Protein AF-0000000065816074 (afdb_homodimer)

Foldseek 3Di:
DDQFFDQPVLADDDPPQDDDHRVRLRVQVVLQVAAALFEEEEEACRQVSNVQNSLVHNDPNYAYEYEHADPVSLVNNVVRCVVSPGDRYHYFHDHPPVSVVVPPAAGQEYEYEDDDPLLRRVVSNLVRYDQQGKYKYKDQDPVNVVVLQVSCVVQPWPKDKDKDKDWDWDQDPVGTDTHIDRIMMMIMTGHD/DDQFFDQPVLADDDPPQDDDHRVRLRVQVVLQVAAALFEEEEEACRQVSNVQNSLVRNDPNYAYEYEHADPVSLVNNVVRCVVSPGDRYHYFHDHPPVSVVVDPAAGQEYEYEDDDPLLRRVVSNLVRYDQQGKYKYKDQDPVSVVVLQVSCVVQPWPKDKDKDKAWDWDQDPVGTDTHIDRIMMMIMTGHD

Solvent-accessible surface area (backbone atoms only — not comparable to full-atom values): 19735 Å² total; per-residue (Å²): 98,58,55,50,55,66,60,66,84,77,51,72,80,55,91,93,53,56,67,76,50,36,70,57,40,37,51,48,47,27,70,31,58,45,26,53,43,34,29,37,36,28,39,47,32,36,32,18,56,62,48,42,45,48,36,58,47,13,33,88,72,14,38,26,38,30,30,21,62,50,67,68,33,43,52,41,22,51,51,40,31,54,72,70,68,58,84,38,63,45,78,43,82,30,50,73,48,70,44,57,71,75,54,90,58,71,21,44,24,38,38,41,37,84,66,73,65,54,66,59,31,51,58,50,46,54,75,35,41,36,75,66,12,22,41,27,33,48,35,76,48,66,69,56,48,53,50,51,53,52,49,40,46,73,72,52,26,61,66,50,40,36,40,40,35,46,24,39,47,41,82,54,98,89,41,68,47,72,49,70,49,80,59,34,34,43,37,36,30,32,38,100,100,58,55,50,54,67,61,65,84,78,52,72,81,55,91,93,53,56,68,75,49,36,72,59,42,35,50,50,47,26,72,31,57,44,26,53,44,35,31,36,37,28,38,48,31,36,32,19,56,63,46,43,46,48,37,58,48,13,33,88,73,14,40,28,38,30,30,21,62,51,66,68,32,44,52,40,22,51,52,40,32,54,72,70,67,58,84,38,64,45,78,42,84,31,50,73,46,68,45,57,71,74,55,89,59,72,22,44,22,37,38,40,37,84,66,73,64,55,67,59,31,52,56,51,47,54,76,35,40,36,75,65,12,23,43,29,34,48,35,75,49,67,69,55,47,52,50,51,53,53,50,40,47,74,73,52,25,60,66,51,38,36,39,41,34,46,22,39,47,40,84,53,98,90,44,69,47,72,49,72,49,79,59,35,33,42,38,36,29,31,38,100

Nearest PDB structures (foldseek):
  3e05-assembly2_C  TM=9.454E-01  e=2.409E-21  Geobacter metallireducens GS-15
  3e05-assembly1_G  TM=9.386E-01  e=2.911E-21  Geobacter metallireducens GS-15
  3e05-assembly2_F  TM=9.463E-01  e=6.201E-21  Geobacter metallireducens GS-15
  3e05-assembly2_H  TM=9.392E-01  e=2.054E-20  Geobacter metallireducens GS-15
  3hm2-assembly2_E  TM=8.657E-01  e=1.575E-14  Corynebacterium diphtheriae

Radius of gyration: 20.69 Å; Cα contacts (8 Å, |Δi|>4): 913; chains: 2; bounding box: 44×57×50 Å

Sequence (384 aa):
MRLPGIPDEEFIRVEKIPMTKEEIRVLALSKARLFDGAKFIDIGSGTGSVTVEAGLVVGEKGKVWAIEKDKDAVELTKKNVEKFKLNNVVIIEGEAPEALDHVDSEVDAIFIGGTERLEEILLSSDKKLKNGGRIVIDAILLETVNKALSTLNQMGYKTDVIEVIIAKGMKTSKGYAMISRNPIFIVYGEKPMRLPGIPDEEFIRVEKIPMTKEEIRVLALSKARLFDGAKFIDIGSGTGSVTVEAGLVVGEKGKVWAIEKDKDAVELTKKNVEKFKLNNVVIIEGEAPEALDHVDSEVDAIFIGGTERLEEILLSSDKKLKNGGRIVIDAILLETVNKALSTLNQMGYKTDVIEVIIAKGMKTSKGYAMISRNPIFIVYGEKP

Organism: Sulfurisphaera tokodaii (strain DSM 16993 / JCM 10545 / NBRC 100140 / 7) (NCBI:txid273063)

pLDDT: mean 97.11, std 3.45, range [72.44, 98.94]

Secondary structure (DSSP, 8-state):
-BPS---GGGS---TT-----HHHHHHHHHHTT-BTT-EEEEES-TTSHHHHHHHHHH-TT-EEEEEE--HHHHHHHHHHHHHTT-SSEEEEES-TTGGGGG--S-EEEEEEES-S-HHHHHHHHHHHEEEEEEEEEEESSHHHHHHHHHHHHHTT-EEEEEEEEEEEEEE-SSSEEEEEPPPEEEEEEE--/-BPS---GGGS---TT-----HHHHHHHHHHTT-BTT-EEEEES-TTSHHHHHHHHHH-TT-EEEEEE--HHHHHHHHHHHHHTT-SSEEEEES-TTGGGGG--S-EEEEEEES-SSHHHHHHHHHHHEEEEEEEEEEESSHHHHHHHHHHHHHTT-EEEEEEEEEEEEEE-SSSEEEEEPPPEEEEEEE--

InterPro domains:
  IPR014008 Cobalamin biosynthesis, precorrin-6Y methyltransferase, CbiT subunit [TIGR02469] (18-140)
  IPR023475 Probable cobalt-precorrin-6B C(15)-methyltransferase (decarboxylating) CbiT [MF_00786] (8-191)
  IPR025714 Methyltransferase domain [PF13847] (36-151)
  IPR029063 S-adenosyl-L-methionine-dependent methyltransferase superfamily [G3DSA:3.40.50.150] (1-192)
  IPR029063 S-adenosyl-L-methionine-dependent methyltransferase superfamily [SSF53335] (19-159)
  IPR050714 Cobalamin biosynthesis methyltransferase [PTHR43182] (3-191)

Structure (mmCIF, N/CA/C/O backbone):
data_AF-0000000065816074-model_v1
#
loop_
_entity.id
_entity.type
_entity.pdbx_description
1 polymer 'Probable cobalt-precorrin-6B C(15)-methyltransferase (decarboxylating)'
#
loop_
_atom_site.group_PDB
_atom_site.id
_atom_site.type_symbol
_atom_site.label_atom_id
_atom_site.label_alt_id
_atom_site.label_comp_id
_atom_site.label_asym_id
_atom_site.label_entity_id
_atom_site.label_seq_id
_atom_site.pdbx_PDB_ins_code
_atom_site.Cartn_x
_atom_site.Cartn_y
_atom_site.Cartn_z
_atom_site.occupancy
_atom_site.B_iso_or_equiv
_atom_site.auth_seq_id
_atom_site.auth_comp_id
_atom_site.auth_asym_id
_atom_site.auth_atom_id
_atom_site.pdbx_PDB_model_num
ATOM 1 N N . MET A 1 1 ? -6.707 7.414 -12.109 1 72.44 1 MET A N 1
ATOM 2 C CA . MET A 1 1 ? -6.59 6.125 -11.43 1 72.44 1 MET A CA 1
ATOM 3 C C . MET A 1 1 ? -6.344 6.316 -9.938 1 72.44 1 MET A C 1
ATOM 5 O O . MET A 1 1 ? -5.609 7.223 -9.539 1 72.44 1 MET A O 1
ATOM 9 N N . ARG A 1 2 ? -6.969 5.461 -9.188 1 86.25 2 ARG A N 1
ATOM 10 C CA . ARG A 1 2 ? -6.84 5.492 -7.73 1 86.25 2 ARG A CA 1
ATOM 11 C C . ARG A 1 2 ? -5.902 4.395 -7.242 1 86.25 2 ARG A C 1
ATOM 13 O O . ARG A 1 2 ? -5.75 3.361 -7.898 1 86.25 2 ARG A O 1
ATOM 20 N N . LEU A 1 3 ? -5.242 4.668 -6.168 1 96.75 3 LEU A N 1
ATOM 21 C CA . LEU A 1 3 ? -4.383 3.686 -5.523 1 96.75 3 LEU A CA 1
ATOM 22 C C . LEU A 1 3 ? -5.199 2.514 -4.988 1 96.75 3 LEU A C 1
ATOM 24 O O . LEU A 1 3 ? -6.383 2.668 -4.68 1 96.75 3 LEU A O 1
ATOM 28 N N . PRO A 1 4 ? -4.578 1.261 -4.969 1 97.69 4 PRO A N 1
ATOM 29 C CA . PRO A 1 4 ? -5.285 0.156 -4.312 1 97.69 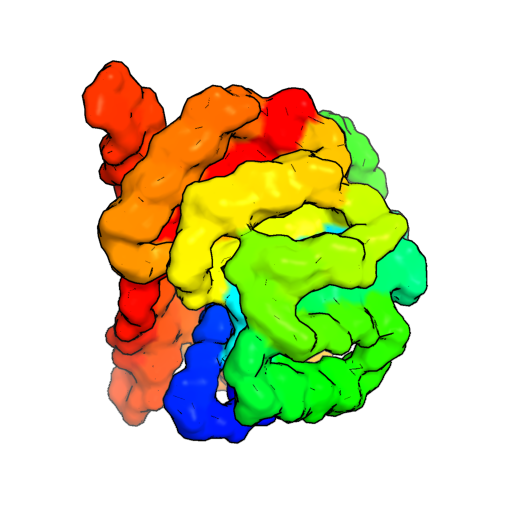4 PRO A CA 1
ATOM 30 C C . PRO A 1 4 ? -5.66 0.471 -2.867 1 97.69 4 PRO A C 1
ATOM 32 O O . PRO A 1 4 ? -5.109 1.398 -2.27 1 97.69 4 PRO A O 1
ATOM 35 N N . GLY A 1 5 ? -6.586 -0.355 -2.367 1 98.12 5 GLY A N 1
ATOM 36 C CA . GLY A 1 5 ? -7.043 -0.186 -0.998 1 98.12 5 GLY A CA 1
ATOM 37 C C . GLY A 1 5 ? -8.555 -0.126 -0.878 1 98.12 5 GLY A C 1
ATOM 38 O O . GLY A 1 5 ? -9.086 0.654 -0.088 1 98.12 5 GLY A O 1
ATOM 39 N N . ILE A 1 6 ? -9.227 -0.821 -1.737 1 98.12 6 ILE A N 1
ATOM 40 C CA . ILE A 1 6 ? -10.672 -0.958 -1.581 1 98.12 6 ILE A CA 1
ATOM 41 C C . ILE A 1 6 ? -10.984 -1.647 -0.256 1 98.12 6 ILE A C 1
ATOM 43 O O . ILE A 1 6 ? -10.43 -2.705 0.048 1 98.12 6 ILE A O 1
ATOM 47 N N . PRO A 1 7 ? -11.875 -1.021 0.559 1 97.94 7 PRO A N 1
ATOM 48 C CA . PRO A 1 7 ? -12.219 -1.667 1.827 1 97.94 7 PRO A CA 1
ATOM 49 C C . PRO A 1 7 ? -12.766 -3.082 1.64 1 97.94 7 PRO A C 1
ATOM 51 O O . PRO A 1 7 ? -13.484 -3.35 0.674 1 97.94 7 PRO A O 1
ATOM 54 N N . ASP A 1 8 ? -12.438 -3.986 2.561 1 97.94 8 ASP A N 1
ATOM 55 C CA . ASP A 1 8 ? -12.828 -5.391 2.477 1 97.94 8 ASP A CA 1
ATOM 56 C C . ASP A 1 8 ? -14.344 -5.527 2.326 1 97.94 8 ASP A C 1
ATOM 58 O O . ASP A 1 8 ? -14.82 -6.391 1.589 1 97.94 8 ASP A O 1
ATOM 62 N N . GLU A 1 9 ? -15.047 -4.684 2.975 1 97.5 9 GLU A N 1
ATOM 63 C CA . GLU A 1 9 ? -16.5 -4.809 3.045 1 97.5 9 GLU A CA 1
ATOM 64 C C . GLU A 1 9 ? -17.141 -4.477 1.704 1 97.5 9 GLU A C 1
ATOM 66 O O . GLU A 1 9 ? -18.328 -4.738 1.5 1 97.5 9 GLU A O 1
ATOM 71 N N . GLU A 1 10 ? -16.422 -3.896 0.779 1 98.25 10 GLU A N 1
ATOM 72 C CA . GLU A 1 10 ? -16.953 -3.541 -0.53 1 98.25 10 GLU A CA 1
ATOM 73 C C . GLU A 1 10 ? -17 -4.754 -1.459 1 98.25 10 GLU A C 1
ATOM 75 O O . GLU A 1 10 ? -17.625 -4.707 -2.521 1 98.25 10 GLU A O 1
ATOM 80 N N . PHE A 1 11 ? -16.328 -5.824 -1.093 1 98.62 11 PHE A N 1
ATOM 81 C CA . PHE A 1 11 ? -16.328 -7.023 -1.924 1 98.62 11 PHE A CA 1
ATOM 82 C C . PHE A 1 11 ? -17.469 -7.961 -1.538 1 98.62 11 PHE A C 1
ATOM 84 O O . PHE A 1 11 ? -17.812 -8.07 -0.36 1 98.62 11 PHE A O 1
ATOM 91 N N . ILE A 1 12 ? -17.984 -8.57 -2.555 1 98.62 12 ILE A N 1
ATOM 92 C CA . ILE A 1 12 ? -18.906 -9.672 -2.295 1 98.62 12 ILE A CA 1
ATOM 93 C C . ILE A 1 12 ? -18.156 -10.844 -1.674 1 98.62 12 ILE A C 1
ATOM 95 O O . ILE A 1 12 ? -17.078 -11.219 -2.156 1 98.62 12 ILE A O 1
ATOM 99 N N . ARG A 1 13 ? -18.812 -11.414 -0.657 1 97.38 13 ARG A N 1
ATOM 100 C CA . ARG A 1 13 ? -18.141 -12.484 0.078 1 97.38 13 ARG A CA 1
ATOM 101 C C . ARG A 1 13 ? -18.984 -13.75 0.111 1 97.38 13 ARG A C 1
ATOM 103 O O . ARG A 1 13 ? -20.219 -13.68 0.061 1 97.38 13 ARG A O 1
ATOM 110 N N . VAL A 1 14 ? -18.328 -14.734 0.125 1 94.88 14 VAL A N 1
ATOM 111 C CA . VAL A 1 14 ? -18.922 -16.047 0.388 1 94.88 14 VAL A CA 1
ATOM 112 C C . VAL A 1 14 ? -18.125 -16.75 1.487 1 94.88 14 VAL A C 1
ATOM 114 O O . VAL A 1 14 ? -16.891 -16.75 1.479 1 94.88 14 VAL A O 1
ATOM 117 N N . GLU A 1 15 ? -18.906 -17.406 2.354 1 90.88 15 GLU A N 1
ATOM 118 C CA . GLU A 1 15 ? -18.281 -18.078 3.492 1 90.88 15 GLU A CA 1
ATOM 119 C C . GLU A 1 15 ? -17.234 -19.094 3.031 1 90.88 15 GLU A C 1
ATOM 121 O O . GLU A 1 15 ? -17.453 -19.812 2.057 1 90.88 15 GLU A O 1
ATOM 126 N N . LYS A 1 16 ? -16.062 -19.188 3.592 1 91 16 LYS A N 1
ATOM 127 C CA . LYS A 1 16 ? -15 -20.188 3.451 1 91 16 LYS A CA 1
ATOM 128 C C . LYS A 1 16 ? -14.086 -19.844 2.275 1 91 16 LYS A C 1
ATOM 130 O O . LYS A 1 16 ? -13.102 -20.547 2.035 1 91 16 LYS A O 1
ATOM 135 N N . ILE A 1 17 ? -14.516 -18.875 1.458 1 94.56 17 ILE A N 1
ATOM 136 C CA . ILE A 1 17 ? -13.594 -18.469 0.401 1 94.56 17 ILE A CA 1
ATOM 137 C C . ILE A 1 17 ? -12.68 -17.359 0.911 1 94.56 17 ILE A C 1
ATOM 139 O O . ILE A 1 17 ? -13.156 -16.281 1.296 1 94.56 17 ILE A O 1
ATOM 143 N N . PRO A 1 18 ? -11.461 -17.625 0.909 1 91.88 18 PRO A N 1
ATOM 144 C CA . PRO A 1 18 ? -10.508 -16.672 1.487 1 91.88 18 PRO A CA 1
ATOM 145 C C . PRO A 1 18 ? -10.398 -15.391 0.672 1 91.88 18 PRO A C 1
ATOM 147 O O . PRO A 1 18 ? -10.75 -15.367 -0.509 1 91.88 18 PRO A O 1
ATOM 150 N N . MET A 1 19 ? -10.016 -14.328 1.317 1 95.56 19 MET A N 1
ATOM 151 C CA . MET A 1 19 ? -9.758 -13.031 0.691 1 95.56 19 MET A CA 1
ATOM 152 C C . MET A 1 19 ? -8.5 -12.383 1.272 1 95.56 19 MET A C 1
ATOM 154 O O . MET A 1 19 ? -8.328 -12.344 2.492 1 95.56 19 MET A O 1
ATOM 158 N N . THR A 1 20 ? -7.598 -11.953 0.404 1 96.75 20 THR A N 1
ATOM 159 C CA . THR A 1 20 ? -6.48 -11.141 0.865 1 96.75 20 THR A CA 1
ATOM 160 C C . THR A 1 20 ? -6.977 -9.797 1.397 1 96.75 20 THR A C 1
ATOM 162 O O . THR A 1 20 ? -7.645 -9.047 0.684 1 96.75 20 THR A O 1
ATOM 165 N N . LYS A 1 21 ? -6.617 -9.469 2.602 1 98 21 LYS A N 1
ATOM 166 C CA . LYS A 1 21 ? -7.164 -8.297 3.271 1 98 21 LYS A CA 1
ATOM 167 C C . LYS A 1 21 ? -6.555 -7.012 2.713 1 98 21 LYS A C 1
ATOM 169 O O . LYS A 1 21 ? -5.496 -7.047 2.082 1 98 21 LYS A O 1
ATOM 174 N N . GLU A 1 22 ? -7.219 -5.949 2.961 1 98.56 22 GLU A N 1
ATOM 175 C CA . GLU A 1 22 ? -7.004 -4.652 2.33 1 98.56 22 GLU A CA 1
ATOM 176 C C . GLU A 1 22 ? -5.531 -4.254 2.369 1 98.56 22 GLU A C 1
ATOM 178 O O . GLU A 1 22 ? -4.91 -4.047 1.325 1 98.56 22 GLU A O 1
ATOM 183 N N . GLU A 1 23 ? -4.914 -4.188 3.561 1 98.88 23 GLU A N 1
ATOM 184 C CA . GLU A 1 23 ? -3.553 -3.68 3.693 1 98.88 23 GLU A CA 1
ATOM 185 C C . GLU A 1 23 ? -2.545 -4.621 3.043 1 98.88 23 GLU A C 1
ATOM 187 O O . GLU A 1 23 ? -1.542 -4.176 2.482 1 98.88 23 GLU A O 1
ATOM 192 N N . ILE A 1 24 ? -2.836 -5.914 3.135 1 98.69 24 ILE A N 1
ATOM 193 C CA . ILE A 1 24 ? -1.954 -6.898 2.521 1 98.69 24 ILE A CA 1
ATOM 194 C C . ILE A 1 24 ? -2.039 -6.793 1 1 98.69 24 ILE A C 1
ATOM 196 O O . ILE A 1 24 ? -1.021 -6.863 0.308 1 98.69 24 ILE A O 1
ATOM 200 N N . ARG A 1 25 ? -3.244 -6.598 0.443 1 98.38 25 ARG A N 1
ATOM 201 C CA . ARG A 1 25 ? -3.438 -6.418 -0.992 1 98.38 25 ARG A CA 1
ATOM 202 C C . ARG A 1 25 ? -2.662 -5.203 -1.499 1 98.38 25 ARG A C 1
ATOM 204 O O . ARG A 1 25 ? -1.993 -5.277 -2.531 1 98.38 25 ARG A O 1
ATOM 211 N N . VAL A 1 26 ? -2.734 -4.141 -0.736 1 98.81 26 VAL A N 1
ATOM 212 C CA . VAL A 1 26 ? -2.055 -2.9 -1.098 1 98.81 26 VAL A CA 1
ATOM 213 C C . VAL A 1 26 ? -0.55 -3.141 -1.182 1 98.81 26 VAL A C 1
ATOM 215 O O . VAL A 1 26 ? 0.091 -2.768 -2.166 1 98.81 26 VAL A O 1
ATOM 218 N N . LEU A 1 27 ? -0.02 -3.787 -0.197 1 98.88 27 LEU A N 1
ATOM 219 C CA . LEU A 1 27 ? 1.419 -4.023 -0.147 1 98.88 27 LEU A CA 1
ATOM 220 C C . LEU A 1 27 ? 1.847 -5.012 -1.227 1 98.88 27 LEU A C 1
ATOM 222 O O . LEU A 1 27 ? 2.893 -4.836 -1.855 1 98.88 27 LEU A O 1
ATOM 226 N N . ALA A 1 28 ? 1.044 -6.051 -1.432 1 98.75 28 ALA A N 1
ATOM 227 C CA . ALA A 1 28 ? 1.372 -7.047 -2.447 1 98.75 28 ALA A CA 1
ATOM 228 C C . ALA A 1 28 ? 1.444 -6.414 -3.834 1 98.75 28 ALA A C 1
ATOM 230 O O . ALA A 1 28 ? 2.389 -6.66 -4.586 1 98.75 28 ALA A O 1
ATOM 231 N N . LEU A 1 29 ? 0.464 -5.59 -4.172 1 98.75 29 LEU A N 1
ATOM 232 C CA . LEU A 1 29 ? 0.437 -4.953 -5.484 1 98.75 29 LEU A CA 1
ATOM 233 C C . LEU A 1 29 ? 1.57 -3.941 -5.625 1 98.75 29 LEU A C 1
ATOM 235 O O . LEU A 1 29 ? 2.117 -3.762 -6.715 1 98.75 29 LEU A O 1
ATOM 239 N N . SER A 1 30 ? 1.887 -3.271 -4.516 1 98.75 30 SER A N 1
ATOM 240 C CA . SER A 1 30 ? 3.047 -2.387 -4.512 1 98.75 30 SER A CA 1
ATOM 241 C C . SER A 1 30 ? 4.328 -3.15 -4.82 1 98.75 30 SER A C 1
ATOM 243 O O . SER A 1 30 ? 5.125 -2.725 -5.66 1 98.75 30 SER A O 1
ATOM 245 N N . LYS A 1 31 ? 4.477 -4.32 -4.164 1 98.75 31 LYS A N 1
ATOM 246 C CA . LYS A 1 31 ? 5.68 -5.121 -4.367 1 98.75 31 LYS A CA 1
ATOM 247 C C . LYS A 1 31 ? 5.719 -5.707 -5.773 1 98.75 31 LYS A C 1
ATOM 249 O O . LYS A 1 31 ? 6.793 -5.973 -6.312 1 98.75 31 LYS A O 1
ATOM 254 N N . ALA A 1 32 ? 4.566 -5.879 -6.395 1 98.69 32 ALA A N 1
ATOM 255 C CA . ALA A 1 32 ? 4.496 -6.336 -7.777 1 98.69 32 ALA A CA 1
ATOM 256 C C . ALA A 1 32 ? 4.906 -5.227 -8.742 1 98.69 32 ALA A C 1
ATOM 258 O O . ALA A 1 32 ? 5.141 -5.48 -9.93 1 98.69 32 ALA A O 1
ATOM 259 N N . ARG A 1 33 ? 4.961 -3.973 -8.258 1 98.06 33 ARG A N 1
ATOM 260 C CA . ARG A 1 33 ? 5.348 -2.795 -9.031 1 98.06 33 ARG A CA 1
ATOM 261 C C . ARG A 1 33 ? 4.453 -2.621 -10.25 1 98.06 33 ARG A C 1
ATOM 263 O O . ARG A 1 33 ? 4.945 -2.387 -11.359 1 98.06 33 ARG A O 1
ATOM 270 N N . LEU A 1 34 ? 3.16 -2.797 -10.062 1 97.69 34 LEU A N 1
ATOM 271 C CA . LEU A 1 34 ? 2.215 -2.664 -11.172 1 97.69 34 LEU A CA 1
ATOM 272 C C . LEU A 1 34 ? 2.164 -1.224 -11.672 1 97.69 34 LEU A C 1
ATOM 274 O O . LEU A 1 34 ? 2.496 -0.293 -10.93 1 97.69 34 LEU A O 1
ATOM 278 N N . PHE A 1 35 ? 1.825 -1.073 -12.891 1 96.25 35 PHE A N 1
ATOM 279 C CA . PHE A 1 35 ? 1.75 0.222 -13.555 1 96.25 35 PHE A CA 1
ATOM 280 C C . PHE A 1 35 ? 0.651 0.223 -14.609 1 96.25 35 PHE A C 1
ATOM 282 O O . PHE A 1 35 ? 0.145 -0.835 -14.992 1 96.25 35 PHE A O 1
ATOM 289 N N . ASP A 1 36 ? 0.242 1.387 -14.961 1 96 36 ASP A N 1
ATOM 290 C CA . ASP A 1 36 ? -0.755 1.522 -16.016 1 96 36 ASP A CA 1
ATOM 291 C C . ASP A 1 36 ? -0.301 0.818 -17.297 1 96 36 ASP A C 1
ATOM 293 O O . ASP A 1 36 ? 0.808 1.054 -17.781 1 96 36 ASP A O 1
ATOM 297 N N . GLY A 1 37 ? -1.106 -0.141 -17.812 1 97.56 37 GLY A N 1
ATOM 298 C CA . GLY A 1 37 ? -0.786 -0.866 -19.031 1 97.56 37 GLY A CA 1
ATOM 299 C C . GLY A 1 37 ? -0.122 -2.205 -18.766 1 97.56 37 GLY A C 1
ATOM 300 O O . GLY A 1 37 ? 0.123 -2.973 -19.703 1 97.56 37 GLY A O 1
ATOM 301 N N . ALA A 1 38 ? 0.1 -2.561 -17.531 1 98.38 38 ALA A N 1
ATOM 302 C CA . ALA A 1 38 ? 0.812 -3.787 -17.188 1 98.38 38 ALA A CA 1
ATOM 303 C C . ALA A 1 38 ? -0.05 -5.016 -17.453 1 98.38 38 ALA A C 1
ATOM 305 O O . ALA A 1 38 ? -1.277 -4.918 -17.531 1 98.38 38 ALA A O 1
ATOM 306 N N . LYS A 1 39 ? 0.595 -6.113 -17.703 1 98.81 39 LYS A N 1
ATOM 307 C CA . LYS A 1 39 ? -0.025 -7.434 -17.75 1 98.81 39 LYS A CA 1
ATOM 308 C C . LYS A 1 39 ? 0.276 -8.227 -16.469 1 98.81 39 LYS A C 1
ATOM 310 O O . LYS A 1 39 ? 1.426 -8.289 -16.031 1 98.81 39 LYS A O 1
ATOM 315 N N . PHE A 1 40 ? -0.769 -8.836 -15.922 1 98.81 40 PHE A N 1
ATOM 316 C CA . PHE A 1 40 ? -0.678 -9.367 -14.562 1 98.81 40 PHE A CA 1
ATOM 317 C C . PHE A 1 40 ? -1.44 -10.688 -14.453 1 98.81 40 PHE A C 1
ATOM 319 O O . PHE A 1 40 ? -2.535 -10.82 -15 1 98.81 40 PHE A O 1
ATOM 326 N N . ILE A 1 41 ? -0.843 -11.664 -13.711 1 98.88 41 ILE A N 1
ATOM 327 C CA . ILE A 1 41 ? -1.549 -12.906 -13.414 1 98.88 41 ILE A CA 1
ATOM 328 C C . ILE A 1 41 ? -1.79 -13.016 -11.914 1 98.88 41 ILE A C 1
ATOM 330 O O . ILE A 1 41 ? -0.874 -12.812 -11.109 1 98.88 41 ILE A O 1
ATOM 334 N N . ASP A 1 42 ? -2.979 -13.312 -11.539 1 98.56 42 ASP A N 1
ATOM 335 C CA . ASP A 1 42 ? -3.381 -13.656 -10.18 1 98.56 42 ASP A CA 1
ATOM 336 C C . ASP A 1 42 ? -3.664 -15.148 -10.047 1 98.56 42 ASP A C 1
ATOM 338 O O . ASP A 1 42 ? -4.707 -15.625 -10.5 1 98.56 42 ASP A O 1
ATOM 342 N N . ILE A 1 43 ? -2.729 -15.859 -9.461 1 98.25 43 ILE A N 1
ATOM 343 C CA . ILE A 1 43 ? -2.904 -17.297 -9.273 1 98.25 43 ILE A CA 1
ATOM 344 C C . ILE A 1 43 ? -3.561 -17.562 -7.918 1 98.25 43 ILE A C 1
ATOM 346 O O . ILE A 1 43 ? -2.992 -17.234 -6.871 1 98.25 43 ILE A O 1
ATOM 350 N N . GLY A 1 44 ? -4.664 -18.219 -7.875 1 96.12 44 GLY A N 1
ATOM 351 C CA . GLY A 1 44 ? -5.465 -18.359 -6.672 1 96.12 44 GLY A CA 1
ATOM 352 C C . GLY A 1 44 ? -6.258 -17.109 -6.332 1 96.12 44 GLY A C 1
ATOM 353 O O . GLY A 1 44 ? -6.113 -16.562 -5.238 1 96.12 44 GLY A O 1
ATOM 354 N N . SER A 1 45 ? -7.184 -16.797 -7.191 1 95.88 45 SER A N 1
ATOM 355 C CA . SER A 1 45 ? -7.844 -15.508 -7.078 1 95.88 45 SER A CA 1
ATOM 356 C C . SER A 1 45 ? -8.789 -15.469 -5.883 1 95.88 45 SER A C 1
ATOM 358 O O . SER A 1 45 ? -9.047 -14.406 -5.324 1 95.88 45 SER A O 1
ATOM 360 N N . GLY A 1 46 ? -9.328 -16.688 -5.469 1 95.19 46 GLY A N 1
ATOM 361 C CA . GLY A 1 46 ? -10.219 -16.719 -4.316 1 95.19 46 GLY A CA 1
ATOM 362 C C . GLY A 1 46 ? -11.445 -15.852 -4.48 1 95.19 46 GLY A C 1
ATOM 363 O O . GLY A 1 46 ? -12.297 -16.125 -5.328 1 95.19 46 GLY A O 1
ATOM 364 N N . THR A 1 47 ? -11.492 -14.711 -3.705 1 97 47 THR A N 1
ATOM 365 C CA . THR A 1 47 ? -12.609 -13.781 -3.777 1 97 47 THR A CA 1
ATOM 366 C C . THR A 1 47 ? -12.461 -12.852 -4.98 1 97 47 THR A C 1
ATOM 368 O O . THR A 1 47 ? -13.43 -12.211 -5.402 1 97 47 THR A O 1
ATOM 371 N N . GLY A 1 48 ? -11.32 -12.758 -5.516 1 98.19 48 GLY A N 1
ATOM 372 C CA . GLY A 1 48 ? -11.031 -11.883 -6.641 1 98.19 48 GLY A CA 1
ATOM 373 C C . GLY A 1 48 ? -10.633 -10.484 -6.215 1 98.19 48 GLY A C 1
ATOM 374 O O . GLY A 1 48 ? -10.609 -9.562 -7.035 1 98.19 48 GLY A O 1
ATOM 375 N N . SER A 1 49 ? -10.305 -10.281 -4.93 1 98.44 49 SER A N 1
ATOM 376 C CA . SER A 1 49 ? -9.984 -8.945 -4.449 1 98.44 49 SER A CA 1
ATOM 377 C C . SER A 1 49 ? -8.688 -8.43 -5.062 1 98.44 49 SER A C 1
ATOM 379 O O . SER A 1 49 ? -8.625 -7.285 -5.52 1 98.44 49 SER A O 1
ATOM 381 N N . VAL A 1 50 ? -7.637 -9.297 -5.098 1 98.69 50 VAL A N 1
ATOM 382 C CA . VAL A 1 50 ? -6.379 -8.922 -5.727 1 98.69 50 VAL A CA 1
ATOM 383 C C . VAL A 1 50 ? -6.59 -8.695 -7.223 1 98.69 50 VAL A C 1
ATOM 385 O O . VAL A 1 50 ? -6.102 -7.719 -7.789 1 98.69 50 VAL A O 1
ATOM 388 N N . THR A 1 51 ? -7.391 -9.57 -7.863 1 98.75 51 THR A N 1
ATOM 389 C CA . THR A 1 51 ? -7.719 -9.477 -9.281 1 98.75 51 THR A CA 1
ATOM 390 C C . THR A 1 51 ? -8.367 -8.133 -9.602 1 98.75 51 THR A C 1
ATOM 392 O O . THR A 1 51 ? -7.938 -7.441 -10.531 1 98.75 51 THR A O 1
ATOM 395 N N . VAL A 1 52 ? -9.344 -7.758 -8.836 1 98.75 52 VAL A N 1
ATOM 396 C CA . VAL A 1 52 ? -10.109 -6.539 -9.062 1 98.75 52 VAL A CA 1
ATOM 397 C C . VAL A 1 52 ? -9.203 -5.32 -8.938 1 98.75 52 VAL A C 1
ATOM 399 O O . VAL A 1 52 ? -9.18 -4.457 -9.812 1 98.75 52 VAL A O 1
ATOM 402 N N . GLU A 1 53 ? -8.453 -5.242 -7.879 1 98.62 53 GLU A N 1
ATOM 403 C CA . GLU A 1 53 ? -7.605 -4.07 -7.668 1 98.62 53 GLU A CA 1
ATOM 404 C C . GLU A 1 53 ? -6.496 -3.996 -8.711 1 98.62 53 GLU A C 1
ATOM 406 O O . GLU A 1 53 ? -6.152 -2.91 -9.188 1 98.62 53 GLU A O 1
ATOM 411 N N . ALA A 1 54 ? -5.945 -5.172 -9.039 1 98.62 54 ALA A N 1
ATOM 412 C CA . ALA A 1 54 ? -4.953 -5.176 -10.117 1 98.62 54 ALA A CA 1
ATOM 413 C C . ALA A 1 54 ? -5.559 -4.66 -11.422 1 98.62 54 ALA A C 1
ATOM 415 O O . ALA A 1 54 ? -4.934 -3.869 -12.133 1 98.62 54 ALA A O 1
ATOM 416 N N . GLY A 1 55 ? -6.785 -5.117 -11.766 1 98.56 55 GLY A N 1
ATOM 417 C CA . GLY A 1 55 ? -7.457 -4.664 -12.969 1 98.56 55 GLY A CA 1
ATOM 418 C C . GLY A 1 55 ? -7.645 -3.16 -13.023 1 98.56 55 GLY A C 1
ATOM 419 O O . GLY A 1 55 ? -7.48 -2.543 -14.078 1 98.56 55 GLY A O 1
ATOM 420 N N . LEU A 1 56 ? -7.984 -2.588 -11.883 1 97.88 56 LEU A N 1
ATOM 421 C CA . LEU A 1 56 ? -8.172 -1.145 -11.797 1 97.88 56 LEU A CA 1
ATOM 422 C C . LEU A 1 56 ? -6.84 -0.416 -11.977 1 97.88 56 LEU A C 1
ATOM 424 O O . LEU A 1 56 ? -6.777 0.606 -12.664 1 97.88 56 LEU A O 1
ATOM 428 N N . VAL A 1 57 ? -5.773 -0.951 -11.406 1 97.38 57 VAL A N 1
ATOM 429 C CA . VAL A 1 57 ? -4.465 -0.309 -11.43 1 97.38 57 VAL A CA 1
ATOM 430 C C . VAL A 1 57 ? -3.91 -0.319 -12.852 1 97.38 57 VAL A C 1
ATOM 432 O O . VAL A 1 57 ? -3.424 0.703 -13.344 1 97.38 57 VAL A O 1
ATOM 435 N N . VAL A 1 58 ? -4.016 -1.473 -13.57 1 97.94 58 VAL A N 1
ATOM 436 C CA . VAL A 1 58 ? -3.35 -1.606 -14.859 1 97.94 58 VAL A CA 1
ATOM 437 C C . VAL A 1 58 ? -4.156 -0.876 -15.938 1 97.94 58 VAL A C 1
ATOM 439 O O . VAL A 1 58 ? -3.639 -0.582 -17.016 1 97.94 58 VAL A O 1
ATOM 442 N N . GLY A 1 59 ? -5.457 -0.666 -15.688 1 96.56 59 GLY A N 1
ATOM 443 C CA . GLY A 1 59 ? -6.27 0.172 -16.547 1 96.56 59 GLY A CA 1
ATOM 444 C C . GLY A 1 59 ? -6.645 -0.505 -17.859 1 96.56 59 GLY A C 1
ATOM 445 O O . GLY A 1 59 ? -6.352 -1.686 -18.062 1 96.56 59 GLY A O 1
ATOM 446 N N . GLU A 1 60 ? -7.211 0.244 -18.734 1 95.94 60 GLU A N 1
ATOM 447 C CA . GLU A 1 60 ? -7.793 -0.275 -19.969 1 95.94 60 GLU A CA 1
ATOM 448 C C . GLU A 1 60 ? -6.715 -0.825 -20.906 1 95.94 60 GLU A C 1
ATOM 450 O O . GLU A 1 60 ? -6.992 -1.697 -21.734 1 95.94 60 GLU A O 1
ATOM 455 N N . LYS A 1 61 ? -5.562 -0.292 -20.734 1 96.81 61 LYS A N 1
ATOM 456 C CA . LYS A 1 61 ? -4.48 -0.71 -21.625 1 96.81 61 LYS A CA 1
ATOM 457 C C . LYS A 1 61 ? -3.766 -1.943 -21.078 1 96.81 61 LYS A C 1
ATOM 459 O O . LYS A 1 61 ? -2.924 -2.531 -21.766 1 96.81 61 LYS A O 1
ATOM 464 N N . GLY A 1 62 ? -4.031 -2.27 -19.781 1 97.94 62 GLY A N 1
ATOM 465 C CA . GLY A 1 62 ? -3.455 -3.457 -19.172 1 97.94 62 GLY A CA 1
ATOM 466 C C . GLY A 1 62 ? -4.383 -4.656 -19.219 1 97.94 62 GLY A C 1
ATOM 467 O O . GLY A 1 62 ? -5.473 -4.59 -19.781 1 97.94 62 GLY A O 1
ATOM 468 N N . LYS A 1 63 ? -3.936 -5.77 -18.688 1 98.62 63 LYS A N 1
ATOM 469 C CA . LYS A 1 63 ? -4.723 -7 -18.688 1 98.62 63 LYS A CA 1
ATOM 470 C C . LYS A 1 63 ? -4.387 -7.863 -17.469 1 98.62 63 LYS A C 1
ATOM 472 O O . LYS A 1 63 ? -3.227 -7.957 -17.078 1 98.62 63 LYS A O 1
ATOM 477 N N . VAL A 1 64 ? -5.426 -8.492 -16.922 1 98.75 64 VAL A N 1
ATOM 478 C CA . VAL A 1 64 ? -5.262 -9.352 -15.766 1 98.75 64 VAL A CA 1
ATOM 479 C C . VAL A 1 64 ? -5.859 -10.727 -16.062 1 98.75 64 VAL A C 1
ATOM 481 O O . VAL A 1 64 ? -6.969 -10.836 -16.578 1 98.75 64 VAL A O 1
ATOM 484 N N . TRP A 1 65 ? -5.113 -11.789 -15.812 1 98.88 65 TRP A N 1
ATOM 485 C CA . TRP A 1 65 ? -5.625 -13.148 -15.789 1 98.88 65 TRP A CA 1
ATOM 486 C C . TRP A 1 65 ? -5.773 -13.656 -14.359 1 98.88 65 TRP A C 1
ATOM 488 O O . TRP A 1 65 ? -4.828 -13.602 -13.57 1 98.88 65 TRP A O 1
ATOM 498 N N . ALA A 1 66 ? -6.918 -14.094 -14.055 1 98.5 66 ALA A N 1
ATOM 499 C CA . ALA A 1 66 ? -7.176 -14.711 -12.758 1 98.5 66 ALA A CA 1
ATOM 500 C C . ALA A 1 66 ? -7.336 -16.219 -12.891 1 98.5 66 ALA A C 1
ATOM 502 O O . ALA A 1 66 ? -8.234 -16.703 -13.586 1 98.5 66 ALA A O 1
ATOM 503 N N . ILE A 1 67 ? -6.496 -16.938 -12.219 1 97.81 67 ILE A N 1
ATOM 504 C CA . ILE A 1 67 ? -6.535 -18.406 -12.273 1 97.81 67 ILE A CA 1
ATOM 505 C C . ILE A 1 67 ? -7.059 -18.953 -10.953 1 97.81 67 ILE A C 1
ATOM 507 O O . ILE A 1 67 ? -6.516 -18.656 -9.891 1 97.81 67 ILE A O 1
ATOM 511 N N . GLU A 1 68 ? -8.039 -19.734 -11.023 1 96.88 68 GLU A N 1
ATOM 512 C CA . GLU A 1 68 ? -8.688 -20.297 -9.844 1 96.88 68 GLU A CA 1
ATOM 513 C C . GLU A 1 68 ? -9.25 -21.688 -10.133 1 96.88 68 GLU A C 1
ATOM 515 O O . GLU A 1 68 ? -9.875 -21.906 -11.172 1 96.88 68 GLU A O 1
ATOM 520 N N . LYS A 1 69 ? -9.023 -22.609 -9.227 1 95.56 69 LYS A N 1
ATOM 521 C CA . LYS A 1 69 ? -9.43 -23.984 -9.461 1 95.56 69 LYS A CA 1
ATOM 522 C C . LYS A 1 69 ? -10.797 -24.266 -8.852 1 95.56 69 LYS A C 1
ATOM 524 O O . LYS A 1 69 ? -11.531 -25.141 -9.328 1 95.56 69 LYS A O 1
ATOM 529 N N . ASP A 1 70 ? -11.164 -23.641 -7.73 1 95.56 70 ASP A N 1
ATOM 530 C CA . ASP A 1 70 ? -12.438 -23.859 -7.051 1 95.56 70 ASP A CA 1
ATOM 531 C C . ASP A 1 70 ? -13.578 -23.156 -7.781 1 95.56 70 ASP A C 1
ATOM 533 O O . ASP A 1 70 ? -13.555 -21.938 -7.945 1 95.56 70 ASP A O 1
ATOM 537 N N . LYS A 1 71 ? -14.602 -23.891 -8.125 1 96.94 71 LYS A N 1
ATOM 538 C CA . LYS A 1 71 ? -15.695 -23.375 -8.945 1 96.94 71 LYS A CA 1
ATOM 539 C C . LYS A 1 71 ? -16.438 -22.25 -8.234 1 96.94 71 LYS A C 1
ATOM 541 O O . LYS A 1 71 ? -16.828 -21.266 -8.859 1 96.94 71 LYS A O 1
ATOM 546 N N . ASP A 1 72 ? -16.625 -22.422 -6.965 1 97.5 72 ASP A N 1
ATOM 547 C CA . ASP A 1 72 ? -17.312 -21.391 -6.203 1 97.5 72 ASP A CA 1
ATOM 548 C C . ASP A 1 72 ? -16.5 -20.109 -6.16 1 97.5 72 ASP A C 1
ATOM 550 O O . ASP A 1 72 ? -17.047 -19 -6.266 1 97.5 72 ASP A O 1
ATOM 554 N N . ALA A 1 73 ? -15.211 -20.234 -6.004 1 97.5 73 ALA A N 1
ATOM 555 C CA . ALA A 1 73 ? -14.32 -19.078 -5.988 1 97.5 73 ALA A CA 1
ATOM 556 C C . ALA A 1 73 ? -14.258 -18.406 -7.363 1 97.5 73 ALA A C 1
ATOM 558 O O . ALA A 1 73 ? -14.172 -17.188 -7.465 1 97.5 73 ALA A O 1
ATOM 559 N N . VAL A 1 74 ? -14.32 -19.203 -8.414 1 98.12 74 VAL A N 1
ATOM 560 C CA . VAL A 1 74 ? -14.359 -18.672 -9.773 1 98.12 74 VAL A CA 1
ATOM 561 C C . VAL A 1 74 ? -15.594 -17.781 -9.945 1 98.12 74 VAL A C 1
ATOM 563 O O . VAL A 1 74 ? -15.484 -16.656 -10.43 1 98.12 74 VAL A O 1
ATOM 566 N N . GLU A 1 75 ? -16.719 -18.312 -9.516 1 98.38 75 GLU A N 1
ATOM 567 C CA . GLU A 1 75 ? -17.953 -17.562 -9.641 1 98.38 75 GLU A CA 1
ATOM 568 C C . GLU A 1 75 ? -17.906 -16.281 -8.82 1 98.38 75 GLU A C 1
ATOM 570 O O . GLU A 1 75 ? -18.406 -15.242 -9.258 1 98.38 75 GLU A O 1
ATOM 575 N N . LEU A 1 76 ? -17.344 -16.422 -7.633 1 98.62 76 LEU A N 1
ATOM 576 C CA . LEU A 1 76 ? -17.234 -15.234 -6.777 1 98.62 76 LEU A CA 1
ATOM 577 C C . LEU A 1 76 ? -16.344 -14.188 -7.422 1 98.62 76 LEU A C 1
ATOM 579 O O . LEU A 1 76 ? -16.641 -12.992 -7.383 1 98.62 76 LEU A O 1
ATOM 583 N N . THR A 1 77 ? -15.203 -14.562 -8.016 1 98.62 77 THR A N 1
ATOM 584 C CA . THR A 1 77 ? -14.32 -13.648 -8.734 1 98.62 77 THR A CA 1
ATOM 585 C C . THR A 1 77 ? -15.07 -12.961 -9.875 1 98.62 77 THR A C 1
ATOM 587 O O . THR A 1 77 ? -14.953 -11.742 -10.055 1 98.62 77 THR A O 1
ATOM 590 N N . LYS A 1 78 ? -15.875 -13.75 -10.602 1 98.69 78 LYS A N 1
ATOM 591 C CA . LYS A 1 78 ? -16.672 -13.18 -11.68 1 98.69 78 LYS A CA 1
ATOM 592 C C . LYS A 1 78 ? -17.609 -12.094 -11.156 1 98.69 78 LYS A C 1
ATOM 594 O O . LYS A 1 78 ? -17.703 -11.008 -11.742 1 98.69 78 LYS A O 1
ATOM 599 N N . LYS A 1 79 ? -18.25 -12.383 -10.086 1 98.75 79 LYS A N 1
ATOM 600 C CA . LYS A 1 79 ? -19.203 -11.445 -9.5 1 98.75 79 LYS A CA 1
ATOM 601 C C . LYS A 1 79 ? -18.516 -10.148 -9.086 1 98.75 79 LYS A C 1
ATOM 603 O O . LYS A 1 79 ? -19.047 -9.055 -9.328 1 98.75 79 LYS A O 1
ATOM 608 N N . ASN A 1 80 ? -17.359 -10.227 -8.477 1 98.88 80 ASN A N 1
ATOM 609 C CA . ASN A 1 80 ? -16.641 -9.023 -8.047 1 98.88 80 ASN A CA 1
ATOM 610 C C . ASN A 1 80 ? -16.078 -8.25 -9.227 1 98.88 80 ASN A C 1
ATOM 612 O O . ASN A 1 80 ? -16.062 -7.02 -9.219 1 98.88 80 ASN A O 1
ATOM 616 N N . VAL A 1 81 ? -15.617 -8.961 -10.234 1 98.81 81 VAL A N 1
ATOM 617 C CA . VAL A 1 81 ? -15.141 -8.305 -11.453 1 98.81 81 VAL A CA 1
ATOM 618 C C . VAL A 1 81 ? -16.281 -7.523 -12.102 1 98.81 81 VAL A C 1
ATOM 620 O O . VAL A 1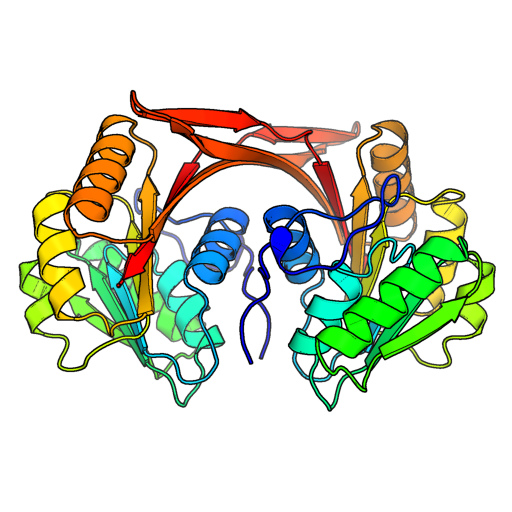 81 ? -16.094 -6.387 -12.547 1 98.81 81 VAL A O 1
ATOM 623 N N . GLU A 1 82 ? -17.406 -8.172 -12.141 1 98.75 82 GLU A N 1
ATOM 624 C CA . GLU A 1 82 ? -18.594 -7.523 -12.688 1 98.75 82 GLU A CA 1
ATOM 625 C C . GLU A 1 82 ? -19 -6.328 -11.836 1 98.75 82 GLU A C 1
ATOM 627 O O . GLU A 1 82 ? -19.297 -5.254 -12.367 1 98.75 82 GLU A O 1
ATOM 632 N N . LYS A 1 83 ? -19.016 -6.508 -10.57 1 98.69 83 LYS A N 1
ATOM 633 C CA . LYS A 1 83 ? -19.422 -5.453 -9.648 1 98.69 83 LYS A CA 1
ATOM 634 C C . LYS A 1 83 ? -18.594 -4.191 -9.844 1 98.69 83 LYS A C 1
ATOM 636 O O . LYS A 1 83 ? -19.109 -3.078 -9.789 1 98.69 83 LYS A O 1
ATOM 641 N N . PHE A 1 84 ? -17.328 -4.379 -10.062 1 98.31 84 PHE A N 1
ATOM 642 C CA . PHE A 1 84 ? -16.422 -3.236 -10.195 1 98.31 84 PHE A CA 1
ATOM 643 C C . PHE A 1 84 ? -16.25 -2.854 -11.656 1 98.31 84 PHE A C 1
ATOM 645 O O . PHE A 1 84 ? -15.352 -2.074 -11.992 1 98.31 84 PHE A O 1
ATOM 652 N N . LYS A 1 85 ? -17 -3.48 -12.578 1 98.19 85 LYS A N 1
ATOM 653 C CA . LYS A 1 85 ? -17.172 -3.129 -13.984 1 98.19 85 LYS A CA 1
ATOM 654 C C . LYS A 1 85 ? -15.844 -3.215 -14.734 1 98.19 85 LYS A C 1
ATOM 656 O O . LYS A 1 85 ? -15.5 -2.311 -15.492 1 98.19 85 LYS A O 1
ATOM 661 N N . LEU A 1 86 ? -15.133 -4.289 -14.469 1 98.44 86 LEU A N 1
ATOM 662 C CA . LEU A 1 86 ? -13.859 -4.477 -15.156 1 98.44 86 LEU A CA 1
ATOM 663 C C . LEU A 1 86 ? -14.047 -5.254 -16.453 1 98.44 86 LEU A C 1
ATOM 665 O O . LEU A 1 86 ? -14.766 -6.258 -16.484 1 98.44 86 LEU A O 1
ATOM 669 N N . ASN A 1 87 ? -13.375 -4.812 -17.5 1 98.44 87 ASN A N 1
ATOM 670 C CA . ASN A 1 87 ? -13.453 -5.484 -18.797 1 98.44 87 ASN A CA 1
ATOM 671 C C . ASN A 1 87 ? -12.086 -6.023 -19.219 1 98.44 87 ASN A C 1
ATOM 673 O O . ASN A 1 87 ? -11.969 -6.637 -20.281 1 98.44 87 ASN A O 1
ATOM 677 N N . ASN A 1 88 ? -11.102 -5.828 -18.375 1 98.5 88 ASN A N 1
ATOM 678 C CA . ASN A 1 88 ? -9.734 -6.207 -18.719 1 98.5 88 ASN A CA 1
ATOM 679 C C . ASN A 1 88 ? -9.273 -7.426 -17.922 1 98.5 88 ASN A C 1
ATOM 681 O O . ASN A 1 88 ? -8.078 -7.617 -17.703 1 98.5 88 ASN A O 1
ATOM 685 N N . VAL A 1 89 ? -10.227 -8.195 -17.406 1 98.75 89 VAL A N 1
ATOM 686 C CA . VAL A 1 89 ? -9.914 -9.383 -16.609 1 98.75 89 VAL A CA 1
ATOM 687 C C . VAL A 1 89 ? -10.367 -10.633 -17.359 1 98.75 89 VAL A C 1
ATOM 689 O O . VAL A 1 89 ? -11.5 -10.703 -17.844 1 98.75 89 VAL A O 1
ATOM 692 N N . VAL A 1 90 ? -9.508 -11.555 -17.484 1 98.69 90 VAL A N 1
ATOM 693 C CA . VAL A 1 90 ? -9.828 -12.883 -18 1 98.69 90 VAL A CA 1
ATOM 694 C C . VAL A 1 90 ? -9.758 -13.906 -16.875 1 98.69 90 VAL A C 1
ATOM 696 O O . VAL A 1 90 ? -8.719 -14.07 -16.234 1 98.69 90 VAL A O 1
ATOM 699 N N . ILE A 1 91 ? -10.812 -14.578 -16.672 1 98.62 91 ILE A N 1
ATOM 700 C CA . ILE A 1 91 ? -10.859 -15.578 -15.617 1 98.62 91 ILE A CA 1
ATOM 701 C C . ILE A 1 91 ? -10.656 -16.969 -16.219 1 98.62 91 ILE A C 1
ATOM 703 O O . ILE A 1 91 ? -11.367 -17.359 -17.141 1 98.62 91 ILE A O 1
ATOM 707 N N . ILE A 1 92 ? -9.719 -17.672 -15.719 1 98.25 92 ILE A N 1
ATOM 708 C CA . ILE A 1 92 ? -9.383 -19.016 -16.172 1 98.25 92 ILE A CA 1
ATOM 709 C C . ILE A 1 92 ? -9.688 -20.016 -15.055 1 98.25 92 ILE A C 1
ATOM 711 O O . ILE A 1 92 ? -9.023 -20.016 -14.008 1 98.25 92 ILE A O 1
ATOM 715 N N . GLU A 1 93 ? -10.703 -20.812 -15.312 1 98 93 GLU A N 1
ATOM 716 C CA . GLU A 1 93 ? -10.977 -21.906 -14.383 1 98 93 GLU A CA 1
ATOM 717 C C . GLU A 1 93 ? -10 -23.062 -14.594 1 98 93 GLU A C 1
ATOM 719 O O . GLU A 1 93 ? -9.992 -23.703 -15.656 1 98 93 GLU A O 1
ATOM 724 N N . GLY A 1 94 ? -9.203 -23.312 -13.648 1 96.12 94 GLY A N 1
ATOM 725 C CA . GLY A 1 94 ? -8.203 -24.359 -13.727 1 96.12 94 GLY A CA 1
ATOM 726 C C . GLY A 1 94 ? -7.184 -24.297 -12.602 1 96.12 94 GLY A C 1
ATOM 727 O O . GLY A 1 94 ? -7.254 -23.422 -11.742 1 96.12 94 GLY A O 1
ATOM 728 N N . GLU A 1 95 ? -6.32 -25.234 -12.586 1 95.25 95 GLU A N 1
ATOM 729 C CA . GLU A 1 95 ? -5.305 -25.328 -11.539 1 95.25 95 GLU A CA 1
ATOM 730 C C . GLU A 1 95 ? -3.918 -25 -12.086 1 95.25 95 GLU A C 1
ATOM 732 O O . GLU A 1 95 ? -3.537 -25.484 -13.156 1 95.25 95 GLU A O 1
ATOM 737 N N . ALA A 1 96 ? -3.246 -24.125 -11.461 1 93.94 96 ALA A N 1
ATOM 738 C CA . ALA A 1 96 ? -1.838 -23.906 -11.781 1 93.94 96 ALA A CA 1
ATOM 739 C C . ALA A 1 96 ? -0.98 -25.078 -11.32 1 93.94 96 ALA A C 1
ATOM 741 O O . ALA A 1 96 ? -1.271 -25.703 -10.297 1 93.94 96 ALA A O 1
ATOM 742 N N . PRO A 1 97 ? 0.056 -25.469 -12.07 1 96 97 PRO A N 1
ATOM 743 C CA . PRO A 1 97 ? 0.653 -24.609 -13.102 1 96 97 PRO A CA 1
ATOM 744 C C . PRO A 1 97 ? 0.026 -24.828 -14.477 1 96 97 PRO A C 1
ATOM 746 O O . PRO A 1 97 ? 0.245 -24.016 -15.391 1 96 97 PRO A O 1
ATOM 749 N N . GLU A 1 98 ? -0.816 -25.906 -14.648 1 96.25 98 GLU A N 1
ATOM 750 C CA . GLU A 1 98 ? -1.324 -26.25 -15.977 1 96.25 98 GLU A CA 1
ATOM 751 C C . GLU A 1 98 ? -2.139 -25.109 -16.562 1 96.25 98 GLU A C 1
ATOM 753 O O . GLU A 1 98 ? -2.041 -24.812 -17.766 1 96.25 98 GLU A O 1
ATOM 758 N N . ALA A 1 99 ? -2.883 -24.453 -15.773 1 96.62 99 ALA A N 1
ATOM 759 C CA . ALA A 1 99 ? -3.77 -23.391 -16.234 1 96.62 99 ALA A CA 1
ATOM 760 C C . ALA A 1 99 ? -2.973 -22.219 -16.797 1 96.62 99 ALA A C 1
ATOM 762 O O . ALA A 1 99 ? -3.502 -21.406 -17.578 1 96.62 99 ALA A O 1
ATOM 763 N N . LEU A 1 100 ? -1.735 -22.016 -16.391 1 97.44 100 LEU A N 1
ATOM 764 C CA . LEU A 1 100 ? -0.887 -20.938 -16.891 1 97.44 100 LEU A CA 1
ATOM 765 C C . LEU A 1 100 ? -0.69 -21.047 -18.391 1 97.44 100 LEU A C 1
ATOM 767 O O . LEU A 1 100 ? -0.39 -20.047 -19.062 1 97.44 100 LEU A O 1
ATOM 771 N N . ASP A 1 101 ? -0.873 -22.203 -18.922 1 96.06 101 ASP A N 1
ATOM 772 C CA . ASP A 1 101 ? -0.703 -22.438 -20.359 1 96.06 101 ASP A CA 1
ATOM 773 C C . ASP A 1 101 ? -1.752 -21.672 -21.156 1 96.06 101 ASP A C 1
ATOM 775 O O . ASP A 1 101 ? -1.573 -21.438 -22.359 1 96.06 101 ASP A O 1
ATOM 779 N N . HIS A 1 102 ? -2.814 -21.328 -20.531 1 96.56 102 HIS A N 1
ATOM 780 C CA . HIS A 1 102 ? -3.896 -20.641 -21.234 1 96.56 102 HIS A CA 1
ATOM 781 C C . HIS A 1 102 ? -3.615 -19.141 -21.344 1 96.56 102 HIS A C 1
ATOM 783 O O . HIS A 1 102 ? -4.359 -18.422 -22 1 96.56 102 HIS A O 1
ATOM 789 N N . VAL A 1 103 ? -2.604 -18.688 -20.641 1 97.06 103 VAL A N 1
ATOM 790 C CA . VAL A 1 103 ? -2.184 -17.297 -20.781 1 97.06 103 VAL A CA 1
ATOM 791 C C . VAL A 1 103 ? -1.248 -17.172 -21.984 1 97.06 103 VAL A C 1
ATOM 793 O O . VAL A 1 103 ? -0.17 -17.766 -22.016 1 97.06 103 VAL A O 1
ATOM 796 N N . ASP A 1 104 ? -1.615 -16.406 -22.953 1 91.5 104 ASP A N 1
ATOM 797 C CA . ASP A 1 104 ? -0.923 -16.375 -24.25 1 91.5 104 ASP A CA 1
ATOM 798 C C . ASP A 1 104 ? 0.022 -15.172 -24.328 1 91.5 104 ASP A C 1
ATOM 800 O O . ASP A 1 104 ? 0.347 -14.703 -25.422 1 91.5 104 ASP A O 1
ATOM 804 N N . SER A 1 105 ? 0.432 -14.633 -23.312 1 95.06 105 SER A N 1
ATOM 805 C CA . SER A 1 105 ? 1.317 -13.469 -23.312 1 95.06 105 SER A CA 1
ATOM 806 C C . SER A 1 105 ? 2.312 -13.547 -22.156 1 95.06 105 SER A C 1
ATOM 808 O O . SER A 1 105 ? 2.059 -14.211 -21.156 1 95.06 105 SER A O 1
ATOM 810 N N . GLU A 1 106 ? 3.477 -12.914 -22.438 1 97.94 106 GLU A N 1
ATOM 811 C CA . GLU A 1 106 ? 4.34 -12.633 -21.297 1 97.94 106 GLU A CA 1
ATOM 812 C C . GLU A 1 106 ? 3.75 -11.539 -20.406 1 97.94 106 GLU A C 1
ATOM 814 O O . GLU A 1 106 ? 3.059 -10.641 -20.906 1 97.94 106 GLU A O 1
ATOM 819 N N . VAL A 1 107 ? 4.09 -11.609 -19.172 1 98.81 107 VAL A N 1
ATOM 820 C CA . VAL A 1 107 ? 3.449 -10.672 -18.25 1 98.81 107 VAL A CA 1
ATOM 821 C C . VAL A 1 107 ? 4.512 -9.93 -17.438 1 98.81 107 VAL A C 1
ATOM 823 O O . VAL A 1 107 ? 5.684 -10.312 -17.453 1 98.81 107 VAL A O 1
ATOM 826 N N . ASP A 1 108 ? 4.07 -8.859 -16.797 1 98.81 108 ASP A N 1
ATOM 827 C CA . ASP A 1 108 ? 4.969 -7.98 -16.062 1 98.81 108 ASP A CA 1
ATOM 828 C C . ASP A 1 108 ? 5.086 -8.438 -14.602 1 98.81 108 ASP A C 1
ATOM 830 O O . ASP A 1 108 ? 6.105 -8.188 -13.953 1 98.81 108 ASP A O 1
ATOM 834 N N . ALA A 1 109 ? 4.051 -9.086 -14.102 1 98.88 109 ALA A N 1
ATOM 835 C CA . ALA A 1 109 ? 4.059 -9.5 -12.703 1 98.88 109 ALA A CA 1
ATOM 836 C C . ALA A 1 109 ? 3.07 -10.641 -12.461 1 98.88 109 ALA A C 1
ATOM 838 O O . ALA A 1 109 ? 2.098 -10.797 -13.211 1 98.88 109 ALA A O 1
ATOM 839 N N . ILE A 1 110 ? 3.34 -11.445 -11.438 1 98.94 110 ILE A N 1
ATOM 840 C CA . ILE A 1 110 ? 2.502 -12.578 -11.047 1 98.94 110 ILE A CA 1
ATOM 841 C C . ILE A 1 110 ? 2.334 -12.594 -9.531 1 98.94 110 ILE A C 1
ATOM 843 O O . ILE A 1 110 ? 3.303 -12.398 -8.789 1 98.94 110 ILE A O 1
ATOM 847 N N . PHE A 1 111 ? 1.11 -12.773 -9.141 1 98.88 111 PHE A N 1
ATOM 848 C CA . PHE A 1 111 ? 0.79 -12.953 -7.73 1 98.88 111 PHE A CA 1
ATOM 849 C C . PHE A 1 111 ? 0.335 -14.375 -7.449 1 98.88 111 PHE A C 1
ATOM 851 O O . PHE A 1 111 ? -0.446 -14.945 -8.211 1 98.88 111 PHE A O 1
ATOM 858 N N . ILE A 1 112 ? 0.851 -14.906 -6.371 1 98.19 112 ILE A N 1
ATOM 859 C CA . ILE A 1 112 ? 0.483 -16.266 -5.969 1 98.19 112 ILE A CA 1
ATOM 860 C C . ILE A 1 112 ? -0.039 -16.25 -4.535 1 98.19 112 ILE A C 1
ATOM 862 O O . ILE A 1 112 ? 0.703 -15.938 -3.6 1 98.19 112 ILE A O 1
ATOM 866 N N . GLY A 1 113 ? -1.284 -16.594 -4.359 1 93.06 113 GLY A N 1
ATOM 867 C CA . GLY A 1 113 ? -1.896 -16.719 -3.045 1 93.06 113 GLY A CA 1
ATOM 868 C C . GLY A 1 113 ? -2.234 -18.156 -2.682 1 93.06 113 GLY A C 1
ATOM 869 O O . GLY A 1 113 ? -2.951 -18.828 -3.42 1 93.06 113 GLY A O 1
ATOM 870 N N . GLY A 1 114 ? -1.855 -18.75 -1.512 1 76.38 114 GLY A N 1
ATOM 871 C CA . GLY A 1 114 ? -2.34 -19.984 -0.937 1 76.38 114 GLY A CA 1
ATOM 872 C C . GLY A 1 114 ? -2.301 -21.156 -1.912 1 76.38 114 GLY A C 1
ATOM 873 O O . GLY A 1 114 ? -3.338 -21.75 -2.219 1 76.38 114 GLY A O 1
ATOM 874 N N . THR A 1 115 ? -1.292 -21.5 -2.488 1 73.62 115 THR A N 1
ATOM 875 C CA . THR A 1 115 ? -1.346 -22.562 -3.488 1 73.62 115 THR A CA 1
ATOM 876 C C . THR A 1 115 ? -0.532 -23.766 -3.039 1 73.62 115 THR A C 1
ATOM 878 O O . THR A 1 115 ? 0.34 -23.656 -2.176 1 73.62 115 THR A O 1
ATOM 881 N N . GLU A 1 116 ? -1.106 -24.812 -3.613 1 84 116 GLU A N 1
ATOM 882 C CA . GLU A 1 116 ? -0.308 -26.031 -3.533 1 84 116 GLU A CA 1
ATOM 883 C C . GLU A 1 116 ? 0.692 -26.109 -4.684 1 84 116 GLU A C 1
ATOM 885 O O . GLU A 1 116 ? 0.705 -25.25 -5.562 1 84 116 GLU A O 1
ATOM 890 N N . ARG A 1 117 ? 1.73 -26.875 -4.734 1 93.56 117 ARG A N 1
ATOM 891 C CA . ARG A 1 117 ? 2.709 -27.141 -5.781 1 93.56 117 ARG A CA 1
ATOM 892 C C . ARG A 1 117 ? 3.51 -25.891 -6.113 1 93.56 117 ARG A C 1
ATOM 894 O O . ARG A 1 117 ? 3.693 -25.562 -7.285 1 93.56 117 ARG A O 1
ATOM 901 N N . LEU A 1 118 ? 3.877 -25.172 -5.113 1 96.94 118 LEU A N 1
ATOM 902 C CA . LEU A 1 118 ? 4.469 -23.844 -5.246 1 96.94 118 LEU A CA 1
ATOM 903 C C . LEU A 1 118 ? 5.688 -23.875 -6.16 1 96.94 118 LEU A C 1
ATOM 905 O O . LEU A 1 118 ? 5.832 -23.031 -7.043 1 96.94 118 LEU A O 1
ATOM 909 N N . GLU A 1 119 ? 6.539 -24.844 -6.016 1 97.19 119 GLU A N 1
ATOM 910 C CA . GLU A 1 119 ? 7.754 -24.906 -6.816 1 97.19 119 GLU A CA 1
ATOM 911 C C . GLU A 1 119 ? 7.434 -25.016 -8.305 1 97.19 119 GLU A C 1
ATOM 913 O O . GLU A 1 119 ? 8 -24.297 -9.125 1 97.19 119 GLU A O 1
ATOM 918 N N . GLU A 1 120 ? 6.547 -25.953 -8.641 1 97.62 120 GLU A N 1
ATOM 919 C CA . GLU A 1 120 ? 6.141 -26.109 -10.031 1 97.62 120 GLU A CA 1
ATOM 920 C C . GLU A 1 120 ? 5.496 -24.844 -10.57 1 97.62 120 GLU A C 1
ATOM 922 O O . GLU A 1 120 ? 5.723 -24.469 -11.727 1 97.62 120 GLU A O 1
ATOM 927 N N . ILE A 1 121 ? 4.684 -24.25 -9.734 1 98.19 121 ILE A N 1
ATOM 928 C CA . ILE A 1 121 ? 4.008 -23.016 -10.125 1 98.19 121 ILE A CA 1
ATOM 929 C C . ILE A 1 121 ? 5.043 -21.922 -10.414 1 98.19 121 ILE A C 1
ATOM 931 O O . ILE A 1 121 ? 4.934 -21.203 -11.406 1 98.19 121 ILE A O 1
ATOM 935 N N . LEU A 1 122 ? 6.031 -21.812 -9.547 1 98.44 122 LEU A N 1
ATOM 936 C CA . LEU A 1 122 ? 7.07 -20.797 -9.711 1 98.44 122 LEU A CA 1
ATOM 937 C C . LEU A 1 122 ? 7.859 -21.047 -10.992 1 98.44 122 LEU A C 1
ATOM 939 O O . LEU A 1 122 ? 8.141 -20.094 -11.742 1 98.44 122 LEU A O 1
ATOM 943 N N . LEU A 1 123 ? 8.164 -22.266 -11.266 1 97.94 123 LEU A N 1
ATOM 944 C CA . LEU A 1 123 ? 8.906 -22.609 -12.484 1 97.94 123 LEU A CA 1
ATOM 945 C C . LEU A 1 123 ? 8.086 -22.266 -13.727 1 97.94 123 LEU A C 1
ATOM 947 O O . LEU A 1 123 ? 8.617 -21.703 -14.688 1 97.94 123 LEU A O 1
ATOM 951 N N . SER A 1 124 ? 6.859 -22.641 -13.703 1 97.75 124 SER A N 1
ATOM 952 C CA . SER A 1 124 ? 5.984 -22.312 -14.828 1 97.75 124 SER A CA 1
ATOM 953 C C . SER A 1 124 ? 5.766 -20.812 -14.953 1 97.75 124 SER A C 1
ATOM 955 O O . SER A 1 124 ? 5.707 -20.281 -16.062 1 97.75 124 SER A O 1
ATOM 957 N N . SER A 1 125 ? 5.59 -20.125 -13.82 1 98.38 125 SER A N 1
ATOM 958 C CA . SER A 1 125 ? 5.43 -18.672 -13.805 1 98.38 125 SER A CA 1
ATOM 959 C C . SER A 1 125 ? 6.637 -17.969 -14.422 1 98.38 125 SER A C 1
ATOM 961 O O . SER A 1 125 ? 6.484 -16.984 -15.141 1 98.38 125 SER A O 1
ATOM 963 N N . ASP A 1 126 ? 7.793 -18.484 -14.133 1 98.5 126 ASP A N 1
ATOM 964 C CA . ASP A 1 126 ? 9.031 -17.938 -14.672 1 98.5 126 ASP A CA 1
ATOM 965 C C . ASP A 1 126 ? 8.984 -17.875 -16.203 1 98.5 126 ASP A C 1
ATOM 967 O O . ASP A 1 126 ? 9.453 -16.906 -16.797 1 98.5 126 ASP A O 1
ATOM 971 N N . LYS A 1 127 ? 8.391 -18.875 -16.797 1 97.69 127 LYS A N 1
ATOM 972 C CA . LYS A 1 127 ? 8.312 -18.953 -18.25 1 97.69 127 LYS A CA 1
ATOM 973 C C . LYS A 1 127 ? 7.371 -17.891 -18.812 1 97.69 127 LYS A C 1
ATOM 975 O O . LYS A 1 127 ? 7.469 -17.516 -19.984 1 97.69 127 LYS A O 1
ATOM 980 N N . LYS A 1 128 ? 6.473 -17.391 -18.016 1 98.19 128 LYS A N 1
ATOM 981 C CA . LYS A 1 128 ? 5.469 -16.422 -18.438 1 98.19 128 LYS A CA 1
ATOM 982 C C . LYS A 1 128 ? 5.898 -15 -18.109 1 98.19 128 LYS A C 1
ATOM 984 O O . LYS A 1 128 ? 5.301 -14.039 -18.594 1 98.19 128 LYS A O 1
ATOM 989 N N . LEU A 1 129 ? 6.867 -14.891 -17.312 1 98.62 129 LEU A N 1
ATOM 990 C CA . LEU A 1 129 ? 7.246 -13.594 -16.766 1 98.62 129 LEU A CA 1
ATOM 991 C C . LEU A 1 129 ? 8.352 -12.945 -17.594 1 98.62 129 LEU A C 1
ATOM 993 O O . LEU A 1 129 ? 9.312 -13.617 -17.984 1 98.62 129 LEU A O 1
ATOM 997 N N . LYS A 1 130 ? 8.219 -11.664 -17.891 1 98.62 130 LYS A N 1
ATOM 998 C CA . LYS A 1 130 ? 9.273 -10.906 -18.547 1 98.62 130 LYS A CA 1
ATOM 999 C C . LYS A 1 130 ? 10.508 -10.805 -17.672 1 98.62 130 LYS A C 1
ATOM 1001 O O . LYS A 1 130 ? 10.406 -10.82 -16.438 1 98.62 130 LYS A O 1
ATOM 1006 N N . ASN A 1 131 ? 11.703 -10.727 -18.344 1 98.25 131 ASN A N 1
ATOM 1007 C CA . ASN A 1 131 ? 12.875 -10.336 -17.562 1 98.25 131 ASN A CA 1
ATOM 1008 C C . ASN A 1 131 ? 12.656 -9.008 -16.844 1 98.25 131 ASN A C 1
ATOM 1010 O O . ASN A 1 131 ? 12.102 -8.07 -17.438 1 98.25 131 ASN A O 1
ATOM 1014 N N . GLY A 1 132 ? 13.039 -8.961 -15.617 1 98.25 132 GLY A N 1
ATOM 1015 C CA . GLY A 1 132 ? 12.781 -7.777 -14.82 1 98.25 132 GLY A CA 1
ATOM 1016 C C . GLY A 1 132 ? 11.398 -7.77 -14.195 1 98.25 132 GLY A C 1
ATOM 1017 O O . GLY A 1 132 ? 11.07 -6.883 -13.398 1 98.25 132 GLY A O 1
ATOM 1018 N N . GLY A 1 133 ? 10.562 -8.758 -14.617 1 98.75 133 GLY A N 1
ATOM 1019 C CA . GLY A 1 133 ? 9.242 -8.883 -14.031 1 98.75 133 GLY A CA 1
ATOM 1020 C C . GLY A 1 133 ? 9.273 -9.359 -12.586 1 98.75 133 GLY A C 1
ATOM 1021 O O . GLY A 1 133 ? 10.328 -9.734 -12.078 1 98.75 133 GLY A O 1
ATOM 1022 N N . ARG A 1 134 ? 8.133 -9.336 -11.945 1 98.69 134 ARG A N 1
ATOM 1023 C CA . ARG A 1 134 ? 8.117 -9.602 -10.508 1 98.69 134 ARG A CA 1
ATOM 1024 C C . ARG A 1 134 ? 7.148 -10.734 -10.172 1 98.69 134 ARG A C 1
ATOM 1026 O O . ARG A 1 134 ? 6.09 -10.852 -10.797 1 98.69 134 ARG A O 1
ATOM 1033 N N . ILE A 1 135 ? 7.539 -11.508 -9.211 1 98.88 135 ILE A N 1
ATOM 1034 C CA . ILE A 1 135 ? 6.648 -12.477 -8.578 1 98.88 135 ILE A CA 1
ATOM 1035 C C . ILE A 1 135 ? 6.43 -12.102 -7.117 1 98.88 135 ILE A C 1
ATOM 1037 O O . ILE A 1 135 ? 7.379 -11.758 -6.41 1 98.88 135 ILE A O 1
ATOM 1041 N N . VAL A 1 136 ? 5.219 -12.102 -6.676 1 98.94 136 VAL A N 1
ATOM 1042 C CA . VAL A 1 136 ? 4.844 -11.828 -5.289 1 98.94 136 VAL A CA 1
ATOM 1043 C C . VAL A 1 136 ? 4.016 -12.984 -4.738 1 98.94 136 VAL A C 1
ATOM 1045 O O . VAL A 1 136 ? 3.064 -13.438 -5.379 1 98.94 136 VAL A O 1
ATOM 1048 N N . ILE A 1 137 ? 4.355 -13.461 -3.549 1 98.75 137 ILE A N 1
ATOM 1049 C CA . ILE A 1 137 ? 3.711 -14.609 -2.93 1 98.75 137 ILE A CA 1
ATOM 1050 C C . ILE A 1 137 ? 3.25 -14.25 -1.52 1 98.75 137 ILE A C 1
ATOM 1052 O O . ILE A 1 137 ? 4.055 -13.812 -0.691 1 98.75 137 ILE A O 1
ATOM 1056 N N . ASP A 1 138 ? 2.014 -14.367 -1.257 1 98.12 138 ASP A N 1
ATOM 1057 C CA . ASP A 1 138 ? 1.507 -14.281 0.109 1 98.12 138 ASP A CA 1
ATOM 1058 C C . ASP A 1 138 ? 1.463 -15.656 0.77 1 98.12 138 ASP A C 1
ATOM 1060 O O . ASP A 1 138 ? 0.992 -16.625 0.17 1 98.12 138 ASP A O 1
ATOM 1064 N N . ALA A 1 139 ? 1.938 -15.719 1.993 1 97.06 139 ALA A N 1
ATOM 1065 C CA . ALA A 1 139 ? 1.98 -17.016 2.68 1 97.06 139 ALA A CA 1
ATOM 1066 C C . ALA A 1 139 ? 1.75 -16.844 4.18 1 97.06 139 ALA A C 1
ATOM 1068 O O . ALA A 1 139 ? 2.156 -15.836 4.766 1 97.06 139 ALA A O 1
ATOM 1069 N N . ILE A 1 140 ? 1.136 -17.797 4.781 1 95.88 140 ILE A N 1
ATOM 1070 C CA . ILE A 1 140 ? 0.961 -17.844 6.23 1 95.88 140 ILE A CA 1
ATOM 1071 C C . ILE A 1 140 ? 1.793 -18.969 6.816 1 95.88 140 ILE A C 1
ATOM 1073 O O . ILE A 1 140 ? 2.252 -18.891 7.957 1 95.88 140 ILE A O 1
ATOM 1077 N N . LEU A 1 141 ? 2.023 -20.047 6.027 1 95.81 141 LEU A N 1
ATOM 1078 C CA . LEU A 1 141 ? 2.822 -21.172 6.477 1 95.81 141 LEU A CA 1
ATOM 1079 C C . LEU A 1 141 ? 4.312 -20.906 6.293 1 95.81 141 LEU A C 1
ATOM 1081 O O . LEU A 1 141 ? 4.742 -20.484 5.215 1 95.81 141 LEU A O 1
ATOM 1085 N N . LEU A 1 142 ? 5.027 -21.297 7.32 1 96.62 142 LEU A N 1
ATOM 1086 C CA . LEU A 1 142 ? 6.473 -21.109 7.262 1 96.62 142 LEU A CA 1
ATOM 1087 C C . LEU A 1 142 ? 7.09 -21.969 6.168 1 96.62 142 LEU A C 1
ATOM 1089 O O . LEU A 1 142 ? 8.047 -21.547 5.512 1 96.62 142 LEU A O 1
ATOM 1093 N N . GLU A 1 143 ? 6.582 -23.156 6.023 1 96.25 143 GLU A N 1
ATOM 1094 C CA . GLU A 1 143 ? 7.051 -24.062 4.984 1 96.25 143 GLU A CA 1
ATOM 1095 C C . GLU A 1 143 ? 6.902 -23.438 3.598 1 96.25 143 GLU A C 1
ATOM 1097 O O . GLU A 1 143 ? 7.781 -23.594 2.748 1 96.25 143 GLU A O 1
ATOM 1102 N N . THR A 1 144 ? 5.793 -22.734 3.375 1 97.06 144 THR A N 1
ATOM 1103 C CA . THR A 1 144 ? 5.555 -22.062 2.102 1 97.06 144 THR A CA 1
ATOM 1104 C C . THR A 1 144 ? 6.566 -20.938 1.885 1 97.06 144 THR A C 1
ATOM 1106 O O . THR A 1 144 ? 7.121 -20.797 0.793 1 97.06 144 THR A O 1
ATOM 1109 N N . VAL A 1 145 ? 6.828 -20.188 2.914 1 97.75 145 VAL A N 1
ATOM 1110 C CA . VAL A 1 145 ? 7.781 -19.078 2.848 1 97.75 145 VAL A CA 1
ATOM 1111 C C . VAL A 1 145 ? 9.164 -19.609 2.471 1 97.75 145 VAL A C 1
ATOM 1113 O O . VAL A 1 145 ? 9.797 -19.109 1.538 1 97.75 145 VAL A O 1
ATOM 1116 N N . ASN A 1 146 ? 9.555 -20.625 3.178 1 97.19 146 ASN A N 1
ATOM 1117 C CA . ASN A 1 146 ? 10.875 -21.203 2.941 1 97.19 146 ASN A CA 1
ATOM 1118 C C . ASN A 1 146 ? 11 -21.75 1.523 1 97.19 146 ASN A C 1
ATOM 1120 O O . ASN A 1 146 ? 12.023 -21.547 0.868 1 97.19 146 ASN A O 1
ATOM 1124 N N . LYS A 1 147 ? 10.008 -22.438 1.106 1 97.38 147 LYS A N 1
ATOM 1125 C CA . LYS A 1 147 ? 10.023 -23 -0.245 1 97.38 147 LYS A CA 1
ATOM 1126 C C . LYS A 1 147 ? 10.086 -21.891 -1.292 1 97.38 147 LYS A C 1
ATOM 1128 O O . LYS A 1 147 ? 10.828 -22 -2.271 1 97.38 147 LYS A O 1
ATOM 1133 N N . ALA A 1 148 ? 9.305 -20.844 -1.139 1 98.31 148 ALA A N 1
ATOM 1134 C CA . ALA A 1 148 ? 9.297 -19.719 -2.064 1 98.31 148 ALA A CA 1
ATOM 1135 C C . ALA A 1 148 ? 10.688 -19.078 -2.154 1 98.31 148 ALA A C 1
ATOM 1137 O O . ALA A 1 148 ? 11.211 -18.875 -3.25 1 98.31 148 ALA A O 1
ATOM 1138 N N . LEU A 1 149 ? 11.242 -18.797 -0.982 1 98.38 149 LEU A N 1
ATOM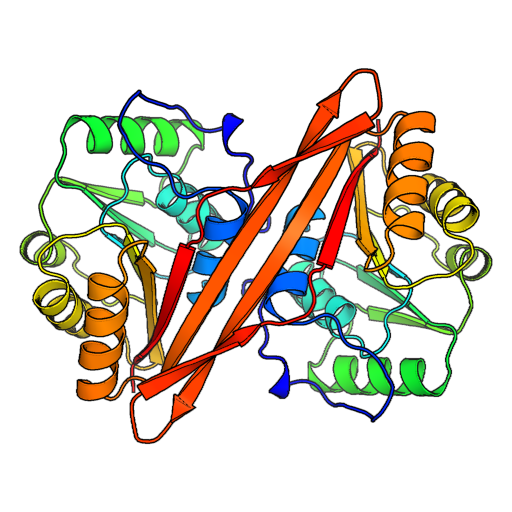 1139 C CA . LEU A 1 149 ? 12.547 -18.141 -0.924 1 98.38 149 LEU A CA 1
ATOM 1140 C C . LEU A 1 149 ? 13.609 -19.016 -1.588 1 98.38 149 LEU A C 1
ATOM 1142 O O . LEU A 1 149 ? 14.383 -18.531 -2.418 1 98.38 149 LEU A O 1
ATOM 1146 N N . SER A 1 150 ? 13.609 -20.25 -1.247 1 97.69 150 SER A N 1
ATOM 1147 C CA . SER A 1 150 ? 14.609 -21.172 -1.78 1 97.69 150 SER A CA 1
ATOM 1148 C C . SER A 1 150 ? 14.484 -21.312 -3.293 1 97.69 150 SER A C 1
ATOM 1150 O O . SER A 1 150 ? 15.484 -21.234 -4.016 1 97.69 150 SER A O 1
ATOM 1152 N N . THR A 1 151 ? 13.297 -21.484 -3.771 1 98.25 151 THR A N 1
ATOM 1153 C CA . THR A 1 151 ? 13.07 -21.688 -5.199 1 98.25 151 THR A CA 1
ATOM 1154 C C . THR A 1 151 ? 13.438 -20.438 -5.992 1 98.25 151 THR A C 1
ATOM 1156 O O . THR A 1 151 ? 14.148 -20.516 -6.996 1 98.25 151 THR A O 1
ATOM 1159 N N . LEU A 1 152 ? 12.984 -19.266 -5.57 1 98.62 152 LEU A N 1
ATOM 1160 C CA . LEU A 1 152 ? 13.297 -18.016 -6.266 1 98.62 152 LEU A CA 1
ATOM 1161 C C . LEU A 1 152 ? 14.805 -17.766 -6.273 1 98.62 152 LEU A C 1
ATOM 1163 O O . LEU A 1 152 ? 15.359 -17.344 -7.289 1 98.62 152 LEU A O 1
ATOM 1167 N N . ASN A 1 153 ? 15.398 -18 -5.113 1 98.19 153 ASN A N 1
ATOM 1168 C CA . ASN A 1 153 ? 16.844 -17.812 -5.043 1 98.19 153 ASN A CA 1
ATOM 1169 C C . ASN A 1 153 ? 17.578 -18.734 -6.008 1 98.19 153 ASN A C 1
ATOM 1171 O O . ASN A 1 153 ? 18.516 -18.328 -6.688 1 98.19 153 ASN A O 1
ATOM 1175 N N . GLN A 1 154 ? 17.156 -19.984 -6.039 1 97.81 154 GLN A N 1
ATOM 1176 C CA . GLN A 1 154 ? 17.766 -20.953 -6.941 1 97.81 154 GLN A CA 1
ATOM 1177 C C . GLN A 1 154 ? 17.609 -20.516 -8.398 1 97.81 154 GLN A C 1
ATOM 1179 O O . GLN A 1 154 ? 18.5 -20.781 -9.219 1 97.81 154 GLN A O 1
ATOM 1184 N N . MET A 1 155 ? 16.531 -19.875 -8.703 1 98.31 155 MET A N 1
ATOM 1185 C CA . MET A 1 155 ? 16.25 -19.438 -10.062 1 98.31 155 MET A CA 1
ATOM 1186 C C . MET A 1 155 ? 16.953 -18.125 -10.359 1 98.31 155 MET A C 1
ATOM 1188 O O . MET A 1 155 ? 16.828 -17.578 -11.469 1 98.31 155 MET A O 1
ATOM 1192 N N . GLY A 1 156 ? 17.594 -17.484 -9.367 1 98.19 156 GLY A N 1
ATOM 1193 C CA . GLY A 1 156 ? 18.438 -16.312 -9.57 1 98.19 156 GLY A CA 1
ATOM 1194 C C . GLY A 1 156 ? 17.688 -15.008 -9.391 1 98.19 156 GLY A C 1
ATOM 1195 O O . GLY A 1 156 ? 18.172 -13.945 -9.773 1 98.19 156 GLY A O 1
ATOM 1196 N N . TYR A 1 157 ? 16.516 -15.109 -8.836 1 98.69 157 TYR A N 1
ATOM 1197 C CA . TYR A 1 157 ? 15.742 -13.891 -8.602 1 98.69 157 TYR A CA 1
ATOM 1198 C C . TYR A 1 157 ? 16.406 -13.023 -7.535 1 98.69 157 TYR A C 1
ATOM 1200 O O . TYR A 1 157 ? 17.047 -13.539 -6.621 1 98.69 157 TYR A O 1
ATOM 1208 N N . LYS A 1 158 ? 16.312 -11.688 -7.637 1 98.12 158 LYS A N 1
ATOM 1209 C CA . LYS A 1 158 ? 16.5 -10.812 -6.48 1 98.12 158 LYS A CA 1
ATOM 1210 C C . LYS A 1 158 ? 15.32 -10.914 -5.512 1 98.12 158 LYS A C 1
ATOM 1212 O O . LYS A 1 158 ? 14.273 -10.312 -5.738 1 98.12 158 LYS A O 1
ATOM 1217 N N . THR A 1 159 ? 15.578 -11.695 -4.453 1 98.44 159 THR A N 1
ATOM 1218 C CA . THR A 1 159 ? 14.469 -12.125 -3.615 1 98.44 159 THR A CA 1
ATOM 1219 C C . THR A 1 159 ? 14.492 -11.406 -2.27 1 98.44 159 THR A C 1
ATOM 1221 O O . THR A 1 159 ? 15.555 -11.211 -1.687 1 98.44 159 THR A O 1
ATOM 1224 N N . ASP A 1 160 ? 13.32 -11.031 -1.775 1 98.44 160 ASP A N 1
ATOM 1225 C CA . ASP A 1 160 ? 13.148 -10.445 -0.452 1 98.44 160 ASP A CA 1
ATOM 1226 C C . ASP A 1 160 ? 11.867 -10.945 0.209 1 98.44 160 ASP A C 1
ATOM 1228 O O . ASP A 1 160 ? 11.047 -11.609 -0.434 1 98.44 160 ASP A O 1
ATOM 1232 N N . VAL A 1 161 ? 11.766 -10.672 1.469 1 98.75 161 VAL A N 1
ATOM 1233 C CA . VAL A 1 161 ? 10.57 -11.094 2.203 1 98.75 161 VAL A CA 1
ATOM 1234 C C . VAL A 1 161 ? 10.281 -10.102 3.324 1 98.75 161 VAL A C 1
ATOM 1236 O O . VAL A 1 161 ? 11.195 -9.578 3.955 1 98.75 161 VAL A O 1
ATOM 1239 N N . ILE A 1 162 ? 8.984 -9.852 3.531 1 98.88 162 ILE A N 1
ATOM 1240 C CA . ILE A 1 162 ? 8.539 -9.117 4.715 1 98.88 162 ILE A CA 1
ATOM 1241 C C . ILE A 1 162 ? 7.438 -9.906 5.422 1 98.88 162 ILE A C 1
ATOM 1243 O O . ILE A 1 162 ? 6.715 -10.68 4.793 1 98.88 162 ILE A O 1
ATOM 1247 N N . GLU A 1 163 ? 7.43 -9.805 6.691 1 98.81 163 GLU A N 1
ATOM 1248 C CA . GLU A 1 163 ? 6.277 -10.195 7.492 1 98.81 163 GLU A CA 1
ATOM 1249 C C . GLU A 1 163 ? 5.453 -8.984 7.906 1 98.81 163 GLU A C 1
ATOM 1251 O O . GLU A 1 163 ? 6 -7.984 8.383 1 98.81 163 GLU A O 1
ATOM 1256 N N . VAL A 1 164 ? 4.168 -9.039 7.691 1 98.88 164 VAL A N 1
ATOM 1257 C CA . VAL A 1 164 ? 3.27 -7.918 7.938 1 98.88 164 VAL A CA 1
ATOM 1258 C C . VAL A 1 164 ? 2.236 -8.305 8.992 1 98.88 164 VAL A C 1
ATOM 1260 O O . VAL A 1 164 ? 1.523 -9.305 8.836 1 98.88 164 VAL A O 1
ATOM 1263 N N . ILE A 1 165 ? 2.166 -7.543 10 1 98.5 165 ILE A N 1
ATOM 1264 C CA . ILE A 1 165 ? 1.123 -7.691 11.008 1 98.5 165 ILE A CA 1
ATOM 1265 C C . ILE A 1 165 ? 0.285 -6.418 11.078 1 98.5 165 ILE A C 1
ATOM 1267 O O . ILE A 1 165 ? 0.822 -5.324 11.266 1 98.5 165 ILE A O 1
ATOM 1271 N N . ILE A 1 166 ? -1.013 -6.574 10.898 1 98.75 166 ILE A N 1
ATOM 1272 C CA . ILE A 1 166 ? -1.948 -5.457 10.938 1 98.75 166 ILE A CA 1
ATOM 1273 C C . ILE A 1 166 ? -2.943 -5.652 12.078 1 98.75 166 ILE A C 1
ATOM 1275 O O . ILE A 1 166 ? -3.611 -6.688 12.156 1 98.75 166 ILE A O 1
ATOM 1279 N N . ALA A 1 167 ? -2.984 -4.711 12.961 1 98.69 167 ALA A N 1
ATOM 1280 C CA . ALA A 1 167 ? -4.086 -4.633 13.914 1 98.69 167 ALA A CA 1
ATOM 1281 C C . ALA A 1 167 ? -5.039 -3.492 13.562 1 98.69 167 ALA A C 1
ATOM 1283 O O . ALA A 1 167 ? -4.598 -2.367 13.312 1 98.69 167 ALA A O 1
ATOM 1284 N N . LYS A 1 168 ? -6.312 -3.727 13.531 1 98.31 168 LYS A N 1
ATOM 1285 C CA . LYS A 1 168 ? -7.316 -2.721 13.203 1 98.31 168 LYS A CA 1
ATOM 1286 C C . LYS A 1 168 ? -8.055 -2.246 14.453 1 98.31 168 LYS A C 1
ATOM 1288 O O . LYS A 1 168 ? -8.391 -3.049 15.32 1 98.31 168 LYS A O 1
ATOM 1293 N N . GLY A 1 169 ? -8.289 -0.975 14.508 1 98.19 169 GLY A N 1
ATOM 1294 C CA . GLY A 1 169 ? -9.086 -0.444 15.602 1 98.19 169 GLY A CA 1
ATOM 1295 C C . GLY A 1 169 ? -10.57 -0.757 15.461 1 98.19 169 GLY A C 1
ATOM 1296 O O . GLY A 1 169 ? -11.156 -0.537 14.398 1 98.19 169 GLY A O 1
ATOM 1297 N N . MET A 1 170 ? -11.031 -1.324 16.453 1 97.12 170 MET A N 1
ATOM 1298 C CA . MET A 1 170 ? -12.477 -1.498 16.578 1 97.12 170 MET A CA 1
ATOM 1299 C C . MET A 1 170 ? -13.062 -0.5 17.562 1 97.12 170 MET A C 1
ATOM 1301 O O . MET A 1 170 ? -12.742 -0.544 18.766 1 97.12 170 MET A O 1
ATOM 1305 N N . LYS A 1 171 ? -13.852 0.41 17.062 1 95.81 171 LYS A N 1
ATOM 1306 C CA . LYS A 1 171 ? -14.438 1.436 17.922 1 95.81 171 LYS A CA 1
ATOM 1307 C C . LYS A 1 171 ? -15.414 0.823 18.922 1 95.81 171 LYS A C 1
ATOM 1309 O O . LYS A 1 171 ? -16.266 0.015 18.547 1 95.81 171 LYS A O 1
ATOM 1314 N N . THR A 1 172 ? -15.234 1.161 20.234 1 95.69 172 THR A N 1
ATOM 1315 C CA . THR A 1 172 ? -16.141 0.786 21.312 1 95.69 172 THR A CA 1
ATOM 1316 C C . THR A 1 172 ? -16.672 2.025 22.016 1 95.69 172 THR A C 1
ATOM 1318 O O . THR A 1 172 ? -16.312 3.152 21.672 1 95.69 172 THR A O 1
ATOM 1321 N N . SER A 1 173 ? -17.531 1.814 23.047 1 93.81 173 SER A N 1
ATOM 1322 C CA . SER A 1 173 ? -18.047 2.934 23.828 1 93.81 173 SER A CA 1
ATOM 1323 C C . SER A 1 173 ? -16.938 3.58 24.656 1 93.81 173 SER A C 1
ATOM 1325 O O . SER A 1 173 ? -17.047 4.746 25.047 1 93.81 173 SER A O 1
ATOM 1327 N N . LYS A 1 174 ? -15.852 2.914 24.906 1 93.81 174 LYS A N 1
ATOM 1328 C CA . LYS A 1 174 ? -14.805 3.402 25.797 1 93.81 174 LYS A CA 1
ATOM 1329 C C . LYS A 1 174 ? -13.57 3.842 25.016 1 93.81 174 LYS A C 1
ATOM 1331 O O . LYS A 1 174 ? -12.633 4.391 25.594 1 93.81 174 LYS A O 1
ATOM 1336 N N . GLY A 1 175 ? -13.617 3.527 23.766 1 94.44 175 GLY A N 1
ATOM 1337 C CA . GLY A 1 175 ? -12.453 3.811 22.938 1 94.44 175 GLY A CA 1
ATOM 1338 C C . GLY A 1 175 ? -12.227 2.781 21.859 1 94.44 175 GLY A C 1
ATOM 1339 O O . GLY A 1 175 ? -13.172 2.16 21.375 1 94.44 175 GLY A O 1
ATOM 1340 N N . TYR A 1 176 ? -11 2.709 21.312 1 96.94 176 TYR A N 1
ATOM 1341 C CA . TYR A 1 176 ? -10.672 1.777 20.234 1 96.94 176 TYR A CA 1
ATOM 1342 C C . TYR A 1 176 ? -9.945 0.552 20.781 1 96.94 176 TYR A C 1
ATOM 1344 O O . TYR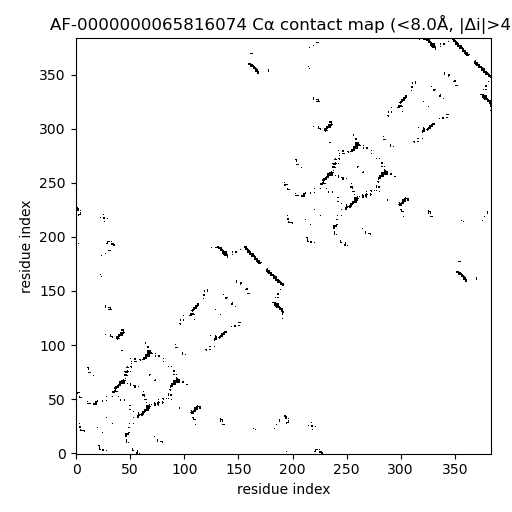 A 1 176 ? -8.93 0.678 21.469 1 96.94 176 TYR A O 1
ATOM 1352 N N . ALA A 1 177 ? -10.484 -0.587 20.531 1 97.75 177 ALA A N 1
ATOM 1353 C CA . ALA A 1 177 ? -9.766 -1.84 20.766 1 97.75 177 ALA A CA 1
ATOM 1354 C C . ALA A 1 177 ? -9.016 -2.275 19.5 1 97.75 177 ALA A C 1
ATOM 1356 O O . ALA A 1 177 ? -9.578 -2.277 18.406 1 97.75 177 ALA A O 1
ATOM 1357 N N . MET A 1 178 ? -7.785 -2.531 19.609 1 97.75 178 MET A N 1
ATOM 1358 C CA . MET A 1 178 ? -7.008 -2.994 18.453 1 97.75 178 MET A CA 1
ATOM 1359 C C . MET A 1 178 ? -7.129 -4.504 18.297 1 97.75 178 MET A C 1
ATOM 1361 O O . MET A 1 178 ? -6.781 -5.262 19.203 1 97.75 178 MET A O 1
ATOM 1365 N N . ILE A 1 179 ? -7.594 -4.973 17.172 1 98 179 ILE A N 1
ATOM 1366 C CA . ILE A 1 179 ? -7.758 -6.391 16.875 1 98 179 ILE A CA 1
ATOM 1367 C C . ILE A 1 179 ? -6.766 -6.809 15.797 1 98 179 ILE A C 1
ATOM 1369 O O . ILE A 1 179 ? -6.848 -6.348 14.656 1 98 179 ILE A O 1
ATOM 1373 N N . SER A 1 180 ? -5.867 -7.684 16.172 1 97.5 180 SER A N 1
ATOM 1374 C CA . SER A 1 180 ? -4.797 -8.078 15.258 1 97.5 180 SER A CA 1
ATOM 1375 C C . SER A 1 180 ? -5.273 -9.141 14.273 1 97.5 180 SER A C 1
ATOM 1377 O O . SER A 1 180 ? -6.027 -10.047 14.641 1 97.5 180 SER A O 1
ATOM 1379 N N . ARG A 1 181 ? -4.828 -8.977 13.047 1 96.69 181 ARG A N 1
ATOM 1380 C CA . ARG A 1 181 ? -4.984 -10.023 12.039 1 96.69 181 ARG A CA 1
ATOM 1381 C C . ARG A 1 181 ? -3.787 -10.969 12.047 1 96.69 181 ARG A C 1
ATOM 1383 O O . ARG A 1 181 ? -2.738 -10.648 12.609 1 96.69 181 ARG A O 1
ATOM 1390 N N . ASN A 1 182 ? -4.012 -12.18 11.477 1 95.88 182 ASN A N 1
ATOM 1391 C CA . ASN A 1 182 ? -2.9 -13.117 11.344 1 95.88 182 ASN A CA 1
ATOM 1392 C C . ASN A 1 182 ? -1.749 -12.508 10.547 1 95.88 182 ASN A C 1
ATOM 1394 O O . ASN A 1 182 ? -1.975 -11.805 9.562 1 95.88 182 ASN A O 1
ATOM 1398 N N . PRO A 1 183 ? -0.542 -12.773 11.047 1 97.88 183 PRO A N 1
ATOM 1399 C CA . PRO A 1 183 ? 0.596 -12.305 10.25 1 97.88 183 PRO A CA 1
ATOM 1400 C C . PRO A 1 183 ? 0.622 -12.906 8.844 1 97.88 183 PRO A C 1
ATOM 1402 O O . PRO A 1 183 ? 0.211 -14.055 8.656 1 97.88 183 PRO A O 1
ATOM 1405 N N . ILE A 1 184 ? 1.059 -12.164 7.965 1 98.44 184 ILE A N 1
ATOM 1406 C CA . ILE A 1 184 ? 1.215 -12.625 6.586 1 98.44 184 ILE A CA 1
ATOM 1407 C C . ILE A 1 184 ? 2.641 -12.352 6.109 1 98.44 184 ILE A C 1
ATOM 1409 O O . ILE A 1 184 ? 3.176 -11.258 6.332 1 98.44 184 ILE A O 1
ATOM 1413 N N . PHE A 1 185 ? 3.232 -13.367 5.504 1 98.62 185 PHE A N 1
ATOM 1414 C CA . PHE A 1 185 ? 4.492 -13.156 4.805 1 98.62 185 PHE A CA 1
ATOM 1415 C C . PHE A 1 185 ? 4.25 -12.773 3.348 1 98.62 185 PHE A C 1
ATOM 1417 O O . PHE A 1 185 ? 3.385 -13.359 2.686 1 98.62 185 PHE A O 1
ATOM 1424 N N . ILE A 1 186 ? 4.895 -11.781 2.922 1 98.88 186 ILE A N 1
ATOM 1425 C CA . ILE A 1 186 ? 4.953 -11.445 1.505 1 98.88 186 ILE A CA 1
ATOM 1426 C C . ILE A 1 186 ? 6.363 -11.68 0.976 1 98.88 186 ILE A C 1
ATOM 1428 O O . ILE A 1 186 ? 7.297 -10.953 1.327 1 98.88 186 ILE A O 1
ATOM 1432 N N . VAL A 1 187 ? 6.52 -12.719 0.186 1 98.81 187 VAL A N 1
ATOM 1433 C CA . VAL A 1 187 ? 7.766 -13 -0.518 1 98.81 187 VAL A CA 1
ATOM 1434 C C . VAL A 1 187 ? 7.707 -12.422 -1.929 1 98.81 187 VAL A C 1
ATOM 1436 O O . VAL A 1 187 ? 6.688 -12.547 -2.615 1 98.81 187 VAL A O 1
ATOM 1439 N N . TYR A 1 188 ? 8.758 -11.766 -2.344 1 98.88 188 TYR A N 1
ATOM 1440 C CA . TYR A 1 188 ? 8.734 -11.188 -3.686 1 98.88 188 TYR A CA 1
ATOM 1441 C C . TYR A 1 188 ? 10.117 -11.234 -4.32 1 98.88 188 TYR A C 1
ATOM 1443 O O . TYR A 1 188 ? 11.133 -11.25 -3.615 1 98.88 188 TYR A O 1
ATOM 1451 N N . GLY A 1 189 ? 10.117 -11.32 -5.605 1 98.69 189 GLY A N 1
ATOM 1452 C CA . GLY A 1 189 ? 11.367 -11.406 -6.348 1 98.69 189 GLY A CA 1
ATOM 1453 C C . GLY A 1 189 ? 11.273 -10.805 -7.734 1 98.69 189 GLY A C 1
ATOM 1454 O O . GLY A 1 189 ? 10.211 -10.812 -8.359 1 98.69 189 GLY A O 1
ATOM 1455 N N . GLU A 1 190 ? 12.328 -10.305 -8.195 1 98.75 190 GLU A N 1
ATOM 1456 C CA . GLU A 1 190 ? 12.477 -9.773 -9.539 1 98.75 190 GLU A CA 1
ATOM 1457 C C . GLU A 1 190 ? 13.289 -10.711 -10.422 1 98.75 190 GLU A C 1
ATOM 1459 O O . GLU A 1 190 ? 14.391 -11.125 -10.055 1 98.75 190 GLU A O 1
ATOM 1464 N N . LYS A 1 191 ? 12.703 -11.055 -11.547 1 98.69 191 LYS A N 1
ATOM 1465 C CA . LYS A 1 191 ? 13.367 -11.977 -12.461 1 98.69 191 LYS A CA 1
ATOM 1466 C C . LYS A 1 191 ? 14.648 -11.367 -13.023 1 98.69 191 LYS A C 1
ATOM 1468 O O . LYS A 1 191 ? 14.664 -10.195 -13.406 1 98.69 191 LYS A O 1
ATOM 1473 N N . PRO A 1 192 ? 15.766 -12.156 -13.055 1 97.31 192 PRO A N 1
ATOM 1474 C CA . PRO A 1 192 ? 17.031 -11.633 -13.602 1 97.31 192 PRO A CA 1
ATOM 1475 C C . PRO A 1 192 ? 16.969 -11.398 -15.102 1 97.31 192 PRO A C 1
ATOM 1477 O O . PRO A 1 192 ? 16.188 -12.047 -15.805 1 97.31 192 PRO A O 1
ATOM 1480 N N . MET B 1 1 ? 1.736 5.414 -14.883 1 76 1 MET B N 1
ATOM 1481 C CA . MET B 1 1 ? 2.062 5.672 -13.484 1 76 1 MET B CA 1
ATOM 1482 C C . MET B 1 1 ? 2.219 4.367 -12.711 1 76 1 MET B C 1
ATOM 1484 O O . MET B 1 1 ? 1.465 3.418 -12.93 1 76 1 MET B O 1
ATOM 1488 N N . ARG B 1 2 ? 3.186 4.363 -11.82 1 87.56 2 ARG B N 1
ATOM 1489 C CA . ARG B 1 2 ? 3.467 3.189 -11 1 87.56 2 ARG B CA 1
ATOM 1490 C C . ARG B 1 2 ? 2.93 3.375 -9.586 1 87.56 2 ARG B C 1
ATOM 1492 O O . ARG B 1 2 ? 2.764 4.504 -9.117 1 87.56 2 ARG B O 1
ATOM 1499 N N . LEU B 1 3 ? 2.592 2.275 -8.977 1 96.88 3 LEU B N 1
ATOM 1500 C CA . LEU B 1 3 ? 2.152 2.283 -7.59 1 96.88 3 LEU B CA 1
ATOM 1501 C C . LEU B 1 3 ? 3.277 2.74 -6.668 1 96.88 3 LEU B C 1
ATOM 1503 O O . LEU B 1 3 ? 4.457 2.578 -6.992 1 96.88 3 LEU B O 1
ATOM 1507 N N . PRO B 1 4 ? 2.914 3.426 -5.512 1 97.62 4 PRO B N 1
ATOM 1508 C CA . PRO B 1 4 ? 3.957 3.746 -4.531 1 97.62 4 PRO B CA 1
ATOM 1509 C C . PRO B 1 4 ? 4.734 2.514 -4.074 1 97.62 4 PRO B C 1
ATOM 1511 O O . PRO B 1 4 ? 4.27 1.385 -4.25 1 97.62 4 PRO B O 1
ATOM 1514 N N . GLY B 1 5 ? 5.879 2.799 -3.48 1 98.12 5 GLY B N 1
ATOM 1515 C CA . GLY B 1 5 ? 6.734 1.733 -2.98 1 98.12 5 GLY B CA 1
ATOM 1516 C C . GLY B 1 5 ? 8.172 1.848 -3.457 1 98.12 5 GLY B C 1
ATOM 1517 O O . GLY B 1 5 ? 8.805 0.842 -3.787 1 98.12 5 GLY B O 1
ATOM 1518 N N . ILE B 1 6 ? 8.625 3.057 -3.627 1 98.19 6 ILE B N 1
ATOM 1519 C CA . ILE B 1 6 ? 10.047 3.26 -3.91 1 98.19 6 ILE B CA 1
ATOM 1520 C C . ILE B 1 6 ? 10.883 2.74 -2.742 1 98.19 6 ILE B C 1
ATOM 1522 O O . ILE B 1 6 ? 10.633 3.09 -1.586 1 98.19 6 ILE B O 1
ATOM 1526 N N . PRO B 1 7 ? 11.875 1.873 -3.049 1 97.94 7 PRO B N 1
ATOM 1527 C CA . PRO B 1 7 ? 12.719 1.374 -1.958 1 97.94 7 PRO B CA 1
ATOM 1528 C C . PRO B 1 7 ? 13.391 2.496 -1.168 1 97.94 7 PRO B C 1
ATOM 1530 O O . PRO B 1 7 ? 13.781 3.514 -1.744 1 97.94 7 PRO B O 1
ATOM 1533 N N . ASP B 1 8 ? 13.523 2.316 0.145 1 97.94 8 ASP B N 1
ATOM 1534 C CA . ASP B 1 8 ? 14.094 3.33 1.032 1 97.94 8 ASP B CA 1
ATOM 1535 C C . ASP B 1 8 ? 15.477 3.77 0.554 1 97.94 8 ASP B C 1
ATOM 1537 O O . ASP B 1 8 ? 15.812 4.953 0.633 1 97.94 8 ASP B O 1
ATOM 1541 N N . GLU B 1 9 ? 16.203 2.859 0.043 1 97.5 9 GLU B N 1
ATOM 1542 C CA . GLU B 1 9 ? 17.594 3.111 -0.302 1 97.5 9 GLU B CA 1
ATOM 1543 C C . GLU B 1 9 ? 17.703 4.02 -1.522 1 97.5 9 GLU B C 1
ATOM 1545 O O . GLU B 1 9 ? 18.797 4.527 -1.829 1 97.5 9 GLU B O 1
ATOM 1550 N N . GLU B 1 10 ? 16.625 4.238 -2.238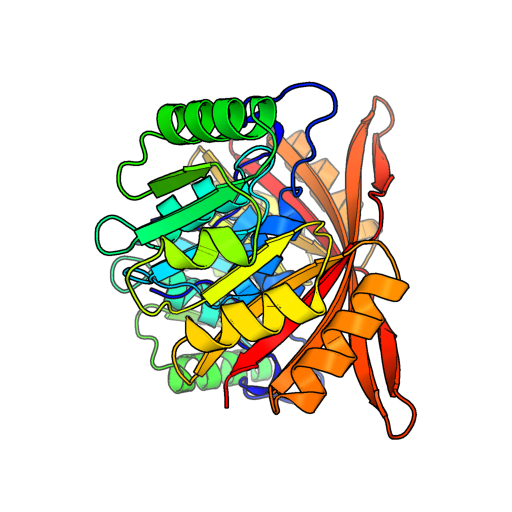 1 98.25 10 GLU B N 1
ATOM 1551 C CA . GLU B 1 10 ? 16.656 5.094 -3.422 1 98.25 10 GLU B CA 1
ATOM 1552 C C . GLU B 1 10 ? 16.562 6.57 -3.039 1 98.25 10 GLU B C 1
ATOM 1554 O O . GLU B 1 10 ? 16.797 7.445 -3.875 1 98.25 10 GLU B O 1
ATOM 1559 N N . PHE B 1 11 ? 16.25 6.855 -1.807 1 98.62 11 PHE B N 1
ATOM 1560 C CA . PHE B 1 11 ? 16.156 8.242 -1.361 1 98.62 11 PHE B CA 1
ATOM 1561 C C . PHE B 1 11 ? 17.484 8.719 -0.81 1 98.62 11 PHE B C 1
ATOM 1563 O O . PHE B 1 11 ? 18.219 7.953 -0.179 1 98.62 11 PHE B O 1
ATOM 1570 N N . ILE B 1 12 ? 17.734 9.969 -1.095 1 98.62 12 ILE B N 1
ATOM 1571 C CA . ILE B 1 12 ? 18.859 10.617 -0.416 1 98.62 12 ILE B CA 1
ATOM 1572 C C . ILE B 1 12 ? 18.547 10.758 1.072 1 98.62 12 ILE B C 1
ATOM 1574 O O . ILE B 1 12 ? 17.453 11.195 1.444 1 98.62 12 ILE B O 1
ATOM 1578 N N . ARG B 1 13 ? 19.594 10.445 1.863 1 97.5 13 ARG B N 1
ATOM 1579 C CA . ARG B 1 13 ? 19.375 10.453 3.307 1 97.5 13 ARG B CA 1
ATOM 1580 C C . ARG B 1 13 ? 20.375 11.367 4.004 1 97.5 13 ARG B C 1
ATOM 1582 O O . ARG B 1 13 ? 21.5 11.555 3.518 1 97.5 13 ARG B O 1
ATOM 1589 N N . VAL B 1 14 ? 19.938 11.875 4.973 1 95.12 14 VAL B N 1
ATOM 1590 C CA . VAL B 1 14 ? 20.781 12.602 5.914 1 95.12 14 VAL B CA 1
ATOM 1591 C C . VAL B 1 14 ? 20.531 12.094 7.332 1 95.12 14 VAL B C 1
ATOM 1593 O O . VAL B 1 14 ? 19.375 11.898 7.734 1 95.12 14 VAL B O 1
ATOM 1596 N N . GLU B 1 15 ? 21.609 11.961 8.062 1 91.25 15 GLU B N 1
ATOM 1597 C CA . GLU B 1 15 ? 21.516 11.422 9.422 1 91.25 15 GLU B CA 1
ATOM 1598 C C . GLU B 1 15 ? 20.562 12.25 10.273 1 91.25 15 GLU B C 1
ATOM 1600 O O . GLU B 1 15 ? 20.562 13.477 10.203 1 91.25 15 GLU B O 1
ATOM 1605 N N . LYS B 1 16 ? 19.688 11.703 11.047 1 91 16 LYS B N 1
ATOM 1606 C CA . LYS B 1 16 ? 18.812 12.266 12.07 1 91 16 LYS B CA 1
ATOM 1607 C C . LYS B 1 16 ? 17.531 12.812 11.461 1 91 16 LYS B C 1
ATOM 1609 O O . LYS B 1 16 ? 16.641 13.289 12.172 1 91 16 LYS B O 1
ATOM 1614 N N . ILE B 1 17 ? 17.5 12.875 10.141 1 94.62 17 ILE B N 1
ATOM 1615 C CA . ILE B 1 17 ? 16.234 13.273 9.531 1 94.62 17 ILE B CA 1
ATOM 1616 C C . ILE B 1 17 ? 15.367 12.039 9.273 1 94.62 17 ILE B C 1
ATOM 1618 O O . ILE B 1 17 ? 15.766 11.148 8.523 1 94.62 17 ILE B O 1
ATOM 1622 N N . PRO B 1 18 ? 14.281 12 9.883 1 92.12 18 PRO B N 1
ATOM 1623 C CA . PRO B 1 18 ? 13.438 10.812 9.797 1 92.12 18 PRO B CA 1
ATOM 1624 C C . PRO B 1 18 ? 12.852 10.602 8.398 1 92.12 18 PRO B C 1
ATOM 1626 O O . PRO B 1 18 ? 12.781 11.547 7.609 1 92.12 18 PRO B O 1
ATOM 1629 N N . MET B 1 19 ? 12.531 9.383 8.086 1 95.62 19 MET B N 1
ATOM 1630 C CA . MET B 1 19 ? 11.875 9 6.832 1 95.62 19 MET B CA 1
ATOM 1631 C C . MET B 1 19 ? 10.789 7.957 7.082 1 95.62 19 MET B C 1
ATOM 1633 O O . MET B 1 19 ? 11.016 6.98 7.797 1 95.62 19 MET B O 1
ATOM 1637 N N . THR B 1 20 ? 9.594 8.211 6.562 1 96.81 20 THR B N 1
ATOM 1638 C CA . THR B 1 20 ? 8.578 7.168 6.566 1 96.81 20 THR B CA 1
ATOM 1639 C C . THR B 1 20 ? 8.992 5.996 5.684 1 96.81 20 THR B C 1
ATOM 1641 O O . THR B 1 20 ? 9.258 6.176 4.492 1 96.81 20 THR B O 1
ATOM 1644 N N . LYS B 1 21 ? 9.008 4.824 6.23 1 98 21 LYS B N 1
ATOM 1645 C CA . LYS B 1 21 ? 9.547 3.662 5.531 1 98 21 LYS B CA 1
ATOM 1646 C C . LYS B 1 21 ? 8.594 3.178 4.445 1 98 21 LYS B C 1
ATOM 1648 O O . LYS B 1 21 ? 7.402 3.5 4.469 1 98 21 LYS B O 1
ATOM 1653 N N . GLU B 1 22 ? 9.117 2.426 3.562 1 98.56 22 GLU B N 1
ATOM 1654 C CA . GLU B 1 22 ? 8.5 2.045 2.295 1 98.56 22 GLU B CA 1
ATOM 1655 C C . GLU B 1 22 ? 7.078 1.528 2.506 1 98.56 22 GLU B C 1
ATOM 1657 O O . GLU B 1 22 ? 6.121 2.088 1.966 1 98.56 22 GLU B O 1
ATOM 1662 N N . GLU B 1 23 ? 6.891 0.486 3.328 1 98.88 23 GLU B N 1
ATOM 1663 C CA . GLU B 1 23 ? 5.586 -0.156 3.469 1 98.88 23 GLU B CA 1
ATOM 1664 C C . GLU B 1 23 ? 4.586 0.771 4.148 1 98.88 23 GLU B C 1
ATOM 1666 O O . GLU B 1 23 ? 3.395 0.756 3.824 1 98.88 23 GLU B O 1
ATOM 1671 N N . ILE B 1 24 ? 5.098 1.564 5.086 1 98.69 24 ILE B N 1
ATOM 1672 C CA . ILE B 1 24 ? 4.23 2.512 5.777 1 98.69 24 ILE B CA 1
ATOM 1673 C C . ILE B 1 24 ? 3.793 3.611 4.812 1 98.69 24 ILE B C 1
ATOM 1675 O O . ILE B 1 24 ? 2.629 4.016 4.812 1 98.69 24 ILE B O 1
ATOM 1679 N N . ARG B 1 25 ? 4.699 4.102 3.953 1 98.38 25 ARG B N 1
ATOM 1680 C CA . ARG B 1 25 ? 4.375 5.109 2.945 1 98.38 25 ARG B CA 1
ATOM 1681 C C . ARG B 1 25 ? 3.295 4.605 1.995 1 98.38 25 ARG B C 1
ATOM 1683 O O . ARG B 1 25 ? 2.344 5.328 1.69 1 98.38 25 ARG B O 1
ATOM 1690 N N . VAL B 1 26 ? 3.441 3.365 1.6 1 98.81 26 VAL B N 1
ATOM 1691 C CA . VAL B 1 26 ? 2.492 2.75 0.677 1 98.81 26 VAL B CA 1
ATOM 1692 C C . VAL B 1 26 ? 1.103 2.725 1.307 1 98.81 26 VAL B C 1
ATOM 1694 O O . VAL B 1 26 ? 0.123 3.137 0.681 1 98.81 26 VAL B O 1
ATOM 1697 N N . LEU B 1 27 ? 1.041 2.295 2.518 1 98.88 27 LEU B N 1
ATOM 1698 C CA . LEU B 1 27 ? -0.245 2.176 3.195 1 98.88 27 LEU B CA 1
ATOM 1699 C C . LEU B 1 27 ? -0.839 3.551 3.482 1 98.88 27 LEU B C 1
ATOM 1701 O O . LEU B 1 27 ? -2.047 3.75 3.346 1 98.88 27 LEU B O 1
ATOM 1705 N N . ALA B 1 28 ? 0.006 4.488 3.898 1 98.75 28 ALA B N 1
ATOM 1706 C CA . ALA B 1 28 ? -0.474 5.836 4.191 1 98.75 28 ALA B CA 1
ATOM 1707 C C . ALA B 1 28 ? -1.1 6.477 2.955 1 98.75 28 ALA B C 1
ATOM 1709 O O . ALA B 1 28 ? -2.188 7.051 3.029 1 98.75 28 ALA B O 1
ATOM 1710 N N . LEU B 1 29 ? -0.431 6.363 1.812 1 98.75 29 LEU B N 1
ATOM 1711 C CA . LEU B 1 29 ? -0.941 6.961 0.584 1 98.75 29 LEU B CA 1
ATOM 1712 C C . LEU B 1 29 ? -2.207 6.25 0.117 1 98.75 29 LEU B C 1
ATOM 1714 O O . LEU B 1 29 ? -3.105 6.875 -0.445 1 98.75 29 LEU B O 1
ATOM 1718 N N . SER B 1 30 ? -2.248 4.945 0.334 1 98.75 30 SER B N 1
ATOM 1719 C CA . SER B 1 30 ? -3.467 4.195 0.045 1 98.75 30 SER B CA 1
ATOM 1720 C C . SER B 1 30 ? -4.641 4.711 0.871 1 98.75 30 SER B C 1
ATOM 1722 O O . SER B 1 30 ? -5.727 4.953 0.334 1 98.75 30 SER B O 1
ATOM 1724 N N . LYS B 1 31 ? -4.371 4.926 2.18 1 98.75 31 LYS B N 1
ATOM 1725 C CA . LYS B 1 31 ? -5.43 5.395 3.068 1 98.75 31 LYS B CA 1
ATOM 1726 C C . LYS B 1 31 ? -5.832 6.828 2.734 1 98.75 31 LYS B C 1
ATOM 1728 O O . LYS B 1 31 ? -6.969 7.238 2.986 1 98.75 31 LYS B O 1
ATOM 1733 N N . ALA B 1 32 ? -4.93 7.582 2.129 1 98.69 32 ALA B N 1
ATOM 1734 C CA . ALA B 1 32 ? -5.238 8.938 1.679 1 98.69 32 ALA B CA 1
ATOM 1735 C C . ALA B 1 32 ? -6.117 8.914 0.43 1 98.69 32 ALA B C 1
ATOM 1737 O O . ALA B 1 32 ? -6.68 9.938 0.039 1 98.69 32 ALA B O 1
ATOM 1738 N N . ARG B 1 33 ? -6.215 7.746 -0.237 1 98.06 33 ARG B N 1
ATOM 1739 C CA . ARG B 1 33 ? -7.027 7.527 -1.431 1 98.06 33 ARG B CA 1
ATOM 1740 C C . ARG B 1 33 ? -6.629 8.492 -2.543 1 98.06 33 ARG B C 1
ATOM 1742 O O . ARG B 1 33 ? -7.492 9.109 -3.178 1 98.06 33 ARG B O 1
ATOM 1749 N N . LEU B 1 34 ? -5.336 8.672 -2.727 1 97.62 34 LEU B N 1
ATOM 1750 C CA . LEU B 1 34 ? -4.844 9.586 -3.76 1 97.62 34 LEU B CA 1
ATOM 1751 C C . LEU B 1 34 ? -5.195 9.062 -5.148 1 97.62 34 LEU B C 1
ATOM 1753 O O . LEU B 1 34 ? -5.398 7.859 -5.332 1 97.62 34 LEU B O 1
ATOM 1757 N N . PHE B 1 35 ? -5.309 9.945 -6.062 1 96.25 35 PHE B N 1
ATOM 1758 C CA . PHE B 1 35 ? -5.664 9.648 -7.445 1 96.25 35 PHE B CA 1
ATOM 1759 C C . PHE B 1 35 ? -4.988 10.625 -8.398 1 96.25 35 PHE B C 1
ATOM 1761 O O . PHE B 1 35 ? -4.477 11.664 -7.973 1 96.25 35 PHE B O 1
ATOM 1768 N N . ASP B 1 36 ? -4.906 10.219 -9.617 1 96 36 ASP B N 1
ATOM 1769 C CA . ASP B 1 36 ? -4.348 11.102 -10.641 1 96 36 ASP B CA 1
ATOM 1770 C C . ASP B 1 36 ? -5.078 12.445 -10.672 1 96 36 ASP B C 1
ATOM 1772 O O . ASP B 1 36 ? -6.309 12.484 -10.766 1 96 36 ASP B O 1
ATOM 1776 N N . GLY B 1 37 ? -4.332 13.562 -10.492 1 97.56 37 GLY B N 1
ATOM 1777 C CA . GLY B 1 37 ? -4.918 14.898 -10.516 1 97.56 37 GLY B CA 1
ATOM 1778 C C . GLY B 1 37 ? -5.234 15.43 -9.133 1 97.56 37 GLY B C 1
ATOM 1779 O O . GLY B 1 37 ? -5.641 16.594 -8.992 1 97.56 37 GLY B O 1
ATOM 1780 N N . ALA B 1 38 ? -4.988 14.688 -8.094 1 98.31 38 ALA B N 1
ATOM 1781 C CA . ALA B 1 38 ? -5.34 15.086 -6.734 1 98.31 38 ALA B CA 1
ATOM 1782 C C . ALA B 1 38 ? -4.426 16.203 -6.234 1 98.31 38 ALA B C 1
ATOM 1784 O O . ALA B 1 38 ? -3.324 16.391 -6.754 1 98.31 38 ALA B O 1
ATOM 1785 N N . LYS B 1 39 ? -4.93 16.969 -5.332 1 98.81 39 LYS B N 1
ATOM 1786 C CA . LYS B 1 39 ? -4.152 17.938 -4.555 1 98.81 39 LYS B CA 1
ATOM 1787 C C . LYS B 1 39 ? -3.889 17.422 -3.143 1 98.81 39 LYS B C 1
ATOM 1789 O O . LYS B 1 39 ? -4.805 16.938 -2.471 1 98.81 39 LYS B O 1
ATOM 1794 N N . PHE B 1 40 ? -2.635 17.547 -2.713 1 98.81 40 PHE B N 1
ATOM 1795 C CA . PHE B 1 40 ? -2.189 16.844 -1.517 1 98.81 40 PHE B CA 1
ATOM 1796 C C . PHE B 1 40 ? -1.228 17.703 -0.706 1 98.81 40 PHE B C 1
ATOM 1798 O O . PHE B 1 40 ? -0.368 18.375 -1.271 1 98.81 40 PHE B O 1
ATOM 1805 N N . ILE B 1 41 ? -1.382 17.656 0.647 1 98.88 41 ILE B N 1
ATOM 1806 C CA . ILE B 1 41 ? -0.428 18.328 1.524 1 98.88 41 ILE B CA 1
ATOM 1807 C C . ILE B 1 41 ? 0.309 17.297 2.373 1 98.88 41 ILE B C 1
ATOM 1809 O O . ILE B 1 41 ? -0.315 16.422 2.969 1 98.88 41 ILE B O 1
ATOM 1813 N N . ASP B 1 42 ? 1.588 17.375 2.412 1 98.56 42 ASP B N 1
ATOM 1814 C CA . ASP B 1 42 ? 2.465 16.625 3.303 1 98.56 42 ASP B CA 1
ATOM 1815 C C . ASP B 1 42 ? 3.012 17.516 4.418 1 98.56 42 ASP B C 1
ATOM 1817 O O . ASP B 1 42 ? 3.91 18.328 4.184 1 98.56 42 ASP B O 1
ATOM 1821 N N . ILE B 1 43 ? 2.455 17.375 5.594 1 98.19 43 ILE B N 1
ATOM 1822 C CA . ILE B 1 43 ? 2.912 18.156 6.734 1 98.19 43 ILE B CA 1
ATOM 1823 C C . ILE B 1 43 ? 4.008 17.406 7.48 1 98.19 43 ILE B C 1
ATOM 1825 O O . ILE B 1 43 ? 3.768 16.312 8.008 1 98.19 43 ILE B O 1
ATOM 1829 N N . GLY B 1 44 ? 5.156 17.969 7.637 1 96.12 44 GLY B N 1
ATOM 1830 C CA . GLY B 1 44 ? 6.32 17.281 8.156 1 96.12 44 GLY B CA 1
ATOM 1831 C C . GLY B 1 44 ? 6.969 16.359 7.141 1 96.12 44 GLY B C 1
ATOM 1832 O O . GLY B 1 44 ? 7.105 15.148 7.379 1 96.12 44 GLY B O 1
ATOM 1833 N N . SER B 1 45 ? 7.504 16.953 6.113 1 95.94 45 SER B N 1
ATOM 1834 C CA . SER B 1 45 ? 7.945 16.156 4.973 1 95.94 45 SER B CA 1
ATOM 1835 C C . SER B 1 45 ? 9.211 15.383 5.301 1 95.94 45 SER B C 1
ATOM 1837 O O . SER B 1 45 ? 9.469 14.328 4.715 1 95.94 45 SER B O 1
ATOM 1839 N N . GLY B 1 46 ? 10.047 15.922 6.277 1 95.31 46 GLY B N 1
ATOM 1840 C CA . GLY B 1 46 ? 11.266 15.211 6.656 1 95.31 46 GLY B CA 1
ATOM 1841 C C . GLY B 1 46 ? 12.211 14.977 5.492 1 95.31 46 GLY B C 1
ATOM 1842 O O . GLY B 1 46 ? 12.75 15.93 4.93 1 95.31 46 GLY B O 1
ATOM 1843 N N . THR B 1 47 ? 12.32 13.68 5.059 1 97.12 47 THR B N 1
ATOM 1844 C CA . THR B 1 47 ? 13.18 13.32 3.939 1 97.12 47 THR B CA 1
ATOM 1845 C C . THR B 1 47 ? 12.5 13.625 2.611 1 97.12 47 THR B C 1
ATOM 1847 O O . THR B 1 47 ? 13.156 13.695 1.57 1 97.12 47 THR B O 1
ATOM 1850 N N . GLY B 1 48 ? 11.242 13.789 2.625 1 98.19 48 GLY B N 1
ATOM 1851 C CA . GLY B 1 48 ? 10.469 14.039 1.423 1 98.19 48 GLY B CA 1
ATOM 1852 C C . GLY B 1 48 ? 10.008 12.773 0.73 1 98.19 48 GLY B C 1
ATOM 1853 O O . GLY B 1 48 ? 9.562 12.812 -0.419 1 98.19 48 GLY B O 1
ATOM 1854 N N . SER B 1 49 ? 10.086 11.625 1.407 1 98.44 49 SER B N 1
ATOM 1855 C CA . SER B 1 49 ? 9.734 10.367 0.763 1 98.44 49 SER B CA 1
ATOM 1856 C C . SER B 1 49 ? 8.242 10.305 0.455 1 98.44 49 SER B C 1
ATOM 1858 O O . SER B 1 49 ? 7.848 9.914 -0.648 1 98.44 49 SER B O 1
ATOM 1860 N N . VAL B 1 50 ? 7.395 10.703 1.438 1 98.69 50 VAL B N 1
ATOM 1861 C CA . VAL B 1 50 ? 5.953 10.742 1.213 1 98.69 50 VAL B CA 1
ATOM 1862 C C . VAL B 1 50 ? 5.625 11.773 0.136 1 98.69 50 VAL B C 1
ATOM 1864 O O . VAL B 1 50 ? 4.82 11.516 -0.763 1 98.69 50 VAL B O 1
ATOM 1867 N N . THR B 1 51 ? 6.297 12.938 0.177 1 98.75 51 THR B N 1
ATOM 1868 C CA . THR B 1 51 ? 6.121 14.008 -0.795 1 98.75 51 THR B CA 1
ATOM 1869 C C . THR B 1 51 ? 6.398 13.508 -2.209 1 98.75 51 THR B C 1
ATOM 1871 O O . THR B 1 51 ? 5.582 13.711 -3.115 1 98.75 51 THR B O 1
ATOM 1874 N N . VAL B 1 52 ? 7.5 12.852 -2.391 1 98.75 52 VAL B N 1
ATOM 1875 C CA . VAL B 1 52 ? 7.945 12.375 -3.697 1 98.75 52 VAL B CA 1
ATOM 1876 C C . VAL B 1 52 ? 6.949 11.359 -4.246 1 98.75 52 VAL B C 1
ATOM 1878 O O . VAL B 1 52 ? 6.496 11.477 -5.391 1 98.75 52 VAL B O 1
ATOM 1881 N N . GLU B 1 53 ? 6.582 10.391 -3.465 1 98.62 53 GLU B N 1
ATOM 1882 C CA . GLU B 1 53 ? 5.672 9.352 -3.953 1 98.62 53 GLU B CA 1
ATOM 1883 C C . GLU B 1 53 ? 4.285 9.93 -4.238 1 98.62 53 GLU B C 1
ATOM 1885 O O . GLU B 1 53 ? 3.639 9.547 -5.215 1 98.62 53 GLU B O 1
ATOM 1890 N N . ALA B 1 54 ? 3.854 10.82 -3.35 1 98.62 54 ALA B N 1
ATOM 1891 C CA . ALA B 1 54 ? 2.582 11.484 -3.625 1 98.62 54 ALA B CA 1
ATOM 1892 C C . ALA B 1 54 ? 2.633 12.242 -4.945 1 98.62 54 ALA B C 1
ATOM 1894 O O . ALA B 1 54 ? 1.69 12.188 -5.742 1 98.62 54 ALA B O 1
ATOM 1895 N N . GLY B 1 55 ? 3.734 12.992 -5.195 1 98.56 55 GLY B N 1
ATOM 1896 C CA . GLY B 1 55 ? 3.895 13.734 -6.438 1 98.56 55 GLY B CA 1
ATOM 1897 C C . GLY B 1 55 ? 3.809 12.844 -7.668 1 98.56 55 GLY B C 1
ATOM 1898 O O . GLY B 1 55 ? 3.209 13.234 -8.672 1 98.56 55 GLY B O 1
ATOM 1899 N N . LEU B 1 56 ? 4.414 11.68 -7.578 1 97.88 56 LEU B N 1
ATOM 1900 C CA . LEU B 1 56 ? 4.379 10.734 -8.688 1 97.88 56 LEU B CA 1
ATOM 1901 C C . LEU B 1 56 ? 2.969 10.195 -8.898 1 97.88 56 LEU B C 1
ATOM 1903 O O . LEU B 1 56 ? 2.525 10.055 -10.039 1 97.88 56 LEU B O 1
ATOM 1907 N N . VAL B 1 57 ? 2.246 9.938 -7.824 1 97.38 57 VAL B N 1
ATOM 1908 C CA . VAL B 1 57 ? 0.917 9.336 -7.895 1 97.38 57 VAL B CA 1
ATOM 1909 C C . VAL B 1 57 ? -0.065 10.336 -8.5 1 97.38 57 VAL B C 1
ATOM 1911 O O . VAL B 1 57 ? -0.845 9.992 -9.391 1 97.38 57 VAL B O 1
ATOM 1914 N N . VAL B 1 58 ? -0.016 11.625 -8.055 1 97.94 58 VAL B N 1
ATOM 1915 C CA . VAL B 1 58 ? -1.035 12.586 -8.461 1 97.94 58 VAL B CA 1
ATOM 1916 C C . VAL B 1 58 ? -0.754 13.07 -9.883 1 97.94 58 VAL B C 1
ATOM 1918 O O . VAL B 1 58 ? -1.636 13.625 -10.539 1 97.94 58 VAL B O 1
ATOM 1921 N N . GLY B 1 59 ? 0.503 12.961 -10.328 1 96.56 59 GLY B N 1
ATOM 1922 C CA . GLY B 1 59 ? 0.844 13.219 -11.719 1 96.56 59 GLY B CA 1
ATOM 1923 C C . GLY B 1 59 ? 0.876 14.695 -12.062 1 96.56 59 GLY B C 1
ATOM 1924 O O . GLY B 1 59 ? 0.73 15.547 -11.18 1 96.56 59 GLY B O 1
ATOM 1925 N N . GLU B 1 60 ? 0.987 14.984 -13.305 1 95.94 60 GLU B N 1
ATOM 1926 C CA . GLU B 1 60 ? 1.209 16.344 -13.797 1 95.94 60 GLU B CA 1
ATOM 1927 C C . GLU B 1 60 ? -0.01 17.219 -13.547 1 95.94 60 GLU B C 1
ATOM 1929 O O . GLU B 1 60 ? 0.113 18.438 -13.438 1 95.94 60 GLU B O 1
ATOM 1934 N N . LYS B 1 61 ? -1.111 16.578 -13.477 1 96.81 61 LYS B N 1
ATOM 1935 C CA . LYS B 1 61 ? -2.342 17.344 -13.305 1 96.81 61 LYS B CA 1
ATOM 1936 C C . LYS B 1 61 ? -2.629 17.594 -11.828 1 96.81 61 LYS B C 1
ATOM 1938 O O . LYS B 1 61 ? -3.539 18.359 -11.492 1 96.81 61 LYS B O 1
ATOM 1943 N N . GLY B 1 62 ? -1.907 16.859 -10.938 1 97.94 62 GLY B N 1
ATOM 1944 C CA . GLY B 1 62 ? -2.055 17.047 -9.508 1 97.94 62 GLY B CA 1
ATOM 1945 C C . GLY B 1 62 ? -1.013 17.984 -8.922 1 97.94 62 GLY B C 1
ATOM 1946 O O . GLY B 1 62 ? -0.193 18.547 -9.656 1 97.94 62 GLY B O 1
ATOM 1947 N N . LYS B 1 63 ? -1.091 18.234 -7.633 1 98.62 63 LYS B N 1
ATOM 1948 C CA . LYS B 1 63 ? -0.157 19.125 -6.957 1 98.62 63 LYS B CA 1
ATOM 1949 C C . LYS B 1 63 ? 0.068 18.703 -5.512 1 98.62 63 LYS B C 1
ATOM 1951 O O . LYS B 1 63 ? -0.866 18.266 -4.836 1 98.62 63 LYS B O 1
ATOM 1956 N N . VAL B 1 64 ? 1.315 18.828 -5.086 1 98.75 64 VAL B N 1
ATOM 1957 C CA . VAL B 1 64 ? 1.687 18.469 -3.723 1 98.75 64 VAL B CA 1
ATOM 1958 C C . VAL B 1 64 ? 2.363 19.656 -3.035 1 98.75 64 VAL B C 1
ATOM 1960 O O . VAL B 1 64 ? 3.236 20.297 -3.619 1 98.75 64 VAL B O 1
ATOM 1963 N N . TRP B 1 65 ? 1.928 20.016 -1.85 1 98.88 65 TRP B N 1
ATOM 1964 C CA . TRP B 1 65 ? 2.631 20.938 -0.97 1 98.88 65 TRP B CA 1
ATOM 1965 C C . TRP B 1 65 ? 3.322 20.188 0.167 1 98.88 65 TRP B C 1
ATOM 1967 O O . TRP B 1 65 ? 2.689 19.406 0.875 1 98.88 65 TRP B O 1
ATOM 1977 N N . ALA B 1 66 ? 4.547 20.422 0.29 1 98.5 66 ALA B N 1
ATOM 1978 C CA . ALA B 1 66 ? 5.316 19.859 1.401 1 98.5 66 ALA B CA 1
ATOM 1979 C C . ALA B 1 66 ? 5.664 20.953 2.422 1 98.5 66 ALA B C 1
ATOM 1981 O O . ALA B 1 66 ? 6.344 21.922 2.096 1 98.5 66 ALA B O 1
ATOM 1982 N N . ILE B 1 67 ? 5.227 20.75 3.631 1 97.81 67 ILE B N 1
ATOM 1983 C CA . ILE B 1 67 ? 5.477 21.719 4.691 1 97.81 67 ILE B CA 1
ATOM 1984 C C . ILE B 1 67 ? 6.492 21.156 5.684 1 97.81 67 ILE B C 1
ATOM 1986 O O . ILE B 1 67 ? 6.293 20.062 6.223 1 97.81 67 ILE B O 1
ATOM 1990 N N . GLU B 1 68 ? 7.504 21.844 5.902 1 96.88 68 GLU B N 1
ATOM 1991 C CA . GLU B 1 68 ? 8.586 21.406 6.777 1 96.88 68 GLU B CA 1
ATOM 1992 C C . GLU B 1 68 ? 9.242 22.594 7.48 1 96.88 68 GLU B C 1
ATOM 1994 O O . GLU B 1 68 ? 9.508 23.625 6.855 1 96.88 68 GLU B O 1
ATOM 1999 N N . LYS B 1 69 ? 9.492 22.453 8.758 1 95.56 69 LYS B N 1
ATOM 2000 C CA . LYS B 1 69 ? 10.016 23.578 9.539 1 95.56 69 LYS B CA 1
ATOM 2001 C C . LYS B 1 69 ? 11.539 23.516 9.641 1 95.56 69 LYS B C 1
ATOM 2003 O O . LYS B 1 69 ? 12.203 24.547 9.789 1 95.56 69 LYS B O 1
ATOM 2008 N N . ASP B 1 70 ? 12.133 22.312 9.68 1 95.56 70 ASP B N 1
ATOM 2009 C CA . ASP B 1 70 ? 13.578 22.141 9.805 1 95.56 70 ASP B CA 1
ATOM 2010 C C . ASP B 1 70 ? 14.289 22.438 8.484 1 95.56 70 ASP B C 1
ATOM 2012 O O . ASP B 1 70 ? 14.016 21.781 7.473 1 95.56 70 ASP B O 1
ATOM 2016 N N . LYS B 1 71 ? 15.258 23.312 8.516 1 97 71 LYS B N 1
ATOM 2017 C CA . LYS B 1 71 ? 15.922 23.797 7.305 1 97 71 LYS B CA 1
ATOM 2018 C C . LYS B 1 71 ? 16.656 22.656 6.605 1 97 71 LYS B C 1
ATOM 2020 O O . LYS B 1 71 ? 16.656 22.562 5.375 1 97 71 LYS B O 1
ATOM 2025 N N . ASP B 1 72 ? 17.266 21.828 7.383 1 97.56 72 ASP B N 1
ATOM 2026 C CA . ASP B 1 72 ? 18 20.703 6.797 1 97.56 72 ASP B CA 1
ATOM 2027 C C . ASP B 1 72 ? 17.031 19.734 6.117 1 97.56 72 ASP B C 1
ATOM 2029 O O . ASP B 1 72 ? 17.328 19.203 5.043 1 97.56 72 ASP B O 1
ATOM 2033 N N . ALA B 1 73 ? 15.914 19.5 6.727 1 97.56 73 ALA B N 1
ATOM 2034 C CA . ALA B 1 73 ? 14.906 18.609 6.152 1 97.56 73 ALA B CA 1
ATOM 2035 C C . ALA B 1 73 ? 14.289 19.234 4.898 1 97.56 73 ALA B C 1
ATOM 2037 O O . ALA B 1 73 ? 13.977 18.516 3.938 1 97.56 73 ALA B O 1
ATOM 2038 N N . VAL B 1 74 ? 14.125 20.531 4.887 1 98.12 74 VAL B N 1
ATOM 2039 C CA . VAL B 1 74 ? 13.633 21.234 3.709 1 98.12 74 VAL B CA 1
ATOM 2040 C C . VAL B 1 74 ? 14.578 21 2.533 1 98.12 74 VAL B C 1
ATOM 2042 O O . VAL B 1 74 ? 14.141 20.641 1.438 1 98.12 74 VAL B O 1
ATOM 2045 N N . GLU B 1 75 ? 15.844 21.188 2.812 1 98.44 75 GLU B N 1
ATOM 2046 C CA . GLU B 1 75 ? 16.844 21.016 1.763 1 98.44 75 GLU B CA 1
ATOM 2047 C C . GLU B 1 75 ? 16.859 19.562 1.263 1 98.44 75 GLU B C 1
ATOM 2049 O O . GLU B 1 75 ? 17 19.328 0.062 1 98.44 75 GLU B O 1
ATOM 2054 N N . LEU B 1 76 ? 16.75 18.656 2.213 1 98.62 76 LEU B N 1
ATOM 2055 C CA . LEU B 1 76 ? 16.734 17.25 1.836 1 98.62 76 LEU B CA 1
ATOM 2056 C C . LEU B 1 76 ? 15.508 16.938 0.972 1 98.62 76 LEU B C 1
ATOM 2058 O O . LEU B 1 76 ? 15.617 16.203 -0.013 1 98.62 76 LEU B O 1
ATOM 2062 N N . THR B 1 77 ? 14.336 17.438 1.3 1 98.62 77 THR B N 1
ATOM 2063 C CA . THR B 1 77 ? 13.125 17.281 0.496 1 98.62 77 THR B CA 1
ATOM 2064 C C . THR B 1 77 ? 13.336 17.812 -0.914 1 98.62 77 THR B C 1
ATOM 2066 O O . THR B 1 77 ? 12.969 17.172 -1.896 1 98.62 77 THR B O 1
ATOM 2069 N N . LYS B 1 78 ? 13.977 19 -0.992 1 98.69 78 LYS B N 1
ATOM 2070 C CA . LYS B 1 78 ? 14.273 19.578 -2.295 1 98.69 78 LYS B CA 1
ATOM 2071 C C . LYS B 1 78 ? 15.141 18.656 -3.135 1 98.69 78 LYS B C 1
ATOM 2073 O O . LYS B 1 78 ? 14.859 18.422 -4.312 1 98.69 78 LYS B O 1
ATOM 2078 N N . LYS B 1 79 ? 16.141 18.125 -2.527 1 98.75 79 LYS B N 1
ATOM 2079 C CA . LYS B 1 79 ? 17.062 17.234 -3.227 1 98.75 79 LYS B CA 1
ATOM 2080 C C . LYS B 1 79 ? 16.344 16 -3.75 1 98.75 79 LYS B C 1
ATOM 2082 O O . LYS B 1 79 ? 16.578 15.578 -4.887 1 98.75 79 LYS B O 1
ATOM 2087 N N . ASN B 1 80 ? 15.484 15.406 -2.967 1 98.88 80 ASN B N 1
ATOM 2088 C CA . ASN B 1 80 ? 14.773 14.203 -3.396 1 98.88 80 ASN B CA 1
ATOM 2089 C C . ASN B 1 80 ? 13.727 14.523 -4.461 1 98.88 80 ASN B C 1
ATOM 2091 O O . ASN B 1 80 ? 13.523 13.734 -5.387 1 98.88 80 ASN B O 1
ATOM 2095 N N . VAL B 1 81 ? 13.086 15.664 -4.344 1 98.81 81 VAL B N 1
ATOM 2096 C CA . VAL B 1 81 ? 12.133 16.094 -5.363 1 98.81 81 VAL B CA 1
ATOM 2097 C C . VAL B 1 81 ? 12.859 16.281 -6.695 1 98.81 81 VAL B C 1
ATOM 2099 O O . VAL B 1 81 ? 12.352 15.867 -7.742 1 98.81 81 VAL B O 1
ATOM 2102 N N . GLU B 1 82 ? 13.992 16.891 -6.586 1 98.81 82 GLU B N 1
ATOM 2103 C CA . GLU B 1 82 ? 14.812 17.094 -7.781 1 98.81 82 GLU B CA 1
ATOM 2104 C C . GLU B 1 82 ? 15.289 15.758 -8.352 1 98.81 82 GLU B C 1
ATOM 2106 O O . GLU B 1 82 ? 15.219 15.531 -9.555 1 98.81 82 GLU B O 1
ATOM 2111 N N . LYS B 1 83 ? 15.742 14.914 -7.496 1 98.69 83 LYS B N 1
ATOM 2112 C CA . LYS B 1 83 ? 16.25 13.609 -7.91 1 98.69 83 LYS B CA 1
ATOM 2113 C C . LYS B 1 83 ? 15.211 12.836 -8.703 1 98.69 83 LYS B C 1
ATOM 2115 O O . LYS B 1 83 ? 15.539 12.172 -9.688 1 98.69 83 LYS B O 1
ATOM 2120 N N . PHE B 1 84 ? 13.992 12.914 -8.273 1 98.31 84 PHE B N 1
ATOM 2121 C CA . PHE B 1 84 ? 12.93 12.148 -8.914 1 98.31 84 PHE B CA 1
ATOM 2122 C C . PHE B 1 84 ? 12.219 12.992 -9.969 1 98.31 84 PHE B C 1
ATOM 2124 O O . PHE B 1 84 ? 11.156 12.609 -10.461 1 98.31 84 PHE B O 1
ATOM 2131 N N . LYS B 1 85 ? 12.727 14.195 -10.258 1 98.25 85 LYS B N 1
ATOM 2132 C CA . LYS B 1 85 ? 12.359 15.07 -11.367 1 98.25 85 LYS B CA 1
ATOM 2133 C C . LYS B 1 85 ? 10.891 15.484 -11.281 1 98.25 85 LYS B C 1
ATOM 2135 O O . LYS B 1 85 ? 10.172 15.438 -12.281 1 98.25 85 LYS B O 1
ATOM 2140 N N . LEU B 1 86 ? 10.484 15.852 -10.086 1 98.44 86 LEU B N 1
ATOM 2141 C CA . LEU B 1 86 ? 9.109 16.281 -9.906 1 98.44 86 LEU B CA 1
ATOM 2142 C C . LEU B 1 86 ? 8.984 17.797 -10.109 1 98.44 86 LEU B C 1
ATOM 2144 O O . LEU B 1 86 ? 9.805 18.562 -9.602 1 98.44 86 LEU B O 1
ATOM 2148 N N . ASN B 1 87 ? 7.938 18.203 -10.805 1 98.44 87 ASN B N 1
ATOM 2149 C CA . ASN B 1 87 ? 7.691 19.625 -11.047 1 98.44 87 ASN B CA 1
ATOM 2150 C C . ASN B 1 87 ? 6.367 20.078 -10.438 1 98.44 87 ASN B C 1
ATOM 2152 O O . ASN B 1 87 ? 6 21.25 -10.539 1 98.44 87 ASN B O 1
ATOM 2156 N N . ASN B 1 88 ? 5.703 19.156 -9.781 1 98.56 88 ASN B N 1
ATOM 2157 C CA . ASN B 1 88 ? 4.379 19.438 -9.242 1 98.56 88 ASN B CA 1
ATOM 2158 C C . ASN B 1 88 ? 4.406 19.531 -7.715 1 98.56 88 ASN B C 1
ATOM 2160 O O . ASN B 1 88 ? 3.395 19.297 -7.055 1 98.56 88 ASN B O 1
ATOM 2164 N N . VAL B 1 89 ? 5.586 19.781 -7.152 1 98.75 89 VAL B N 1
ATOM 2165 C CA . VAL B 1 89 ? 5.746 19.875 -5.707 1 98.75 89 VAL B CA 1
ATOM 2166 C C . VAL B 1 89 ? 6.125 21.297 -5.32 1 98.75 89 VAL B C 1
ATOM 2168 O O . VAL B 1 89 ? 7.031 21.891 -5.91 1 98.75 89 VAL B O 1
ATOM 2171 N N . VAL B 1 90 ? 5.434 21.844 -4.414 1 98.69 90 VAL B N 1
ATOM 2172 C CA . VAL B 1 90 ? 5.773 23.125 -3.807 1 98.69 90 VAL B CA 1
ATOM 2173 C C . VAL B 1 90 ? 6.246 22.906 -2.371 1 98.69 90 VAL B C 1
ATOM 2175 O O . VAL B 1 90 ? 5.516 22.344 -1.547 1 98.69 90 VAL B O 1
ATOM 2178 N N . ILE B 1 91 ? 7.391 23.344 -2.104 1 98.62 91 ILE B N 1
ATOM 2179 C CA . ILE B 1 91 ? 7.941 23.172 -0.762 1 98.62 91 ILE B CA 1
ATOM 2180 C C . ILE B 1 91 ? 7.781 24.469 0.025 1 98.62 91 ILE B C 1
ATOM 2182 O O . ILE B 1 91 ? 8.203 25.547 -0.432 1 98.62 91 ILE B O 1
ATOM 2186 N N . ILE B 1 92 ? 7.191 24.391 1.15 1 98.25 92 ILE B N 1
ATOM 2187 C CA . ILE B 1 92 ? 6.953 25.531 2.031 1 98.25 92 ILE B CA 1
ATOM 2188 C C . ILE B 1 92 ? 7.758 25.359 3.318 1 98.25 92 ILE B C 1
ATOM 2190 O O . ILE B 1 92 ? 7.488 24.453 4.117 1 98.25 92 ILE B O 1
ATOM 2194 N N . GLU B 1 93 ? 8.742 26.219 3.445 1 98 93 GLU B N 1
ATOM 2195 C CA . GLU B 1 93 ? 9.484 26.234 4.703 1 98 93 GLU B CA 1
ATOM 2196 C C . GLU B 1 93 ? 8.695 26.969 5.789 1 98 93 GLU B C 1
ATOM 2198 O O . GLU B 1 93 ? 8.445 28.172 5.676 1 98 93 GLU B O 1
ATOM 2203 N N . GLY B 1 94 ? 8.297 26.281 6.766 1 96.06 94 GLY B N 1
ATOM 2204 C CA . GLY B 1 94 ? 7.512 26.844 7.852 1 96.06 94 GLY B CA 1
ATOM 2205 C C . GLY B 1 94 ? 6.922 25.781 8.766 1 96.06 94 GLY B C 1
ATOM 2206 O O . GLY B 1 94 ? 7.141 24.594 8.562 1 96.06 94 GLY B O 1
ATOM 2207 N N . GLU B 1 95 ? 6.27 26.234 9.773 1 95.12 95 GLU B N 1
ATOM 2208 C CA . GLU B 1 95 ? 5.688 25.344 10.773 1 95.12 95 GLU B CA 1
ATOM 2209 C C . GLU B 1 95 ? 4.164 25.328 10.68 1 95.12 95 GLU B C 1
ATOM 2211 O O . GLU B 1 95 ? 3.535 26.391 10.578 1 95.12 95 GLU B O 1
ATOM 2216 N N . ALA B 1 96 ? 3.605 24.188 10.578 1 93.81 96 ALA B N 1
ATOM 2217 C CA . ALA B 1 96 ? 2.154 24.062 10.703 1 93.81 96 ALA B CA 1
ATOM 2218 C C . ALA B 1 96 ? 1.701 24.328 12.133 1 93.81 96 ALA B C 1
ATOM 2220 O O . ALA B 1 96 ? 2.412 23.984 13.086 1 93.81 96 ALA B O 1
ATOM 2221 N N . PRO B 1 97 ? 0.548 24.969 12.352 1 95.94 97 PRO B N 1
ATOM 2222 C CA . PRO B 1 97 ? -0.479 25.125 11.312 1 95.94 97 PRO B CA 1
ATOM 2223 C C . PRO B 1 97 ? -0.31 26.406 10.492 1 95.94 97 PRO B C 1
ATOM 2225 O O . PRO B 1 97 ? -0.94 26.547 9.445 1 95.94 97 PRO B O 1
ATOM 2228 N N . GLU B 1 98 ? 0.586 27.359 10.953 1 96.06 98 GLU B N 1
ATOM 2229 C CA . GLU B 1 98 ? 0.68 28.656 10.297 1 96.06 98 GLU B CA 1
ATOM 2230 C C . GLU B 1 98 ? 1.058 28.516 8.828 1 96.06 98 GLU B C 1
ATOM 2232 O O . GLU B 1 98 ? 0.528 29.234 7.969 1 96.06 98 GLU B O 1
ATOM 2237 N N . ALA B 1 99 ? 1.907 27.609 8.523 1 96.56 99 ALA B N 1
ATOM 2238 C CA . ALA B 1 99 ? 2.408 27.438 7.164 1 96.56 99 ALA B CA 1
ATOM 2239 C C . ALA B 1 99 ? 1.292 27 6.219 1 96.56 99 ALA B C 1
ATOM 2241 O O . ALA B 1 99 ? 1.404 27.172 5 1 96.56 99 ALA B O 1
ATOM 2242 N N . LEU B 1 100 ? 0.235 26.375 6.707 1 97.38 100 LEU B N 1
ATOM 2243 C CA . LEU B 1 100 ? -0.891 25.938 5.895 1 97.38 100 LEU B CA 1
ATOM 2244 C C . LEU B 1 100 ? -1.552 27.109 5.191 1 97.38 100 LEU B C 1
ATOM 2246 O O . LEU B 1 100 ? -2.207 26.938 4.16 1 97.38 100 LEU B O 1
ATOM 2250 N N . ASP B 1 101 ? -1.359 28.281 5.723 1 95.94 101 ASP B N 1
ATOM 2251 C CA . ASP B 1 101 ? -1.951 29.484 5.148 1 95.94 101 ASP B CA 1
ATOM 2252 C C . ASP B 1 101 ? -1.361 29.781 3.771 1 95.94 101 ASP B C 1
ATOM 2254 O O . ASP B 1 101 ? -1.956 30.516 2.982 1 95.94 101 ASP B O 1
ATOM 2258 N N . HIS B 1 102 ? -0.232 29.266 3.512 1 96.56 102 HIS B N 1
ATOM 2259 C CA . HIS B 1 102 ? 0.437 29.516 2.242 1 96.56 102 HIS B CA 1
ATOM 2260 C C . HIS B 1 102 ? -0.098 28.609 1.14 1 96.56 102 HIS B C 1
ATOM 2262 O O . HIS B 1 102 ? 0.265 28.766 -0.028 1 96.56 102 HIS B O 1
ATOM 2268 N N . VAL B 1 103 ? -0.88 27.641 1.515 1 97.06 103 VAL B N 1
ATOM 2269 C CA . VAL B 1 103 ? -1.541 26.797 0.517 1 97.06 103 VAL B CA 1
ATOM 2270 C C . VAL B 1 103 ? -2.83 27.484 0.053 1 97.06 1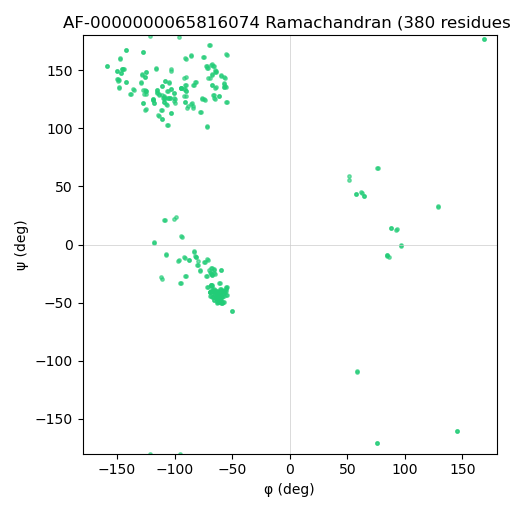03 VAL B C 1
ATOM 2272 O O . VAL B 1 103 ? -3.748 27.688 0.849 1 97.06 103 VAL B O 1
ATOM 2275 N N . ASP B 1 104 ? -2.922 27.812 -1.188 1 91.5 104 ASP B N 1
ATOM 2276 C CA . ASP B 1 104 ? -4.004 28.641 -1.705 1 91.5 104 ASP B CA 1
ATOM 2277 C C . ASP B 1 104 ? -5.09 27.797 -2.355 1 91.5 104 ASP B C 1
ATOM 2279 O O . ASP B 1 104 ? -5.801 28.25 -3.248 1 91.5 104 ASP B O 1
ATOM 2283 N N . SER B 1 105 ? -5.246 26.625 -2.045 1 95.06 105 SER B N 1
ATOM 2284 C CA . SER B 1 105 ? -6.246 25.75 -2.635 1 95.06 105 SER B CA 1
ATOM 2285 C C . SER B 1 105 ? -6.789 24.766 -1.604 1 95.06 105 SER B C 1
ATOM 2287 O O . SER B 1 105 ? -6.125 24.469 -0.606 1 95.06 105 SER B O 1
ATOM 2289 N N . GLU B 1 106 ? -8.062 24.391 -1.868 1 97.94 106 GLU B N 1
ATOM 2290 C CA . GLU B 1 106 ? -8.539 23.203 -1.155 1 97.94 106 GLU B CA 1
ATOM 2291 C C . GLU B 1 106 ? -7.883 21.938 -1.688 1 97.94 106 GLU B C 1
ATOM 2293 O O . GLU B 1 106 ? -7.555 21.844 -2.873 1 97.94 106 GLU B O 1
ATOM 2298 N N . VAL B 1 107 ? -7.777 20.984 -0.822 1 98.81 107 VAL B N 1
ATOM 2299 C CA . VAL B 1 107 ? -7.035 19.797 -1.234 1 98.81 107 VAL B CA 1
ATOM 2300 C C . VAL B 1 107 ? -7.875 18.547 -0.986 1 98.81 107 VAL B C 1
ATOM 2302 O O . VAL B 1 107 ? -8.906 18.609 -0.317 1 98.81 107 VAL B O 1
ATOM 2305 N N . ASP B 1 108 ? -7.422 17.453 -1.59 1 98.81 108 ASP B N 1
ATOM 2306 C CA . ASP B 1 108 ? -8.156 16.188 -1.539 1 98.81 108 ASP B CA 1
ATOM 2307 C C . ASP B 1 108 ? -7.715 15.352 -0.343 1 98.81 108 ASP B C 1
ATOM 2309 O O . ASP B 1 108 ? -8.484 14.547 0.171 1 98.81 108 ASP B O 1
ATOM 2313 N N . ALA B 1 109 ? -6.484 15.539 0.095 1 98.88 109 ALA B N 1
ATOM 2314 C CA . ALA B 1 109 ? -5.965 14.742 1.198 1 98.88 109 ALA B CA 1
ATOM 2315 C C . ALA B 1 109 ? -4.781 15.438 1.87 1 98.88 109 ALA B C 1
ATOM 2317 O O . ALA B 1 109 ? -4.098 16.25 1.247 1 98.88 109 ALA B O 1
ATOM 2318 N N . ILE B 1 110 ? -4.562 15.133 3.141 1 98.88 110 ILE B N 1
ATOM 2319 C CA . ILE B 1 110 ? -3.471 15.68 3.941 1 98.88 110 ILE B CA 1
ATOM 2320 C C . ILE B 1 110 ? -2.811 14.562 4.746 1 98.88 110 ILE B C 1
ATOM 2322 O O . ILE B 1 110 ? -3.498 13.727 5.336 1 98.88 110 ILE B O 1
ATOM 2326 N N . PHE B 1 111 ? -1.52 14.57 4.695 1 98.88 111 PHE B N 1
ATOM 2327 C CA . PHE B 1 111 ? -0.729 13.656 5.512 1 98.88 111 PHE B CA 1
ATOM 2328 C C . PHE B 1 111 ? 0.018 14.414 6.602 1 98.88 111 PHE B C 1
ATOM 2330 O O . PHE B 1 111 ? 0.585 15.484 6.352 1 98.88 111 PHE B O 1
ATOM 2337 N N . ILE B 1 112 ? -0.01 13.852 7.777 1 98.19 112 ILE B N 1
ATOM 2338 C CA . ILE B 1 112 ? 0.684 14.461 8.906 1 98.19 112 ILE B CA 1
ATOM 2339 C C . ILE B 1 112 ? 1.642 13.445 9.531 1 98.19 112 ILE B C 1
ATOM 2341 O O . ILE B 1 112 ? 1.21 12.422 10.062 1 98.19 112 ILE B O 1
ATOM 2345 N N . GLY B 1 113 ? 2.93 13.734 9.469 1 92.94 113 GLY B N 1
ATOM 2346 C CA . GLY B 1 113 ? 3.955 12.906 10.094 1 92.94 113 GLY B CA 1
ATOM 2347 C C . GLY B 1 113 ? 4.613 13.578 11.289 1 92.94 113 GLY B C 1
ATOM 2348 O O . GLY B 1 113 ? 5.176 14.664 11.164 1 92.94 113 GLY B O 1
ATOM 2349 N N . GLY B 1 114 ? 4.695 13.016 12.523 1 76.56 114 GLY B N 1
ATOM 2350 C CA . GLY B 1 114 ? 5.512 13.43 13.648 1 76.56 114 GLY B CA 1
ATOM 2351 C C . GLY B 1 114 ? 5.359 14.906 13.984 1 76.56 114 GLY B C 1
ATOM 2352 O O . GLY B 1 114 ? 6.309 15.68 13.844 1 76.56 114 GLY B O 1
ATOM 2353 N N . THR B 1 115 ? 4.285 15.422 14.281 1 73.44 115 THR B N 1
ATOM 2354 C CA . THR B 1 115 ? 4.18 16.859 14.5 1 73.44 115 THR B CA 1
ATOM 2355 C C . THR B 1 115 ? 3.777 17.156 15.945 1 73.44 115 THR B C 1
ATOM 2357 O O . THR B 1 115 ? 3.242 16.297 16.641 1 73.44 115 THR B O 1
ATOM 2360 N N . GLU B 1 116 ? 4.301 18.328 16.203 1 83.62 116 GLU B N 1
ATOM 2361 C CA . GLU B 1 116 ? 3.793 18.906 17.438 1 83.62 116 GLU B CA 1
ATOM 2362 C C . GLU B 1 116 ? 2.494 19.672 17.188 1 83.62 116 GLU B C 1
ATOM 2364 O O . GLU B 1 116 ? 2.051 19.797 16.047 1 83.62 116 GLU B O 1
ATOM 2369 N N . ARG B 1 117 ? 1.639 20.016 18.094 1 93.38 117 ARG B N 1
ATOM 2370 C CA . ARG B 1 117 ? 0.422 20.828 18.031 1 93.38 117 ARG B CA 1
ATOM 2371 C C . ARG B 1 117 ? -0.635 20.156 17.156 1 93.38 117 ARG B C 1
ATOM 2373 O O . ARG B 1 117 ? -1.249 20.812 16.312 1 93.38 117 ARG B O 1
ATOM 2380 N N . LEU B 1 118 ? -0.769 18.875 17.297 1 96.88 118 LEU B N 1
ATOM 2381 C CA . LEU B 1 118 ? -1.574 18.047 16.406 1 96.88 118 LEU B CA 1
ATOM 2382 C C . LEU B 1 118 ? -3.004 18.578 16.328 1 96.88 118 LEU B C 1
ATOM 2384 O O . LEU B 1 118 ? -3.562 18.688 15.227 1 96.88 118 LEU B O 1
ATOM 2388 N N . GLU B 1 119 ? -3.59 18.953 17.422 1 97.12 119 GLU B N 1
ATOM 2389 C CA . GLU B 1 119 ? -4.977 19.406 17.422 1 97.12 119 GLU B CA 1
ATOM 2390 C C . GLU B 1 119 ? -5.145 20.656 16.562 1 97.12 119 GLU B C 1
ATOM 2392 O O . GLU B 1 119 ? -6.059 20.734 15.734 1 97.12 119 GLU B O 1
ATOM 2397 N N . GLU B 1 120 ? -4.277 21.641 16.781 1 97.56 120 GLU B N 1
ATOM 2398 C CA . GLU B 1 120 ? -4.332 22.859 16 1 97.56 120 GLU B CA 1
ATOM 2399 C C . GLU B 1 120 ? -4.113 22.578 14.516 1 97.56 120 GLU B C 1
ATOM 2401 O O . GLU B 1 120 ? -4.766 23.172 13.656 1 97.56 120 GLU B O 1
ATOM 2406 N N . ILE B 1 121 ? -3.188 21.688 14.266 1 98.12 121 ILE B N 1
ATOM 2407 C CA . ILE B 1 121 ? -2.887 21.328 12.891 1 98.12 121 ILE B CA 1
ATOM 2408 C C . ILE B 1 121 ? -4.117 20.688 12.242 1 98.12 121 ILE B C 1
ATOM 2410 O O . ILE B 1 121 ? -4.457 21 11.102 1 98.12 121 ILE B O 1
ATOM 2414 N N . LEU B 1 122 ? -4.766 19.797 12.977 1 98.44 122 LEU B N 1
ATOM 2415 C CA . LEU B 1 122 ? -5.949 19.125 12.453 1 98.44 122 LEU B CA 1
ATOM 2416 C C . LEU B 1 122 ? -7.066 20.125 12.18 1 98.44 122 LEU B C 1
ATOM 2418 O O . LEU B 1 122 ? -7.73 20.047 11.141 1 98.44 122 LEU B O 1
ATOM 2422 N N . LEU B 1 123 ? -7.234 21.047 13.055 1 97.94 123 LEU B N 1
ATOM 2423 C CA . LEU B 1 123 ? -8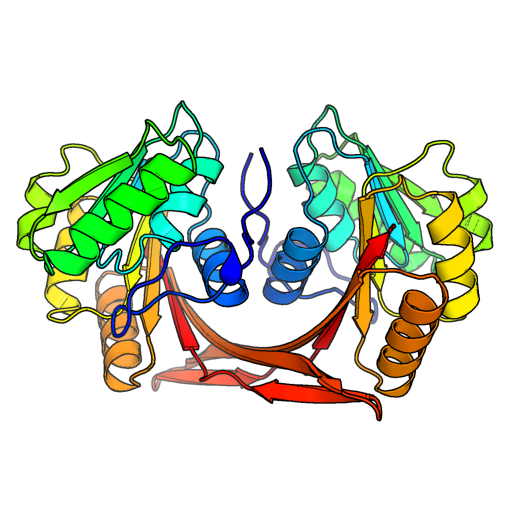.266 22.062 12.867 1 97.94 123 LEU B CA 1
ATOM 2424 C C . LEU B 1 123 ? -7.973 22.922 11.648 1 97.94 123 LEU B C 1
ATOM 2426 O O . LEU B 1 123 ? -8.875 23.203 10.852 1 97.94 123 LEU B O 1
ATOM 2430 N N . SER B 1 124 ? -6.77 23.344 11.531 1 97.75 124 SER B N 1
ATOM 2431 C CA . SER B 1 124 ? -6.375 24.141 10.375 1 97.75 124 SER B CA 1
ATOM 2432 C C . SER B 1 124 ? -6.457 23.328 9.094 1 97.75 124 SER B C 1
ATOM 2434 O O . SER B 1 124 ? -6.855 23.844 8.047 1 97.75 124 SER B O 1
ATOM 2436 N N . SER B 1 125 ? -6.035 22.047 9.141 1 98.31 125 SER B N 1
ATOM 2437 C CA . SER B 1 125 ? -6.113 21.141 7.992 1 98.31 125 SER B CA 1
ATOM 2438 C C . SER B 1 125 ? -7.551 20.984 7.516 1 98.31 125 SER B C 1
ATOM 2440 O O . SER B 1 125 ? -7.809 20.938 6.309 1 98.31 125 SER B O 1
ATOM 2442 N N . ASP B 1 126 ? -8.453 20.906 8.453 1 98.5 126 ASP B N 1
ATOM 2443 C CA . ASP B 1 126 ? -9.867 20.766 8.133 1 98.5 126 ASP B CA 1
ATOM 2444 C C . ASP B 1 126 ? -10.336 21.891 7.219 1 98.5 126 ASP B C 1
ATOM 2446 O O . ASP B 1 126 ? -11.125 21.656 6.297 1 98.5 126 ASP B O 1
ATOM 2450 N N . LYS B 1 127 ? -9.82 23.078 7.445 1 97.69 127 LYS B N 1
ATOM 2451 C CA . LYS B 1 127 ? -10.211 24.25 6.664 1 97.69 127 LYS B CA 1
ATOM 2452 C C . LYS B 1 127 ? -9.695 24.141 5.23 1 97.69 127 LYS B C 1
ATOM 2454 O O . LYS B 1 127 ? -10.234 24.781 4.324 1 97.69 127 LYS B O 1
ATOM 2459 N N . LYS B 1 128 ? -8.672 23.375 5.008 1 98.19 128 LYS B N 1
ATOM 2460 C CA . LYS B 1 128 ? -8.039 23.25 3.699 1 98.19 128 LYS B CA 1
ATOM 2461 C C . LYS B 1 128 ? -8.562 22.031 2.945 1 98.19 128 LYS B C 1
ATOM 2463 O O . LYS B 1 128 ? -8.328 21.891 1.744 1 98.19 128 LYS B O 1
ATOM 2468 N N . LEU B 1 129 ? -9.219 21.203 3.625 1 98.62 129 LEU B N 1
ATOM 2469 C CA . LEU B 1 129 ? -9.602 19.906 3.078 1 98.62 129 LEU B CA 1
ATOM 2470 C C . LEU B 1 129 ? -11 19.969 2.484 1 98.62 129 LEU B C 1
ATOM 2472 O O . LEU B 1 129 ? -11.922 20.516 3.094 1 98.62 129 LEU B O 1
ATOM 2476 N N . LYS B 1 130 ? -11.18 19.406 1.304 1 98.62 130 LYS B N 1
ATOM 2477 C CA . LYS B 1 130 ? -12.5 19.266 0.701 1 98.62 130 LYS B CA 1
ATOM 2478 C C . LYS B 1 130 ? -13.383 18.328 1.524 1 98.62 130 LYS B C 1
ATOM 2480 O O . LYS B 1 130 ? -12.883 17.422 2.193 1 98.62 130 LYS B O 1
ATOM 2485 N N . ASN B 1 131 ? -14.734 18.594 1.479 1 98.19 131 ASN B N 1
ATOM 2486 C CA . ASN B 1 131 ? -15.625 17.562 2.012 1 98.19 131 ASN B CA 1
ATOM 2487 C C . ASN B 1 131 ? -15.398 16.219 1.326 1 98.19 131 ASN B C 1
ATOM 2489 O O . ASN B 1 131 ? -15.227 16.156 0.108 1 98.19 131 ASN B O 1
ATOM 2493 N N . GLY B 1 132 ? -15.359 15.188 2.115 1 98.25 132 GLY B N 1
ATOM 2494 C CA . GLY B 1 132 ? -15.047 13.875 1.579 1 98.25 132 GLY B CA 1
ATOM 2495 C C . GLY B 1 132 ? -13.555 13.617 1.473 1 98.25 132 GLY B C 1
ATOM 2496 O O . GLY B 1 132 ? -13.133 12.508 1.145 1 98.25 132 GLY B O 1
ATOM 2497 N N . GLY B 1 133 ? -12.766 14.703 1.704 1 98.75 133 GLY B N 1
ATOM 2498 C CA . GLY B 1 133 ? -11.32 14.547 1.697 1 98.75 133 GLY B CA 1
ATOM 2499 C C . GLY B 1 133 ? -10.797 13.75 2.877 1 98.75 133 GLY B C 1
ATOM 2500 O O . GLY B 1 133 ? -11.555 13.43 3.799 1 98.75 133 GLY B O 1
ATOM 2501 N N . ARG B 1 134 ? -9.531 13.422 2.852 1 98.69 134 ARG B N 1
ATOM 2502 C CA . ARG B 1 134 ? -9.008 12.5 3.857 1 98.69 134 ARG B CA 1
ATOM 2503 C C . ARG B 1 134 ? -7.805 13.109 4.574 1 98.69 134 ARG B C 1
ATOM 2505 O O . ARG B 1 134 ? -7.008 13.82 3.965 1 98.69 134 ARG B O 1
ATOM 2512 N N . ILE B 1 135 ? -7.723 12.805 5.828 1 98.88 135 ILE B N 1
ATOM 2513 C CA . ILE B 1 135 ? -6.531 13.078 6.621 1 98.88 135 ILE B CA 1
ATOM 2514 C C . ILE B 1 135 ? -5.906 11.766 7.086 1 98.88 135 ILE B C 1
ATOM 2516 O O . ILE B 1 135 ? -6.609 10.859 7.531 1 98.88 135 ILE B O 1
ATOM 2520 N N . VAL B 1 136 ? -4.629 11.617 6.934 1 98.94 136 VAL B N 1
ATOM 2521 C CA . VAL B 1 136 ? -3.871 10.453 7.379 1 98.94 136 VAL B CA 1
ATOM 2522 C C . VAL B 1 136 ? -2.734 10.898 8.297 1 98.94 136 VAL B C 1
ATOM 2524 O O . VAL B 1 136 ? -1.986 11.82 7.969 1 98.94 136 VAL B O 1
ATOM 2527 N N . ILE B 1 137 ? -2.58 10.242 9.43 1 98.75 137 ILE B N 1
ATOM 2528 C CA . ILE B 1 137 ? -1.589 10.594 10.438 1 98.75 137 ILE B CA 1
ATOM 2529 C C . ILE B 1 137 ? -0.754 9.367 10.797 1 98.75 137 ILE B C 1
ATOM 2531 O O . ILE B 1 137 ? -1.296 8.336 11.203 1 98.75 137 ILE B O 1
ATOM 2535 N N . ASP B 1 138 ? 0.503 9.453 10.633 1 98.12 138 ASP B N 1
ATOM 2536 C CA . ASP B 1 138 ? 1.412 8.438 11.156 1 98.12 138 ASP B CA 1
ATOM 2537 C C . ASP B 1 138 ? 1.895 8.805 12.562 1 98.12 138 ASP B C 1
ATOM 2539 O O . ASP B 1 138 ? 2.295 9.945 12.805 1 98.12 138 ASP B O 1
ATOM 2543 N N . ALA B 1 139 ? 1.87 7.844 13.453 1 97 139 ALA B N 1
ATOM 2544 C CA . ALA B 1 139 ? 2.268 8.125 14.828 1 97 139 ALA B CA 1
ATOM 2545 C C . ALA B 1 139 ? 2.945 6.918 15.461 1 97 139 ALA B C 1
ATOM 2547 O O . ALA B 1 139 ? 2.598 5.773 15.156 1 97 139 ALA B O 1
ATOM 2548 N N . ILE B 1 140 ? 3.863 7.156 16.328 1 95.75 140 ILE B N 1
ATOM 2549 C CA . ILE B 1 140 ? 4.508 6.109 17.109 1 95.75 140 ILE B CA 1
ATOM 2550 C C . ILE B 1 140 ? 4.105 6.246 18.578 1 95.75 140 ILE B C 1
ATOM 2552 O O . ILE B 1 140 ? 4.039 5.25 19.297 1 95.75 140 ILE B O 1
ATOM 2556 N N . LEU B 1 141 ? 3.789 7.477 19.031 1 95.75 141 LEU B N 1
ATOM 2557 C CA . LEU B 1 141 ? 3.375 7.723 20.406 1 95.75 141 LEU B CA 1
ATOM 2558 C C . LEU B 1 141 ? 1.886 7.453 20.578 1 95.75 141 LEU B C 1
ATOM 2560 O O . LEU B 1 141 ? 1.063 7.938 19.797 1 95.75 141 LEU B O 1
ATOM 2564 N N . LEU B 1 142 ? 1.617 6.801 21.688 1 96.56 142 LEU B N 1
ATOM 2565 C CA . LEU B 1 142 ? 0.222 6.5 22 1 96.56 142 LEU B CA 1
ATOM 2566 C C . LEU B 1 142 ? -0.571 7.777 22.234 1 96.56 142 LEU B C 1
ATOM 2568 O O . LEU B 1 142 ? -1.744 7.867 21.875 1 96.56 142 LEU B O 1
ATOM 2572 N N . GLU B 1 143 ? 0.036 8.719 22.891 1 96.19 143 GLU B N 1
ATOM 2573 C CA . GLU B 1 143 ? -0.593 10.008 23.156 1 96.19 143 GLU B CA 1
ATOM 2574 C C . GLU B 1 143 ? -1.01 10.695 21.859 1 96.19 143 GLU B C 1
ATOM 2576 O O . GLU B 1 143 ? -2.084 11.297 21.797 1 96.19 143 GLU B O 1
ATOM 2581 N N . THR B 1 144 ? -0.166 10.602 20.844 1 97 144 THR B N 1
ATOM 2582 C CA . THR B 1 144 ? -0.468 11.188 19.531 1 97 144 THR B CA 1
ATOM 2583 C C . THR B 1 144 ? -1.658 10.484 18.891 1 97 144 THR B C 1
ATOM 2585 O O . THR B 1 144 ? -2.555 11.141 18.359 1 97 144 THR B O 1
ATOM 2588 N N . VAL B 1 145 ? -1.683 9.18 18.984 1 97.75 145 VAL B N 1
ATOM 2589 C CA . VAL B 1 145 ? -2.77 8.383 18.422 1 97.75 145 VAL B CA 1
ATOM 2590 C C . VAL B 1 145 ? -4.094 8.789 19.062 1 97.75 145 VAL B C 1
ATOM 2592 O O . VAL B 1 145 ? -5.07 9.078 18.375 1 97.75 145 VAL B O 1
ATOM 2595 N N . ASN B 1 146 ? -4.055 8.82 20.359 1 97.19 146 ASN B N 1
ATOM 2596 C CA . ASN B 1 146 ? -5.27 9.156 21.094 1 97.19 146 ASN B CA 1
ATOM 2597 C C . ASN B 1 146 ? -5.766 10.555 20.75 1 97.19 146 ASN B C 1
ATOM 2599 O O . ASN B 1 146 ? -6.965 10.773 20.578 1 97.19 146 ASN B O 1
ATOM 2603 N N . LYS B 1 147 ? -4.879 11.469 20.719 1 97.38 147 LYS B N 1
ATOM 2604 C CA . LYS B 1 147 ? -5.242 12.844 20.391 1 97.38 147 LYS B CA 1
ATOM 2605 C C . LYS B 1 147 ? -5.824 12.938 18.984 1 97.38 147 LYS B C 1
ATOM 2607 O O . LYS B 1 147 ? -6.82 13.625 18.766 1 97.38 147 LYS B O 1
ATOM 2612 N N . ALA B 1 148 ? -5.207 12.281 18.031 1 98.25 148 ALA B N 1
ATOM 2613 C CA . ALA B 1 148 ? -5.691 12.273 16.641 1 98.25 148 ALA B CA 1
ATOM 2614 C C . ALA B 1 148 ? -7.113 11.719 16.562 1 98.25 148 ALA B C 1
ATOM 2616 O O . ALA B 1 148 ? -7.996 12.344 15.977 1 98.25 148 ALA B O 1
ATOM 2617 N N . LEU B 1 149 ? -7.285 10.562 17.188 1 98.38 149 LEU B N 1
ATOM 2618 C CA . LEU B 1 149 ? -8.586 9.906 17.156 1 98.38 149 LEU B CA 1
ATOM 2619 C C . LEU B 1 149 ? -9.656 10.789 17.797 1 98.38 149 LEU B C 1
ATOM 2621 O O . LEU B 1 149 ? -10.727 10.992 17.219 1 98.38 149 LEU B O 1
ATOM 2625 N N . SER B 1 150 ? -9.336 11.305 18.922 1 97.75 150 SER B N 1
ATOM 2626 C CA . SER B 1 150 ? -10.297 12.125 19.656 1 97.75 150 SER B CA 1
ATOM 2627 C C . SER B 1 150 ? -10.656 13.383 18.875 1 97.75 150 SER B C 1
ATOM 2629 O O . SER B 1 150 ? -11.836 13.734 18.75 1 97.75 150 SER B O 1
ATOM 2631 N N . THR B 1 151 ? -9.68 14.047 18.344 1 98.25 151 THR B N 1
ATOM 2632 C CA . THR B 1 151 ? -9.906 15.297 17.625 1 98.25 151 THR B CA 1
ATOM 2633 C C . THR B 1 151 ? -10.711 15.047 16.359 1 98.25 151 THR B C 1
ATOM 2635 O O . THR B 1 151 ? -11.688 15.758 16.094 1 98.25 151 THR B O 1
ATOM 2638 N N . LEU B 1 1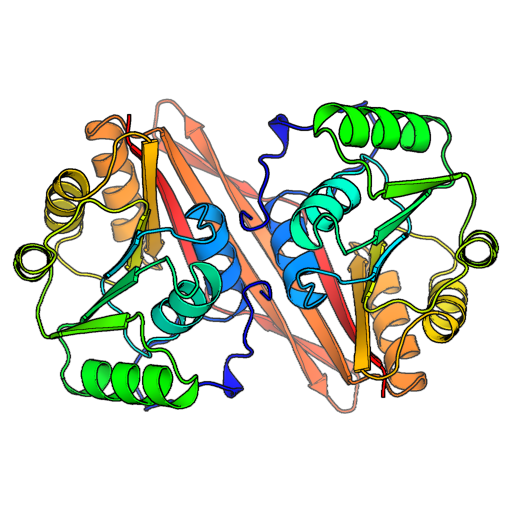52 ? -10.344 14.062 15.562 1 98.62 152 LEU B N 1
ATOM 2639 C CA . LEU B 1 152 ? -11.062 13.758 14.328 1 98.62 152 LEU B CA 1
ATOM 2640 C C . LEU B 1 152 ? -12.508 13.359 14.625 1 98.62 152 LEU B C 1
ATOM 2642 O O . LEU B 1 152 ? -13.43 13.781 13.922 1 98.62 152 LEU B O 1
ATOM 2646 N N . ASN B 1 153 ? -12.641 12.539 15.656 1 98.19 153 ASN B N 1
ATOM 2647 C CA . ASN B 1 153 ? -13.992 12.141 16.031 1 98.19 153 ASN B CA 1
ATOM 2648 C C . ASN B 1 153 ? -14.844 13.344 16.438 1 98.19 153 ASN B C 1
ATOM 2650 O O . ASN B 1 153 ? -16 13.445 16.047 1 98.19 153 ASN B O 1
ATOM 2654 N N . GLN B 1 154 ? -14.258 14.203 17.203 1 97.81 154 GLN B N 1
ATOM 2655 C CA . GLN B 1 154 ? -14.969 15.406 17.641 1 97.81 154 GLN B CA 1
ATOM 2656 C C . GLN B 1 154 ? -15.375 16.266 16.453 1 97.81 154 GLN B C 1
ATOM 2658 O O . GLN B 1 154 ? -16.422 16.906 16.469 1 97.81 154 GLN B O 1
ATOM 2663 N N . MET B 1 155 ? -14.57 16.266 15.438 1 98.31 155 MET B N 1
ATOM 2664 C CA . MET B 1 155 ? -14.828 17.062 14.25 1 98.31 155 MET B CA 1
ATOM 2665 C C . MET B 1 155 ? -15.789 16.344 13.305 1 98.31 155 MET B C 1
ATOM 2667 O O . MET B 1 155 ? -16.125 16.859 12.234 1 98.31 155 MET B O 1
ATOM 2671 N N . GLY B 1 156 ? -16.172 15.094 13.602 1 98.19 156 GLY B N 1
ATOM 2672 C CA . GLY B 1 156 ? -17.203 14.375 12.867 1 98.19 156 GLY B CA 1
ATOM 2673 C C . GLY B 1 156 ? -16.656 13.531 11.734 1 98.19 156 GLY B C 1
ATOM 2674 O O . GLY B 1 156 ? -17.406 13.07 10.875 1 98.19 156 GLY B O 1
ATOM 2675 N N . TYR B 1 157 ? -15.383 13.359 11.734 1 98.69 157 TYR B N 1
ATOM 2676 C CA . TYR B 1 157 ? -14.773 12.539 10.695 1 98.69 157 TYR B CA 1
ATOM 2677 C C . TYR B 1 157 ? -15.172 11.07 10.852 1 98.69 157 TYR B C 1
ATOM 2679 O O . TYR B 1 157 ? -15.391 10.602 11.969 1 98.69 157 TYR B O 1
ATOM 2687 N N . LYS B 1 158 ? -15.336 10.32 9.742 1 98.12 158 LYS B N 1
ATOM 2688 C CA . LYS B 1 158 ? -15.273 8.859 9.797 1 98.12 158 LYS B CA 1
ATOM 2689 C C . LYS B 1 158 ? -13.844 8.383 10.023 1 98.12 158 LYS B C 1
ATOM 2691 O O . LYS B 1 158 ? -13.039 8.344 9.094 1 98.12 158 LYS B O 1
ATOM 2696 N N . THR B 1 159 ? -13.609 8.023 11.289 1 98.44 159 THR B N 1
ATOM 2697 C CA . THR B 1 159 ? -12.227 7.84 11.719 1 98.44 159 THR B CA 1
ATOM 2698 C C . THR B 1 159 ? -11.922 6.359 11.938 1 98.44 159 THR B C 1
ATOM 2700 O O . THR B 1 159 ? -12.758 5.617 12.461 1 98.44 159 THR B O 1
ATOM 2703 N N . ASP B 1 160 ? -10.727 5.93 11.555 1 98.44 160 ASP B N 1
ATOM 2704 C CA . ASP B 1 160 ? -10.227 4.582 11.789 1 98.44 160 ASP B CA 1
ATOM 2705 C C . ASP B 1 160 ? -8.734 4.602 12.117 1 98.44 160 ASP B C 1
ATOM 2707 O O . ASP B 1 160 ? -8.078 5.637 11.984 1 98.44 160 ASP B O 1
ATOM 2711 N N . VAL B 1 161 ? -8.266 3.488 12.586 1 98.75 161 VAL B N 1
ATOM 2712 C CA . VAL B 1 161 ? -6.848 3.389 12.922 1 98.75 161 VAL B CA 1
ATOM 2713 C C . VAL B 1 161 ? -6.363 1.957 12.695 1 98.75 161 VAL B C 1
ATOM 2715 O O . VAL B 1 161 ? -7.094 1 12.961 1 98.75 161 VAL B O 1
ATOM 2718 N N . ILE B 1 162 ? -5.129 1.855 12.18 1 98.88 162 ILE B N 1
ATOM 2719 C CA . ILE B 1 162 ? -4.445 0.567 12.148 1 98.88 162 ILE B CA 1
ATOM 2720 C C . ILE B 1 162 ? -3.062 0.699 12.773 1 98.88 162 ILE B C 1
ATOM 2722 O O . ILE B 1 162 ? -2.475 1.783 12.773 1 98.88 162 ILE B O 1
ATOM 2726 N N . GLU B 1 163 ? -2.652 -0.32 13.398 1 98.81 163 GLU B N 1
ATOM 2727 C CA . GLU B 1 163 ? -1.252 -0.497 13.773 1 98.81 163 GLU B CA 1
ATOM 2728 C C . GLU B 1 163 ? -0.542 -1.447 12.812 1 98.81 163 GLU B C 1
ATOM 2730 O O . GLU B 1 163 ? -1.057 -2.525 12.508 1 98.81 163 GLU B O 1
ATOM 2735 N N . VAL B 1 164 ? 0.589 -1.044 12.312 1 98.88 164 VAL B N 1
ATOM 2736 C CA . VAL B 1 164 ? 1.329 -1.796 11.312 1 98.88 164 VAL B CA 1
ATOM 2737 C C . VAL B 1 164 ? 2.699 -2.186 11.859 1 98.88 164 VAL B C 1
ATOM 2739 O O . VAL B 1 164 ? 3.471 -1.324 12.289 1 98.88 164 VAL B O 1
ATOM 2742 N N . ILE B 1 165 ? 2.975 -3.428 11.828 1 98.5 165 ILE B N 1
ATOM 2743 C CA . ILE B 1 165 ? 4.301 -3.93 12.164 1 98.5 165 ILE B CA 1
ATOM 2744 C C . ILE B 1 165 ? 4.902 -4.652 10.961 1 98.5 165 ILE B C 1
ATOM 2746 O O . ILE B 1 165 ? 4.289 -5.566 10.406 1 98.5 165 ILE B O 1
ATOM 2750 N N . ILE B 1 166 ? 6.074 -4.215 10.547 1 98.75 166 ILE B N 1
ATOM 2751 C CA . ILE B 1 166 ? 6.781 -4.797 9.414 1 98.75 166 ILE B CA 1
ATOM 2752 C C . ILE B 1 166 ? 8.117 -5.375 9.875 1 98.75 166 ILE B C 1
ATOM 2754 O O . ILE B 1 166 ? 8.93 -4.676 10.477 1 98.75 166 ILE B O 1
ATOM 2758 N N . ALA B 1 167 ? 8.297 -6.633 9.648 1 98.69 167 ALA B N 1
ATOM 2759 C CA . ALA B 1 167 ? 9.625 -7.23 9.766 1 98.69 167 ALA B CA 1
ATOM 2760 C C . ALA B 1 167 ? 10.211 -7.539 8.383 1 98.69 167 ALA B C 1
ATOM 2762 O O . ALA B 1 167 ? 9.547 -8.133 7.539 1 98.69 167 ALA B O 1
ATOM 2763 N N . LYS B 1 168 ? 11.43 -7.172 8.133 1 98.31 168 LYS B N 1
ATOM 2764 C CA . LYS B 1 168 ? 12.094 -7.391 6.852 1 98.31 168 LYS B CA 1
ATOM 2765 C C . LYS B 1 168 ? 13.109 -8.523 6.949 1 98.31 168 LYS B C 1
ATOM 2767 O O . LYS B 1 168 ? 13.844 -8.625 7.934 1 98.31 168 LYS B O 1
ATOM 2772 N N . GLY B 1 169 ? 13.148 -9.328 5.926 1 98.19 169 GLY B N 1
ATOM 2773 C CA . GLY B 1 169 ? 14.172 -10.359 5.867 1 98.19 169 GLY B CA 1
ATOM 2774 C C . GLY B 1 169 ? 15.555 -9.82 5.543 1 98.19 169 GLY B C 1
ATOM 2775 O O . GLY B 1 169 ? 15.719 -9.07 4.578 1 98.19 169 GLY B O 1
ATOM 2776 N N . MET B 1 170 ? 16.391 -10.133 6.387 1 97.12 170 MET B N 1
ATOM 2777 C CA . MET B 1 170 ? 17.812 -9.883 6.117 1 97.12 170 MET B CA 1
ATOM 2778 C C . MET B 1 170 ? 18.516 -11.18 5.727 1 97.12 170 MET B C 1
ATOM 2780 O O . MET B 1 170 ? 18.625 -12.102 6.535 1 97.12 170 MET B O 1
ATOM 2784 N N . LYS B 1 171 ? 18.953 -11.227 4.48 1 95.81 171 LYS B N 1
ATOM 2785 C CA . LYS B 1 171 ? 19.609 -12.438 3.994 1 95.81 171 LYS B CA 1
ATOM 2786 C C . LYS B 1 171 ? 20.953 -12.656 4.703 1 95.81 171 LYS B C 1
ATOM 2788 O O . LYS B 1 171 ? 21.75 -11.727 4.824 1 95.81 171 LYS B O 1
ATOM 2793 N N . THR B 1 172 ? 21.156 -13.891 5.25 1 95.62 172 THR B N 1
ATOM 2794 C CA . THR B 1 172 ? 22.406 -14.328 5.852 1 95.62 172 THR B CA 1
ATOM 2795 C C . THR B 1 172 ? 22.938 -15.57 5.141 1 95.62 172 THR B C 1
ATOM 2797 O O . THR B 1 172 ? 22.312 -16.078 4.215 1 95.62 172 THR B O 1
ATOM 2800 N N . SER B 1 173 ? 24.125 -16.078 5.605 1 93.94 173 SER B N 1
ATOM 2801 C CA . SER B 1 173 ? 24.672 -17.312 5.039 1 93.94 173 SER B CA 1
ATOM 2802 C C . SER B 1 173 ? 23.797 -18.516 5.379 1 93.94 173 SER B C 1
ATOM 2804 O O . SER B 1 173 ? 23.844 -19.531 4.688 1 93.94 173 SER B O 1
ATOM 2806 N N . LYS B 1 174 ? 22.969 -18.453 6.383 1 93.81 174 LYS B N 1
ATOM 2807 C CA . LYS B 1 174 ? 22.219 -19.609 6.863 1 93.81 174 LYS B CA 1
ATOM 2808 C C . LYS B 1 174 ? 20.734 -19.484 6.492 1 93.81 174 LYS B C 1
ATOM 2810 O O . LYS B 1 174 ? 19.953 -20.422 6.711 1 93.81 174 LYS B O 1
ATOM 2815 N N . GLY B 1 175 ? 20.422 -18.328 6 1 94.44 175 GLY B N 1
ATOM 2816 C CA . GLY B 1 175 ? 19.031 -18.062 5.699 1 94.44 175 GLY B CA 1
ATOM 2817 C C . GLY B 1 175 ? 18.625 -16.625 5.941 1 94.44 175 GLY B C 1
ATOM 2818 O O . GLY B 1 175 ? 19.453 -15.719 5.844 1 94.44 175 GLY B O 1
ATOM 2819 N N . TYR B 1 176 ? 17.312 -16.375 6.082 1 96.94 176 TYR B N 1
ATOM 2820 C CA . TYR B 1 176 ? 16.797 -15.016 6.285 1 96.94 176 TYR B CA 1
ATOM 2821 C C . TYR B 1 176 ? 16.5 -14.766 7.758 1 96.94 176 TYR B C 1
ATOM 2823 O O . TYR B 1 176 ? 15.75 -15.516 8.383 1 96.94 176 TYR B O 1
ATOM 2831 N N . ALA B 1 177 ? 17.125 -13.781 8.312 1 97.75 177 ALA B N 1
ATOM 2832 C CA . ALA B 1 177 ? 16.734 -13.273 9.625 1 97.75 177 ALA B CA 1
ATOM 2833 C C . ALA B 1 177 ? 15.688 -12.164 9.492 1 97.75 177 ALA B C 1
ATOM 2835 O O . ALA B 1 177 ? 15.844 -11.242 8.688 1 97.75 177 ALA B O 1
ATOM 2836 N N . MET B 1 178 ? 14.617 -12.281 10.164 1 97.75 178 MET B N 1
ATOM 2837 C CA . MET B 1 178 ? 13.586 -11.25 10.117 1 97.75 178 MET B CA 1
ATOM 2838 C C . MET B 1 178 ? 13.875 -10.148 11.133 1 97.75 178 MET B C 1
ATOM 2840 O O . MET B 1 178 ? 13.977 -10.414 12.328 1 97.75 178 MET B O 1
ATOM 2844 N N . ILE B 1 179 ? 14.023 -8.922 10.703 1 98 179 ILE B N 1
ATOM 2845 C CA . ILE B 1 179 ? 14.297 -7.777 11.555 1 98 179 ILE B CA 1
ATOM 2846 C C . ILE B 1 179 ? 13.078 -6.855 11.594 1 98 179 ILE B C 1
ATOM 2848 O O . ILE B 1 179 ? 12.711 -6.266 10.578 1 98 179 ILE B O 1
ATOM 2852 N N . SER B 1 180 ? 12.508 -6.73 12.766 1 97.5 180 SER B N 1
ATOM 2853 C CA . SER B 1 180 ? 11.273 -5.965 12.906 1 97.5 180 SER B CA 1
ATOM 2854 C C . SER B 1 180 ? 11.562 -4.469 13.023 1 97.5 180 SER B C 1
ATOM 2856 O O . SER B 1 180 ? 12.523 -4.066 13.672 1 97.5 180 SER B O 1
ATOM 2858 N N . ARG B 1 181 ? 10.711 -3.707 12.359 1 96.62 181 ARG B N 1
ATOM 2859 C CA . ARG B 1 181 ? 10.695 -2.262 12.555 1 96.62 181 ARG B CA 1
ATOM 2860 C C . ARG B 1 181 ? 9.727 -1.865 13.656 1 96.62 181 ARG B C 1
ATOM 2862 O O . ARG B 1 181 ? 8.875 -2.664 14.062 1 96.62 181 ARG B O 1
ATOM 2869 N N . ASN B 1 182 ? 9.938 -0.641 14.188 1 95.88 182 ASN B N 1
ATOM 2870 C CA . ASN B 1 182 ? 9 -0.133 15.18 1 95.88 182 ASN B CA 1
ATOM 2871 C C . ASN B 1 182 ? 7.57 -0.096 14.641 1 95.88 182 ASN B C 1
ATOM 2873 O O . ASN B 1 182 ? 7.352 0.241 13.477 1 95.88 182 ASN B O 1
ATOM 2877 N N . PRO B 1 183 ? 6.645 -0.493 15.516 1 97.88 183 PRO B N 1
ATOM 2878 C CA . PRO B 1 183 ? 5.25 -0.364 15.078 1 97.88 183 PRO B CA 1
ATOM 2879 C C . PRO B 1 183 ? 4.867 1.077 14.75 1 97.88 183 PRO B C 1
ATOM 2881 O O . PRO B 1 183 ? 5.359 2.012 15.391 1 97.88 183 PRO B O 1
ATOM 2884 N N . ILE B 1 184 ? 4.066 1.213 13.82 1 98.44 184 ILE B N 1
ATOM 2885 C CA . ILE B 1 184 ? 3.545 2.523 13.445 1 98.44 184 ILE B CA 1
ATOM 2886 C C . ILE B 1 184 ? 2.018 2.486 13.438 1 98.44 184 ILE B C 1
ATOM 2888 O O . ILE B 1 184 ? 1.417 1.548 12.906 1 98.44 184 ILE B O 1
ATOM 2892 N N . PHE B 1 185 ? 1.437 3.494 14.062 1 98.62 185 PHE B N 1
ATOM 2893 C CA . PHE B 1 185 ? -0.001 3.689 13.93 1 98.62 185 PHE B CA 1
ATOM 2894 C C . PHE B 1 185 ? -0.312 4.594 12.742 1 98.62 185 PHE B C 1
ATOM 2896 O O . PHE B 1 185 ? 0.367 5.598 12.523 1 98.62 185 PHE B O 1
ATOM 2903 N N . ILE B 1 186 ? -1.213 4.18 11.961 1 98.88 186 ILE B N 1
ATOM 2904 C CA . ILE B 1 186 ? -1.79 5.031 10.93 1 98.88 186 ILE B CA 1
ATOM 2905 C C . ILE B 1 186 ? -3.24 5.355 11.281 1 98.88 186 ILE B C 1
ATOM 2907 O O . ILE B 1 186 ? -4.109 4.484 11.227 1 98.88 186 ILE B O 1
ATOM 2911 N N . VAL B 1 187 ? -3.477 6.59 11.68 1 98.81 187 VAL B N 1
ATOM 2912 C CA . VAL B 1 187 ? -4.824 7.105 11.906 1 98.81 187 VAL B CA 1
ATOM 2913 C C . VAL B 1 187 ? -5.328 7.816 10.656 1 98.81 187 VAL B C 1
ATOM 2915 O O . VAL B 1 187 ? -4.586 8.578 10.023 1 98.81 187 VAL B O 1
ATOM 2918 N N . TYR B 1 188 ? -6.547 7.551 10.273 1 98.88 188 TYR B N 1
ATOM 2919 C CA . TYR B 1 188 ? -7.059 8.203 9.078 1 98.88 188 TYR B CA 1
ATOM 2920 C C . TYR B 1 188 ? -8.547 8.5 9.211 1 98.88 188 TYR B C 1
ATOM 2922 O O . TYR B 1 188 ? -9.258 7.82 9.961 1 98.88 188 TYR B O 1
ATOM 2930 N N . GLY B 1 189 ? -8.961 9.539 8.547 1 98.69 189 GLY B N 1
ATOM 2931 C CA . GLY B 1 189 ? -10.352 9.961 8.617 1 98.69 189 GLY B CA 1
ATOM 2932 C C . GLY B 1 189 ? -10.82 10.648 7.348 1 98.69 189 GLY B C 1
ATOM 2933 O O . GLY B 1 189 ? -10.031 11.289 6.652 1 98.69 189 GLY B O 1
ATOM 2934 N N . GLU B 1 190 ? -12.039 10.508 7.07 1 98.75 190 GLU B N 1
ATOM 2935 C CA . GLU B 1 190 ? -12.711 11.18 5.957 1 98.75 190 GLU B CA 1
ATOM 2936 C C . GLU B 1 190 ? -13.602 12.312 6.449 1 98.75 190 GLU B C 1
ATOM 2938 O O . GLU B 1 190 ? -14.438 12.109 7.336 1 98.75 190 GLU B O 1
ATOM 2943 N N . LYS B 1 191 ? -13.367 13.477 5.891 1 98.69 191 LYS B N 1
ATOM 2944 C CA . LYS B 1 191 ? -14.141 14.648 6.293 1 98.69 191 LYS B CA 1
ATOM 2945 C C . LYS B 1 191 ? -15.609 14.484 5.938 1 98.69 191 LYS B C 1
ATOM 2947 O O . LYS B 1 191 ? -15.945 14.039 4.84 1 98.69 191 LYS B O 1
ATOM 2952 N N . PRO B 1 192 ? -16.547 14.836 6.891 1 97.31 192 PRO B N 1
ATOM 2953 C CA . PRO B 1 192 ? -17.984 14.711 6.602 1 97.31 192 PRO B CA 1
ATOM 2954 C C . PRO B 1 192 ? -18.453 15.703 5.551 1 97.31 192 PRO B C 1
ATOM 2956 O O . PRO B 1 192 ? -17.859 16.781 5.395 1 97.31 192 PRO B O 1
#